Protein AF-0000000075267929 (afdb_homodimer)

Solvent-accessible surface area (backbone atoms only — not comparable to full-atom values): 33014 Å² total; per-residue (Å²): 94,90,48,91,83,70,55,75,35,58,79,58,26,41,69,36,67,46,74,67,38,65,28,47,51,34,47,41,51,36,30,47,37,35,52,26,33,60,59,55,70,88,48,39,36,40,57,33,88,81,37,94,67,42,43,58,63,82,61,57,68,78,37,37,68,46,33,24,66,56,86,49,72,67,61,33,70,59,38,74,62,46,75,72,78,66,49,40,57,56,92,72,66,71,89,41,54,40,77,36,34,45,35,41,38,54,70,37,86,76,64,68,66,45,47,58,27,33,37,39,39,28,32,74,36,64,20,27,65,45,65,16,22,36,43,28,35,36,38,37,36,20,34,69,82,63,80,47,64,33,32,41,34,39,38,32,31,35,30,60,49,57,16,65,76,82,51,53,64,63,77,82,78,87,81,44,77,77,70,99,60,81,58,76,46,74,43,76,47,71,39,40,67,46,33,29,62,48,32,28,74,48,22,56,48,50,55,52,36,68,32,64,75,54,14,48,76,74,75,30,96,45,33,34,34,52,66,64,37,57,50,38,31,48,56,51,43,48,27,49,72,72,41,81,56,36,62,76,19,57,36,35,40,34,33,29,58,65,43,89,44,48,48,49,43,34,35,39,37,39,30,33,78,43,88,43,94,55,84,64,34,41,23,30,35,33,38,28,26,32,62,89,76,69,38,61,28,33,36,59,14,40,32,34,28,42,73,58,70,65,78,73,80,126,95,87,50,90,83,71,53,75,36,56,78,58,25,41,68,37,66,47,75,67,39,64,27,48,50,34,47,42,51,37,31,47,38,35,52,28,34,58,60,56,72,86,48,37,38,40,58,32,89,81,36,92,68,42,41,56,64,80,60,57,68,77,37,37,67,45,32,24,67,56,88,51,75,66,62,33,69,59,38,74,61,46,76,71,78,67,49,41,54,57,93,72,64,72,88,40,54,39,77,34,34,43,35,41,38,54,69,38,85,76,62,68,66,45,47,57,28,32,37,39,37,30,31,71,36,64,21,28,66,46,63,17,22,37,43,28,36,35,36,38,34,20,35,71,82,63,80,48,62,34,33,41,32,37,40,32,31,36,29,60,48,56,16,65,75,81,52,54,64,63,78,82,79,87,80,43,76,77,69,99,59,81,59,76,43,74,44,76,48,72,40,40,66,47,33,29,63,47,33,29,75,47,23,54,49,48,56,53,37,67,32,65,76,55,13,48,76,75,76,30,95,44,32,33,33,52,66,66,38,55,49,37,30,48,55,50,43,49,26,50,72,73,41,82,55,35,61,76,19,57,35,34,39,35,33,30,55,67,43,86,44,48,48,49,44,35,34,39,36,39,30,33,78,41,89,43,94,53,84,63,36,41,23,31,36,34,40,29,27,33,62,90,75,70,39,63,29,33,35,59,14,40,30,34,28,40,72,57,68,64,76,73,80,125

Nearest PDB structures (foldseek):
  3kh8-assembly1_A  TM=9.300E-01  e=1.031E-36  Phytophthora capsici
  3kh8-assembly1_B  TM=9.309E-01  e=1.562E-34  Phytophthora capsici
  1s9c-assembly5_I  TM=9.253E-01  e=7.502E-32  Homo sapiens
  1s9c-assembly3_F  TM=9.146E-01  e=5.989E-31  Homo sapiens
  1s9c-assembly6_K  TM=9.238E-01  e=1.351E-29  Homo sapiens

InterPro domains:
  IPR002539 MaoC-like dehydratase domain [PF01575] (178-283)
  IPR029069 HotDog domain superfamily [SSF54637] (13-174)
  IPR029069 HotDog domain superfamily [SSF54637] (178-298)
  IPR054357 Peroxisomal multifunctional enzyme type 2-like, N-terminal domain [PF22622] (26-161)

pLDDT: mean 94.97, std 8.85, range [27.52, 98.94]

Sequence (628 aa):
MPVEGFKVDVEKAVGHVFESEKVVCNRRDFLLYALGVGVKEDELKYLYELDKDFAPLPTYPLVLLLKGDDYNVNLFKERAQGKGTLPGMPPYDPNKIVHGEQSLQVHKVFPIDGGVFSAKKTCTGIYDKGSGMVIETTVDLYDEHEKIHYCSMVSKSFVRGYGGWNGPKGPKGVSYPPPKRNPDAVEVFASTPSQALIYRLSGDYNPLHADTALAPTIGFPKPILHGLCTYGACGHSIIKALANNDPTRFKSIEGRFASPVFPGETIEIYMWKVDDKDPKVQGVIFVAKVKERDVVVVNNGYATLYKKAPESKLMPVEGFKVDVEKAVGHVFESEKVVCNRRDFLLYALGVGVKEDELKYLYELDKDFAPLPTYPLVLLLKGDDYNVNLFKERAQGKGTLPGMPPYDPNKIVHGEQSLQVHKVFPIDGGVFSAKKTCTGIYDKGSGMVIETTVDLYDEHEKIHYCSMVSKSFVRGYGGWNGPKGPKGVSYPPPKRNPDAVEVFASTPSQALIYRLSGDYNPLHADTALAPTIGFPKPILHGLCTYGACGHSIIKALANNDPTRFKSIEGRFASPVFPGETIEIYMWKVDDKDPKVQGVIFVAKVKERDVVVVNNGYATLYKKAPESKL

Radius of gyration: 27.01 Å; Cα contacts (8 Å, |Δi|>4): 1484; chains: 2; bounding box: 56×81×64 Å

Secondary structure (DSSP, 8-state):
--STT----HHHHTT-BPPPEEEEE-HHHHHHHHHHTT--TT-HHHH-TTSTT----TTTHHHHHHHTT-SS---HHHHHH-SS--TTPPP--GGGEEEEEEEEEESSPPPTT-EEEEEEEEEEEEEE-SSEEEEEEEEEEEETTS-SEEEEEEEEEEEET---S-----SPPP--PPPSS--SEEEEEE--TTHHHHHGGGS---GGGT-TTHHHHTT-SSPPPPHHHHHHHHHHHHHHHHSTT-GGGEEEEEEEE-S---TTPEEEEEEEEE--SSTTEEEEEEEEEETTTTEEEEEEEEEEEESS------/--STT----HHHHTT-BPPPEEEEE-HHHHHHHHHHTT--TT-HHHH-TTSTT----TTTHHHHHHHTT-SS---HHHHHH-SS--TTPPP--GGGEEEEEEEEEESSPPPTT-EEEEEEEEEEEEEE-SSEEEEEEEEEEEETTS-SEEEEEEEEEEEET---S-----SPPP--PPPSS--SEEEEEE--TTHHHHHGGGS---GGGT-TTHHHHTT-SSPPPPHHHHHHHHHHHHHHHHSTT-GGGEEEEEEEE-S---TTPEEEEEEEEE--SSTTEEEEEEEEEETTTTEEEEEEEEEEEESS------

Structure (mmCIF, N/CA/C/O backbone):
data_AF-0000000075267929-model_v1
#
loop_
_entity.id
_entity.type
_entity.pdbx_description
1 polymer 'Uncharacterized protein'
#
loop_
_atom_site.group_PDB
_atom_site.id
_atom_site.type_symbol
_atom_site.label_atom_id
_atom_site.label_alt_id
_atom_site.label_comp_id
_atom_site.label_asym_id
_atom_site.label_entity_id
_atom_site.label_seq_id
_atom_site.pdbx_PDB_ins_code
_atom_site.Cartn_x
_atom_site.Cartn_y
_atom_site.Cartn_z
_atom_site.occupancy
_atom_site.B_iso_or_equiv
_atom_site.auth_seq_id
_atom_site.auth_comp_id
_atom_site.auth_asym_id
_atom_site.auth_atom_id
_atom_site.pdbx_PDB_model_num
ATOM 1 N N . MET A 1 1 ? 22.234 34.781 10.703 1 58.69 1 MET A N 1
ATOM 2 C CA . MET A 1 1 ? 21.625 34.469 9.406 1 58.69 1 MET A CA 1
ATOM 3 C C . MET A 1 1 ? 22.656 33.938 8.43 1 58.69 1 MET A C 1
ATOM 5 O O . MET A 1 1 ? 23.75 34.5 8.312 1 58.69 1 MET A O 1
ATOM 9 N N . PRO A 1 2 ? 22.391 32.594 7.938 1 56.47 2 PRO A N 1
ATOM 10 C CA . PRO A 1 2 ? 23.516 31.906 7.316 1 56.47 2 PRO A CA 1
ATOM 11 C C . PRO A 1 2 ? 24.109 32.688 6.148 1 56.47 2 PRO A C 1
ATOM 13 O O . PRO A 1 2 ? 25.203 32.344 5.672 1 56.47 2 PRO A O 1
ATOM 16 N N . VAL A 1 3 ? 23.156 33.5 5.5 1 61.09 3 VAL A N 1
ATOM 17 C CA . VAL A 1 3 ? 23.703 34.062 4.266 1 61.09 3 VAL A CA 1
ATOM 18 C C . VAL A 1 3 ? 23.812 35.562 4.383 1 61.09 3 VAL A C 1
ATOM 20 O O . VAL A 1 3 ? 22.875 36.25 4.84 1 61.09 3 VAL A O 1
ATOM 23 N N . GLU A 1 4 ? 25 36.156 4.312 1 61.59 4 GLU A N 1
ATOM 24 C CA . GLU A 1 4 ? 25.203 37.562 4.074 1 61.59 4 GLU A CA 1
ATOM 25 C C . GLU A 1 4 ? 24.25 38.094 2.998 1 61.59 4 GLU A C 1
ATOM 27 O O . GLU A 1 4 ? 24.094 37.469 1.945 1 61.59 4 GLU A O 1
ATOM 32 N N . GLY A 1 5 ? 23.422 39.062 3.266 1 63.78 5 GLY A N 1
ATOM 33 C CA . GLY A 1 5 ? 22.484 39.625 2.309 1 63.78 5 GLY A CA 1
ATOM 34 C C . GLY A 1 5 ? 21.125 38.969 2.328 1 63.78 5 GLY A C 1
ATOM 35 O O . GLY A 1 5 ? 20.328 39.125 1.397 1 63.78 5 GLY A O 1
ATOM 36 N N . PHE A 1 6 ? 20.938 38.219 3.455 1 74.06 6 PHE A N 1
ATOM 37 C CA . PHE A 1 6 ? 19.641 37.594 3.6 1 74.06 6 PHE A CA 1
ATOM 38 C C . PHE A 1 6 ? 18.547 38.625 3.781 1 74.06 6 PHE A C 1
ATOM 40 O O . PHE A 1 6 ? 18.5 39.312 4.805 1 74.06 6 PHE A O 1
ATOM 47 N N . LYS A 1 7 ? 17.844 38.938 2.709 1 86.94 7 LYS A N 1
ATOM 48 C CA . LYS A 1 7 ? 16.766 39.938 2.781 1 86.94 7 LYS A CA 1
ATOM 49 C C . LYS A 1 7 ? 15.43 39.312 2.396 1 86.94 7 LYS A C 1
ATOM 51 O O . LYS A 1 7 ? 15.289 38.75 1.31 1 86.94 7 LYS A O 1
ATOM 56 N N . VAL A 1 8 ? 14.555 39.312 3.408 1 93.88 8 VAL A N 1
ATOM 57 C CA . VAL A 1 8 ? 13.203 38.812 3.164 1 93.88 8 VAL A CA 1
ATOM 58 C C . VAL A 1 8 ? 12.289 40 2.822 1 93.88 8 VAL A C 1
ATOM 60 O O . VAL A 1 8 ? 12.281 41 3.525 1 93.88 8 VAL A O 1
ATOM 63 N N . ASP A 1 9 ? 11.664 39.906 1.679 1 95.25 9 ASP A N 1
ATOM 64 C CA . ASP A 1 9 ? 10.641 40.875 1.303 1 95.25 9 ASP A CA 1
ATOM 65 C C . ASP A 1 9 ? 9.242 40.312 1.529 1 95.25 9 ASP A C 1
ATOM 67 O O . ASP A 1 9 ? 8.648 39.719 0.628 1 95.25 9 ASP A O 1
ATOM 71 N N . VAL A 1 10 ? 8.695 40.562 2.693 1 96.62 10 VAL A N 1
ATOM 72 C CA . VAL A 1 10 ? 7.426 40 3.141 1 96.62 10 VAL A CA 1
ATOM 73 C C . VAL A 1 10 ? 6.305 40.438 2.205 1 96.62 10 VAL A C 1
ATOM 75 O O . VAL A 1 10 ? 5.426 39.656 1.855 1 96.62 10 VAL A O 1
ATOM 78 N N . GLU A 1 11 ? 6.332 41.656 1.762 1 96.5 11 GLU A N 1
ATOM 79 C CA . GLU A 1 11 ? 5.281 42.219 0.915 1 96.5 11 GLU A CA 1
ATOM 80 C C . GLU A 1 11 ? 5.227 41.531 -0.435 1 96.5 11 GLU A C 1
ATOM 82 O O . GLU A 1 11 ? 4.152 41.375 -1.018 1 96.5 11 GLU A O 1
ATOM 87 N N . LYS A 1 12 ? 6.363 41.156 -0.857 1 96.19 12 LYS A N 1
ATOM 88 C CA . LYS A 1 12 ? 6.438 40.438 -2.137 1 96.19 12 LYS A CA 1
ATOM 89 C C . LYS A 1 12 ? 6.02 38.969 -1.987 1 96.19 12 LYS A C 1
ATOM 91 O O . LYS A 1 12 ? 5.473 38.375 -2.918 1 96.19 12 LYS A O 1
ATOM 96 N N . ALA A 1 13 ? 6.312 38.469 -0.871 1 96.88 13 ALA A N 1
ATOM 97 C CA . ALA A 1 13 ? 6.105 37.031 -0.654 1 96.88 13 ALA A CA 1
ATOM 98 C C . ALA A 1 13 ? 4.66 36.75 -0.268 1 96.88 13 ALA A C 1
ATOM 100 O O . ALA A 1 13 ? 4.016 35.875 -0.865 1 96.88 13 ALA A O 1
ATOM 101 N N . VAL A 1 14 ? 4.141 37.438 0.766 1 97.88 14 VAL A N 1
ATOM 102 C CA . VAL A 1 14 ? 2.82 37.156 1.316 1 97.88 14 VAL A CA 1
ATOM 103 C C . VAL A 1 14 ? 1.743 37.562 0.307 1 97.88 14 VAL A C 1
ATOM 105 O O . VAL A 1 14 ? 1.756 38.656 -0.223 1 97.88 14 VAL A O 1
ATOM 108 N N . GLY A 1 15 ? 0.868 36.656 0.037 1 97.62 15 GLY A N 1
ATOM 109 C CA . GLY A 1 15 ? -0.174 36.875 -0.952 1 97.62 15 GLY A CA 1
ATOM 110 C C . GLY A 1 15 ? 0.143 36.281 -2.303 1 97.62 15 GLY A C 1
ATOM 111 O O . GLY A 1 15 ? -0.739 36.125 -3.154 1 97.62 15 GLY A O 1
ATOM 112 N N . HIS A 1 16 ? 1.403 35.875 -2.451 1 96.94 16 HIS A N 1
ATOM 113 C CA . HIS A 1 16 ? 1.774 35.25 -3.713 1 96.94 16 HIS A CA 1
ATOM 114 C C . HIS A 1 16 ? 0.981 33.969 -3.939 1 96.94 16 HIS A C 1
ATOM 116 O O . HIS A 1 16 ? 0.932 33.094 -3.064 1 96.94 16 HIS A O 1
ATOM 122 N N . VAL A 1 17 ? 0.365 33.906 -5.09 1 96.12 17 VAL A N 1
ATOM 123 C CA . VAL A 1 17 ? -0.366 32.719 -5.512 1 96.12 17 VAL A CA 1
ATOM 124 C C . VAL A 1 17 ? 0.447 31.953 -6.559 1 96.12 17 VAL A C 1
ATOM 126 O O . VAL A 1 17 ? 0.723 32.469 -7.641 1 96.12 17 VAL A O 1
ATOM 129 N N . PHE A 1 18 ? 0.821 30.781 -6.195 1 94.56 18 PHE A N 1
ATOM 130 C CA . PHE A 1 18 ? 1.563 29.953 -7.129 1 94.56 18 PHE A CA 1
ATOM 131 C C . PHE A 1 18 ? 0.656 29.453 -8.25 1 94.56 18 PHE A C 1
ATOM 133 O O . PHE A 1 18 ? -0.569 29.531 -8.141 1 94.56 18 PHE A O 1
ATOM 140 N N . GLU A 1 19 ? 1.338 29.016 -9.297 1 92.56 19 GLU A N 1
ATOM 141 C CA . GLU A 1 19 ? 0.562 28.344 -10.336 1 92.56 19 GLU A CA 1
ATOM 142 C C . GLU A 1 19 ? -0.16 27.109 -9.781 1 92.56 19 GLU A C 1
ATOM 144 O O . GLU A 1 19 ? 0.426 26.328 -9.031 1 92.56 19 GLU A O 1
ATOM 149 N N . SER A 1 20 ? -1.447 27.016 -10.156 1 93.56 20 SER A N 1
ATOM 150 C CA . SER A 1 20 ? -2.221 25.859 -9.695 1 93.56 20 SER A CA 1
ATOM 151 C C . SER A 1 20 ? -1.619 24.547 -10.195 1 93.56 20 SER A C 1
ATOM 153 O O . SER A 1 20 ? -1.156 24.469 -11.336 1 93.56 20 SER A O 1
ATOM 155 N N . GLU A 1 21 ? -1.657 23.609 -9.32 1 95.06 21 GLU A N 1
ATOM 156 C CA . GLU A 1 21 ? -1.152 22.281 -9.68 1 95.06 21 GLU A CA 1
ATOM 157 C C . GLU A 1 21 ? -2.293 21.281 -9.844 1 95.06 21 GLU A C 1
ATOM 159 O O . GLU A 1 21 ? -3.219 21.25 -9.031 1 95.06 21 GLU A O 1
ATOM 164 N N . LYS A 1 22 ? -2.18 20.516 -10.938 1 97.06 22 LYS A N 1
ATOM 165 C CA . LYS A 1 22 ? -3.105 19.406 -11.117 1 97.06 22 LYS A CA 1
ATOM 166 C C . LYS A 1 22 ? -2.734 18.219 -10.219 1 97.06 22 LYS A C 1
ATOM 168 O O . LYS A 1 22 ? -1.579 17.797 -10.195 1 97.06 22 LYS A O 1
ATOM 173 N N . VAL A 1 23 ? -3.672 17.719 -9.438 1 97.75 23 VAL A N 1
ATOM 174 C CA . VAL A 1 23 ? -3.469 16.547 -8.609 1 97.75 23 VAL A CA 1
ATOM 175 C C . VAL A 1 23 ? -4.598 15.539 -8.859 1 97.75 23 VAL A C 1
ATOM 177 O O . VAL A 1 23 ? -5.723 15.93 -9.18 1 97.75 23 VAL A O 1
ATOM 180 N N . VAL A 1 24 ? -4.285 14.234 -8.766 1 98.56 24 VAL A N 1
ATOM 181 C CA . VAL A 1 24 ? -5.262 13.195 -9.086 1 98.56 24 VAL A CA 1
ATOM 182 C C . VAL A 1 24 ? -5.23 12.109 -8.016 1 98.56 24 VAL A C 1
ATOM 184 O O . VAL A 1 24 ? -4.199 11.891 -7.375 1 98.56 24 VAL A O 1
ATOM 187 N N . CYS A 1 25 ? -6.348 11.508 -7.77 1 98.44 25 CYS A N 1
ATOM 188 C CA . CYS A 1 25 ? -6.426 10.344 -6.895 1 98.44 25 CYS A CA 1
ATOM 189 C C . CYS A 1 25 ? -7.59 9.438 -7.281 1 98.44 25 CYS A C 1
ATOM 191 O O . CYS A 1 25 ? -8.438 9.828 -8.086 1 98.44 25 CYS A O 1
ATOM 193 N N . ASN A 1 26 ? -7.602 8.273 -6.824 1 98.62 26 ASN A N 1
ATOM 194 C CA . ASN A 1 26 ? -8.648 7.285 -7.039 1 98.62 26 ASN A CA 1
ATOM 195 C C . ASN A 1 26 ? -8.898 6.453 -5.781 1 98.62 26 ASN A C 1
ATOM 197 O O . ASN A 1 26 ? -8.367 6.766 -4.711 1 98.62 26 ASN A O 1
ATOM 201 N N . ARG A 1 27 ? -9.789 5.461 -5.836 1 98.75 27 ARG A N 1
ATOM 202 C CA . ARG A 1 27 ? -10.188 4.68 -4.672 1 98.75 27 ARG A CA 1
ATOM 203 C C . ARG A 1 27 ? -9.023 3.871 -4.125 1 98.75 27 ARG A C 1
ATOM 205 O O . ARG A 1 27 ? -8.906 3.676 -2.912 1 98.75 27 ARG A O 1
ATOM 212 N N . ARG A 1 28 ? -8.125 3.357 -4.992 1 98.88 28 ARG A N 1
ATOM 213 C CA . ARG A 1 28 ? -6.945 2.625 -4.539 1 98.88 28 ARG A CA 1
ATOM 214 C C . ARG A 1 28 ? -6.074 3.496 -3.639 1 98.88 28 ARG A C 1
ATOM 216 O O . ARG A 1 28 ? -5.531 3.018 -2.641 1 98.88 28 ARG A O 1
ATOM 223 N N . ASP A 1 29 ? -6 4.785 -4.004 1 98.88 29 ASP A N 1
ATOM 224 C CA . ASP A 1 29 ? -5.242 5.727 -3.189 1 98.88 29 ASP A CA 1
ATOM 225 C C . ASP A 1 29 ? -5.855 5.871 -1.799 1 98.88 29 ASP A C 1
ATOM 227 O O . ASP A 1 29 ? -5.137 5.938 -0.8 1 98.88 29 ASP A O 1
ATOM 231 N N . PHE A 1 30 ? -7.211 5.906 -1.752 1 98.88 30 PHE A N 1
ATOM 232 C CA . PHE A 1 30 ? -7.906 6.039 -0.476 1 98.88 30 PHE A CA 1
ATOM 233 C C . PHE A 1 30 ? -7.625 4.84 0.42 1 98.88 30 PHE A C 1
ATOM 235 O O . PHE A 1 30 ? -7.336 5 1.607 1 98.88 30 PHE A O 1
ATOM 242 N N . LEU A 1 31 ? -7.703 3.678 -0.177 1 98.94 31 LEU A N 1
ATOM 243 C CA . LEU A 1 31 ? -7.492 2.441 0.568 1 98.94 31 LEU A CA 1
ATOM 244 C C . LEU A 1 31 ? -6.07 2.369 1.111 1 98.94 31 LEU A C 1
ATOM 246 O O . LEU A 1 31 ? -5.863 2.021 2.275 1 98.94 31 LEU A O 1
ATOM 250 N N . LEU A 1 32 ? -5.113 2.699 0.299 1 98.88 32 LEU A N 1
ATOM 251 C CA . LEU A 1 32 ? -3.709 2.672 0.692 1 98.88 32 LEU A CA 1
ATOM 252 C C . LEU A 1 32 ? -3.436 3.682 1.803 1 98.88 32 LEU A C 1
ATOM 254 O O . LEU A 1 32 ? -2.717 3.377 2.758 1 98.88 32 LEU A O 1
ATOM 258 N N . TYR A 1 33 ? -4.008 4.867 1.697 1 98.94 33 TYR A N 1
ATOM 259 C CA . TYR A 1 33 ? -3.834 5.898 2.715 1 98.94 33 TYR A CA 1
ATOM 260 C C . TYR A 1 33 ? -4.383 5.434 4.059 1 98.94 33 TYR A C 1
ATOM 262 O O . TYR A 1 33 ? -3.732 5.598 5.094 1 98.94 33 TYR A O 1
ATOM 270 N N . ALA A 1 34 ? -5.574 4.879 4.016 1 98.94 34 ALA A N 1
ATOM 271 C CA . ALA A 1 34 ? -6.191 4.395 5.25 1 98.94 34 ALA A CA 1
ATOM 272 C C . ALA A 1 34 ? -5.32 3.336 5.918 1 98.94 34 ALA A C 1
ATOM 274 O O . ALA A 1 34 ? -5.121 3.365 7.137 1 98.94 34 ALA A O 1
ATOM 275 N N . LEU A 1 35 ? -4.754 2.447 5.105 1 98.81 35 LEU A N 1
ATOM 276 C CA . LEU A 1 35 ? -3.822 1.462 5.641 1 98.81 35 LEU A CA 1
ATOM 277 C C . LEU A 1 35 ? -2.582 2.141 6.211 1 98.81 35 LEU A C 1
ATOM 279 O O . LEU A 1 35 ? -2.098 1.763 7.281 1 98.81 35 LEU A O 1
ATOM 283 N N . GLY A 1 36 ? -2.139 3.133 5.559 1 98.62 36 GLY A N 1
ATOM 284 C CA . GLY A 1 36 ? -0.945 3.855 5.969 1 98.62 36 GLY A CA 1
ATOM 285 C C . GLY A 1 36 ? -1.108 4.574 7.293 1 98.62 36 GLY A C 1
ATOM 286 O O . GLY A 1 36 ? -0.153 4.695 8.062 1 98.62 36 GLY A O 1
ATOM 287 N N . VAL A 1 37 ? -2.305 5.051 7.562 1 98.38 37 VAL A N 1
ATOM 288 C CA . VAL A 1 37 ? -2.479 5.797 8.805 1 98.38 37 VAL A CA 1
ATOM 289 C C . VAL A 1 37 ? -2.975 4.863 9.906 1 98.38 37 VAL A C 1
ATOM 291 O O . VAL A 1 37 ? -3.393 5.316 10.969 1 98.38 37 VAL A O 1
ATOM 294 N N . GLY A 1 38 ? -3.035 3.562 9.625 1 97.31 38 GLY A N 1
ATOM 295 C CA . GLY A 1 38 ? -3.162 2.582 10.695 1 97.31 38 GLY A CA 1
ATOM 296 C C . GLY A 1 38 ? -4.594 2.133 10.922 1 97.31 38 GLY A C 1
ATOM 297 O O . GLY A 1 38 ? -4.918 1.603 11.984 1 97.31 38 GLY A O 1
ATOM 298 N N . VAL A 1 39 ? -5.496 2.4 9.977 1 98.69 39 VAL A N 1
ATOM 299 C CA . VAL A 1 39 ? -6.848 1.863 10.094 1 98.69 39 VAL A CA 1
ATOM 300 C C . VAL A 1 39 ? -6.793 0.341 10.195 1 98.69 39 VAL A C 1
ATOM 302 O O . VAL A 1 39 ? -6.051 -0.312 9.461 1 98.69 39 VAL A O 1
ATOM 305 N N . LYS A 1 40 ? -7.535 -0.188 11.094 1 97.75 40 LYS A N 1
ATOM 306 C CA . LYS A 1 40 ? -7.496 -1.623 11.367 1 97.75 40 LYS A CA 1
ATOM 307 C C . LYS A 1 40 ? -8.438 -2.383 10.438 1 97.75 40 LYS A C 1
ATOM 309 O O . LYS A 1 40 ? -9.367 -1.798 9.875 1 97.75 40 LYS A O 1
ATOM 314 N N . GLU A 1 41 ? -8.234 -3.656 10.383 1 97.5 41 GLU A N 1
ATOM 315 C CA . GLU A 1 41 ? -8.867 -4.512 9.383 1 97.5 41 GLU A CA 1
ATOM 316 C C . GLU A 1 41 ? -10.367 -4.625 9.617 1 97.5 41 GLU A C 1
ATOM 318 O O . GLU A 1 41 ? -11.109 -5.023 8.719 1 97.5 41 GLU A O 1
ATOM 323 N N . ASP A 1 42 ? -10.828 -4.266 10.758 1 96.75 42 ASP A N 1
ATOM 324 C CA . ASP A 1 42 ? -12.258 -4.398 11.055 1 96.75 42 ASP A CA 1
ATOM 325 C C . ASP A 1 42 ? -13.016 -3.135 10.648 1 96.75 42 ASP A C 1
ATOM 327 O O . ASP A 1 42 ? -14.242 -3.072 10.797 1 96.75 42 ASP A O 1
ATOM 331 N N . GLU A 1 43 ? -12.375 -2.133 10.141 1 98.25 43 GLU A N 1
ATOM 332 C CA . GLU A 1 43 ? -13.023 -0.918 9.656 1 98.25 43 GLU A CA 1
ATOM 333 C C . GLU A 1 43 ? -13.055 -0.877 8.133 1 98.25 43 GLU A C 1
ATOM 335 O O . GLU A 1 43 ? -12.539 0.064 7.523 1 98.25 43 GLU A O 1
ATOM 340 N N . LEU A 1 44 ? -13.82 -1.728 7.566 1 98.38 44 LEU A N 1
ATOM 341 C CA . LEU A 1 44 ? -13.828 -1.967 6.129 1 98.38 44 LEU A CA 1
ATOM 342 C C . LEU A 1 44 ? -14.391 -0.763 5.379 1 98.38 44 LEU A C 1
ATOM 344 O O . LEU A 1 44 ? -14.141 -0.598 4.184 1 98.38 44 LEU A O 1
ATOM 348 N N . LYS A 1 45 ? -15.164 0.136 6.012 1 98.31 45 LYS A N 1
ATOM 349 C CA . LYS A 1 45 ? -15.695 1.319 5.336 1 98.31 45 LYS A CA 1
ATOM 350 C C . LYS A 1 45 ? -14.57 2.191 4.797 1 98.31 45 LYS A C 1
ATOM 352 O O . LYS A 1 45 ? -14.781 3 3.889 1 98.31 45 LYS A O 1
ATOM 357 N N . TYR A 1 46 ? -13.352 1.981 5.387 1 98.88 46 TYR A N 1
ATOM 358 C CA . TYR A 1 46 ? -12.211 2.754 4.898 1 98.88 46 TYR A CA 1
ATOM 359 C C . TYR A 1 46 ? -11.273 1.88 4.074 1 98.88 46 TYR A C 1
ATOM 361 O O . TYR A 1 46 ? -10.352 2.385 3.434 1 98.88 46 TYR A O 1
ATOM 369 N N . LEU A 1 47 ? -11.438 0.502 4.09 1 98.88 47 LEU A N 1
ATOM 370 C CA . LEU A 1 47 ? -10.398 -0.394 3.594 1 98.88 47 LEU A CA 1
ATOM 371 C C . LEU A 1 47 ? -10.938 -1.291 2.484 1 98.88 47 LEU A C 1
ATOM 373 O O . LEU A 1 47 ? -10.203 -2.107 1.927 1 98.88 47 LEU A O 1
ATOM 377 N N . TYR A 1 48 ? -12.25 -1.126 2.135 1 98.69 48 TYR A N 1
ATOM 378 C CA . TYR A 1 48 ? -12.906 -1.978 1.15 1 98.69 48 TYR A CA 1
ATOM 379 C C . TYR A 1 48 ? -13.891 -1.175 0.302 1 98.69 48 TYR A C 1
ATOM 381 O O . TYR A 1 48 ? -14.961 -0.788 0.777 1 98.69 48 TYR A O 1
ATOM 389 N N . GLU A 1 49 ? -13.555 -0.952 -0.98 1 98.44 49 GLU A N 1
ATOM 390 C CA . GLU A 1 49 ? -14.25 -0.022 -1.86 1 98.44 49 GLU A CA 1
ATOM 391 C C . GLU A 1 49 ? -15.68 -0.492 -2.137 1 98.44 49 GLU A C 1
ATOM 393 O O . GLU A 1 49 ? -16.516 0.292 -2.578 1 98.44 49 GLU A O 1
ATOM 398 N N . LEU A 1 50 ? -15.945 -1.792 -1.872 1 97.56 50 LEU A N 1
ATOM 399 C CA . LEU A 1 50 ? -17.297 -2.291 -2.129 1 97.56 50 LEU A CA 1
ATOM 400 C C . LEU A 1 50 ? -18.125 -2.297 -0.851 1 97.56 50 LEU A C 1
ATOM 402 O O . LEU A 1 50 ? -19.281 -2.721 -0.86 1 97.56 50 LEU A O 1
ATOM 406 N N . ASP A 1 51 ? -17.578 -1.878 0.26 1 97.88 51 ASP A N 1
ATOM 407 C CA . ASP A 1 51 ? -18.359 -1.682 1.474 1 97.88 51 ASP A CA 1
ATOM 408 C C . ASP A 1 51 ? -19.469 -0.66 1.249 1 97.88 51 ASP A C 1
ATOM 410 O O . ASP A 1 51 ? -19.25 0.375 0.616 1 97.88 51 ASP A O 1
ATOM 414 N N . LYS A 1 52 ? -20.625 -0.904 1.769 1 96.31 52 LYS A N 1
ATOM 415 C CA . LYS A 1 52 ? -21.797 -0.061 1.532 1 96.31 52 LYS A CA 1
ATOM 416 C C . LYS A 1 52 ? -21.578 1.349 2.072 1 96.31 52 LYS A C 1
ATOM 418 O O . LYS A 1 52 ? -22.156 2.311 1.563 1 96.31 52 LYS A O 1
ATOM 423 N N . ASP A 1 53 ? -20.734 1.476 3.07 1 96.94 53 ASP A N 1
ATOM 424 C CA . ASP A 1 53 ? -20.469 2.77 3.693 1 96.94 53 ASP A CA 1
ATOM 425 C C . ASP A 1 53 ? -19.062 3.264 3.357 1 96.94 53 ASP A C 1
ATOM 427 O O . ASP A 1 53 ? -18.469 4.031 4.117 1 96.94 53 ASP A O 1
ATOM 431 N N . PHE A 1 54 ? -18.547 2.768 2.244 1 98.25 54 PHE A N 1
ATOM 432 C CA . PHE A 1 54 ? -17.188 3.133 1.874 1 98.25 54 PHE A CA 1
ATOM 433 C C . PHE A 1 54 ? -17.016 4.648 1.836 1 98.25 54 PHE A C 1
ATOM 435 O O . PHE A 1 54 ? -17.875 5.355 1.299 1 98.25 54 PHE A O 1
ATOM 442 N N . ALA A 1 55 ? -15.938 5.168 2.426 1 98.06 55 ALA A N 1
ATOM 443 C CA . ALA A 1 55 ? -15.594 6.59 2.42 1 98.06 55 ALA A CA 1
ATOM 444 C C . ALA A 1 55 ? -14.094 6.793 2.623 1 98.06 55 ALA A C 1
ATOM 446 O O . ALA A 1 55 ? -13.461 6.07 3.398 1 98.06 55 ALA A O 1
ATOM 447 N N . PRO A 1 56 ? -13.508 7.742 1.909 1 98.5 56 PRO A N 1
ATOM 448 C CA . PRO A 1 56 ? -12.133 8.102 2.26 1 98.5 56 PRO A CA 1
ATOM 449 C C . PRO A 1 56 ? -12.031 8.789 3.619 1 98.5 56 PRO A C 1
ATOM 451 O O . PRO A 1 56 ? -12.992 9.422 4.07 1 98.5 56 PRO A O 1
ATOM 454 N N . LEU A 1 57 ? -10.898 8.617 4.262 1 98.81 57 LEU A N 1
ATOM 455 C CA . LEU A 1 57 ? -10.641 9.453 5.43 1 98.81 57 LEU A CA 1
ATOM 456 C C . LEU A 1 57 ? -10.578 10.93 5.043 1 98.81 57 LEU A C 1
ATOM 458 O O . LEU A 1 57 ? -9.922 11.289 4.059 1 98.81 57 LEU A O 1
ATOM 462 N N . PRO A 1 58 ? -11.195 11.805 5.797 1 98.62 58 PRO A N 1
ATOM 463 C CA . PRO A 1 58 ? -11.219 13.219 5.441 1 98.62 58 PRO A CA 1
ATOM 464 C C . PRO A 1 58 ? -9.828 13.852 5.418 1 98.62 58 PRO A C 1
ATOM 466 O O . PRO A 1 58 ? -9.633 14.914 4.828 1 98.62 58 PRO A O 1
ATOM 469 N N . THR A 1 59 ? -8.828 13.227 6.047 1 98.88 59 THR A N 1
ATOM 470 C CA . THR A 1 59 ? -7.48 13.773 6.117 1 98.88 59 THR A CA 1
ATOM 471 C C . THR A 1 59 ? -6.668 13.375 4.891 1 98.88 59 THR A C 1
ATOM 473 O O . THR A 1 59 ? -5.535 13.836 4.715 1 98.88 59 THR A O 1
ATOM 476 N N . TYR A 1 60 ? -7.207 12.586 3.955 1 98.81 60 TYR A N 1
ATOM 477 C CA . TYR A 1 60 ? -6.484 12.094 2.787 1 98.81 60 TYR A CA 1
ATOM 478 C C . TYR A 1 60 ? -5.898 13.25 1.984 1 98.81 60 TYR A C 1
ATOM 480 O O . TYR A 1 60 ? -4.754 13.18 1.531 1 98.81 60 TYR A O 1
ATOM 488 N N . PRO A 1 61 ? -6.629 14.391 1.766 1 98.56 61 PRO A N 1
ATOM 489 C CA . PRO A 1 61 ? -6.125 15.445 0.884 1 98.56 61 PRO A CA 1
ATOM 490 C C . PRO A 1 61 ? -4.781 16 1.344 1 98.56 61 PRO A C 1
ATOM 492 O O . PRO A 1 61 ? -4.066 16.625 0.555 1 98.56 61 PRO A O 1
ATOM 495 N N . LEU A 1 62 ? -4.426 15.75 2.594 1 98.44 62 LEU A N 1
ATOM 496 C CA . LEU A 1 62 ? -3.209 16.328 3.158 1 98.44 62 LEU A CA 1
ATOM 497 C C . LEU A 1 62 ? -1.974 15.82 2.424 1 98.44 62 LEU A C 1
ATOM 499 O O . LEU A 1 62 ? -0.929 16.469 2.432 1 98.44 62 LEU A O 1
ATOM 503 N N . VAL A 1 63 ? -2.115 14.656 1.791 1 98.19 63 VAL A N 1
ATOM 504 C CA . VAL A 1 63 ? -0.932 14.07 1.166 1 98.19 63 VAL A CA 1
ATOM 505 C C . VAL A 1 63 ? -0.991 14.281 -0.346 1 98.19 63 VAL A C 1
ATOM 507 O O . VAL A 1 63 ? -0.02 14.008 -1.055 1 98.19 63 VAL A O 1
ATOM 510 N N . LEU A 1 64 ? -2.049 14.82 -0.851 1 97.38 64 LEU A N 1
ATOM 511 C CA . LEU A 1 64 ? -2.348 14.812 -2.279 1 97.38 64 LEU A CA 1
ATOM 512 C C . LEU A 1 64 ? -1.375 15.703 -3.043 1 97.38 64 LEU A C 1
ATOM 514 O O . LEU A 1 64 ? -0.993 15.391 -4.172 1 97.38 64 LEU A O 1
ATOM 518 N N . LEU A 1 65 ? -0.985 16.859 -2.484 1 96.06 65 LEU A N 1
ATOM 519 C CA . LEU A 1 65 ? -0.034 17.734 -3.164 1 96.06 65 LEU A CA 1
ATOM 520 C C . LEU A 1 65 ? 1.313 17.047 -3.336 1 96.06 65 LEU A C 1
ATOM 522 O O . LEU A 1 65 ? 2.004 17.25 -4.336 1 96.06 65 LEU A O 1
ATOM 526 N N . LEU A 1 66 ? 1.68 16.234 -2.35 1 97.06 66 LEU A N 1
ATOM 527 C CA . LEU A 1 66 ? 2.936 15.5 -2.436 1 97.06 66 LEU A CA 1
ATOM 528 C C . LEU A 1 66 ? 2.822 14.344 -3.428 1 97.06 66 LEU A C 1
ATOM 530 O O . LEU A 1 66 ? 3.818 13.945 -4.039 1 97.06 66 LEU A O 1
ATOM 534 N N . LYS A 1 67 ? 1.644 13.766 -3.586 1 97.94 67 LYS A N 1
ATOM 535 C CA . LYS A 1 67 ? 1.42 12.711 -4.574 1 97.94 67 LYS A CA 1
ATOM 536 C C . LYS A 1 67 ? 1.484 13.273 -5.992 1 97.94 67 LYS A C 1
ATOM 538 O O . LYS A 1 67 ? 2.1 12.664 -6.875 1 97.94 67 LYS A O 1
ATOM 543 N N . GLY A 1 68 ? 0.803 14.359 -6.223 1 97.12 68 GLY A N 1
ATOM 544 C CA . GLY A 1 68 ? 0.775 14.977 -7.535 1 97.12 68 GLY A CA 1
ATOM 545 C C . GLY A 1 68 ? -0.217 14.328 -8.484 1 97.12 68 GLY A C 1
ATOM 546 O O . GLY A 1 68 ? -1.312 13.945 -8.07 1 97.12 68 GLY A O 1
ATOM 547 N N . ASP A 1 69 ? 0.064 14.32 -9.789 1 97.19 69 ASP A N 1
ATOM 548 C CA . ASP A 1 69 ? -0.908 13.906 -10.789 1 97.19 69 ASP A CA 1
ATOM 549 C C . ASP A 1 69 ? -0.472 12.609 -11.477 1 97.19 69 ASP A C 1
ATOM 551 O O . ASP A 1 69 ? -0.863 12.336 -12.609 1 97.19 69 ASP A O 1
ATOM 555 N N . ASP A 1 70 ? 0.344 11.906 -10.766 1 95.88 70 ASP A N 1
ATOM 556 C CA . ASP A 1 70 ? 0.817 10.633 -11.297 1 95.88 70 ASP A CA 1
ATOM 557 C C . ASP A 1 70 ? 0.588 9.5 -10.297 1 95.88 70 ASP A C 1
ATOM 559 O O . ASP A 1 70 ? 0.21 9.75 -9.148 1 95.88 70 ASP A O 1
ATOM 563 N N . TYR A 1 71 ? 0.743 8.258 -10.766 1 97.5 71 TYR A N 1
ATOM 564 C CA . TYR A 1 71 ? 0.505 7.102 -9.914 1 97.5 71 TYR A CA 1
ATOM 565 C C . TYR A 1 71 ? 1.798 6.332 -9.664 1 97.5 71 TYR A C 1
ATOM 567 O O . TYR A 1 71 ? 1.766 5.172 -9.258 1 97.5 71 TYR A O 1
ATOM 575 N N . ASN A 1 72 ? 2.963 6.953 -9.984 1 98.31 72 ASN A N 1
ATOM 576 C CA . ASN A 1 72 ? 4.281 6.375 -9.742 1 98.31 72 ASN A CA 1
ATOM 577 C C . ASN A 1 72 ? 4.984 7.062 -8.578 1 98.31 72 ASN A C 1
ATOM 579 O O . ASN A 1 72 ? 4.43 7.977 -7.961 1 98.31 72 ASN A O 1
ATOM 583 N N . VAL A 1 73 ? 6.117 6.531 -8.156 1 98.38 73 VAL A N 1
ATOM 584 C CA . VAL A 1 73 ? 6.957 7.242 -7.203 1 98.38 73 VAL A CA 1
ATOM 585 C C . VAL A 1 73 ? 7.383 8.586 -7.789 1 98.38 73 VAL A C 1
ATOM 587 O O . VAL A 1 73 ? 7.297 8.797 -9 1 98.38 73 VAL A O 1
ATOM 590 N N . ASN A 1 74 ? 7.715 9.523 -6.938 1 97.06 74 ASN A N 1
ATOM 591 C CA . ASN A 1 74 ? 8.156 10.836 -7.398 1 97.06 74 ASN A CA 1
ATOM 592 C C . ASN A 1 74 ? 9.383 11.312 -6.629 1 97.06 74 ASN A C 1
ATOM 594 O O . ASN A 1 74 ? 9.859 10.633 -5.723 1 97.06 74 ASN A O 1
ATOM 598 N N . LEU A 1 75 ? 9.945 12.375 -7.133 1 94.19 75 LEU A N 1
ATOM 599 C CA . LEU A 1 75 ? 11.023 13.031 -6.406 1 94.19 75 LEU A CA 1
ATOM 600 C C . LEU A 1 75 ? 10.469 14.023 -5.383 1 94.19 75 LEU A C 1
ATOM 602 O O . LEU A 1 75 ? 9.891 15.039 -5.754 1 94.19 75 LEU A O 1
ATOM 606 N N . PHE A 1 76 ? 10.664 13.758 -4.109 1 94.5 76 PHE A N 1
ATOM 607 C CA . PHE A 1 76 ? 10.109 14.547 -3.018 1 94.5 76 PHE A CA 1
ATOM 608 C C . PHE A 1 76 ? 10.484 16.016 -3.16 1 94.5 76 PHE A C 1
ATOM 610 O O . PHE A 1 76 ? 9.641 16.891 -2.988 1 94.5 76 PHE A O 1
ATOM 617 N N . LYS A 1 77 ? 11.711 16.25 -3.473 1 89.25 77 LYS A N 1
ATOM 618 C CA . LYS A 1 77 ? 12.219 17.609 -3.574 1 89.25 77 LYS A CA 1
ATOM 619 C C . LYS A 1 77 ? 11.398 18.422 -4.578 1 89.25 77 LYS A C 1
ATOM 621 O O . LYS A 1 77 ? 11.086 19.594 -4.328 1 89.25 77 LYS A O 1
ATOM 626 N N . GLU A 1 78 ? 11.031 17.781 -5.645 1 88.19 78 GLU A N 1
ATOM 627 C CA . GLU A 1 78 ? 10.266 18.469 -6.684 1 88.19 78 GLU A CA 1
ATOM 628 C C . GLU A 1 78 ? 8.836 18.734 -6.234 1 88.19 78 GLU A C 1
ATOM 630 O O . GLU A 1 78 ? 8.258 19.766 -6.555 1 88.19 78 GLU A O 1
ATOM 635 N N . ARG A 1 79 ? 8.312 17.812 -5.473 1 89.75 79 ARG A N 1
ATOM 636 C CA . ARG A 1 79 ? 6.93 17.938 -5.016 1 89.75 79 ARG A CA 1
ATOM 637 C C . ARG A 1 79 ? 6.828 18.906 -3.846 1 89.75 79 ARG A C 1
ATOM 639 O O . ARG A 1 79 ? 5.891 19.703 -3.768 1 89.75 79 ARG A O 1
ATOM 646 N N . ALA A 1 80 ? 7.789 18.875 -2.957 1 85 80 ALA A N 1
ATOM 647 C CA . ALA A 1 80 ? 7.789 19.719 -1.767 1 85 80 ALA A CA 1
ATOM 648 C C . ALA A 1 80 ? 8.016 21.188 -2.135 1 85 80 ALA A C 1
ATOM 650 O O . ALA A 1 80 ? 7.438 22.078 -1.517 1 85 80 ALA A O 1
ATOM 651 N N . GLN A 1 81 ? 8.844 21.484 -3.057 1 79.75 81 GLN A N 1
ATOM 652 C CA . GLN A 1 81 ? 9.156 22.844 -3.473 1 79.75 81 GLN A CA 1
ATOM 653 C C . GLN A 1 81 ? 8.055 23.406 -4.367 1 79.75 81 GLN A C 1
ATOM 655 O O . GLN A 1 81 ? 7.75 24.594 -4.305 1 79.75 81 GLN A O 1
ATOM 660 N N . GLY A 1 82 ? 7.336 22.5 -5.016 1 77.06 82 GLY A N 1
ATOM 661 C CA . GLY A 1 82 ? 6.332 22.953 -5.973 1 77.06 82 GLY A CA 1
ATOM 662 C C . GLY A 1 82 ? 6.93 23.625 -7.191 1 77.06 82 GLY A C 1
ATOM 663 O O . GLY A 1 82 ? 8.141 23.562 -7.418 1 77.06 82 GLY A O 1
ATOM 664 N N . LYS A 1 83 ? 5.996 24.109 -7.961 1 78.31 83 LYS A N 1
ATOM 665 C CA . LYS A 1 83 ? 6.418 24.812 -9.164 1 78.31 83 LYS A CA 1
ATOM 666 C C . LYS A 1 83 ? 6.605 26.297 -8.883 1 78.31 83 LYS A C 1
ATOM 668 O O . LYS A 1 83 ? 5.773 26.922 -8.219 1 78.31 83 LYS A O 1
ATOM 673 N N . GLY A 1 84 ? 7.738 26.766 -9.18 1 79 84 GLY A N 1
ATOM 674 C CA . GLY A 1 84 ? 7.969 28.203 -9.062 1 79 84 GLY A CA 1
ATOM 675 C C . GLY A 1 84 ? 8.719 28.578 -7.801 1 79 84 GLY A C 1
ATOM 676 O O . GLY A 1 84 ? 8.938 27.75 -6.926 1 79 84 GLY A O 1
ATOM 677 N N . THR A 1 85 ? 9.109 29.812 -7.73 1 86.69 85 THR A N 1
ATOM 678 C CA . THR A 1 85 ? 9.812 30.359 -6.578 1 86.69 85 THR A CA 1
ATOM 679 C C . THR A 1 85 ? 8.93 31.359 -5.828 1 86.69 85 THR A C 1
ATOM 681 O O . THR A 1 85 ? 8.016 31.953 -6.414 1 86.69 85 THR A O 1
ATOM 684 N N . LEU A 1 86 ? 9.086 31.359 -4.535 1 92.81 86 LEU A N 1
ATOM 685 C CA . LEU A 1 86 ? 8.406 32.375 -3.729 1 92.81 86 LEU A CA 1
ATOM 686 C C . LEU A 1 86 ? 9.117 33.719 -3.834 1 92.81 86 LEU A C 1
ATOM 688 O O . LEU A 1 86 ? 10.25 33.875 -3.367 1 92.81 86 LEU A O 1
ATOM 692 N N . PRO A 1 87 ? 8.492 34.656 -4.492 1 94.5 87 PRO A N 1
ATOM 693 C CA . PRO A 1 87 ? 9.148 35.969 -4.602 1 94.5 87 PRO A CA 1
ATOM 694 C C . PRO A 1 87 ? 9.469 36.594 -3.24 1 94.5 87 PRO A C 1
ATOM 696 O O . PRO A 1 87 ? 8.711 36.406 -2.283 1 94.5 87 PRO A O 1
ATOM 699 N N . GLY A 1 88 ? 10.594 37.25 -3.17 1 94.38 88 GLY A N 1
ATOM 700 C CA . GLY A 1 88 ? 10.953 37.938 -1.944 1 94.38 88 GLY A CA 1
ATOM 701 C C . GLY A 1 88 ? 11.68 37.062 -0.948 1 94.38 88 GLY A C 1
ATOM 702 O O . GLY A 1 88 ? 12.102 37.531 0.109 1 94.38 88 GLY A O 1
ATOM 703 N N . MET A 1 89 ? 11.75 35.844 -1.269 1 92.5 89 MET A N 1
ATOM 704 C CA . MET A 1 89 ? 12.422 34.906 -0.367 1 92.5 89 MET A CA 1
ATOM 705 C C . MET A 1 89 ? 13.844 34.625 -0.85 1 92.5 89 MET A C 1
ATOM 707 O O . MET A 1 89 ? 14.047 34.281 -2.018 1 92.5 89 MET A O 1
ATOM 711 N N . PRO A 1 90 ? 14.727 34.812 -0.029 1 87.69 90 PRO A N 1
ATOM 712 C CA . PRO A 1 90 ? 16.094 34.406 -0.386 1 87.69 90 PRO A CA 1
ATOM 713 C C . PRO A 1 90 ? 16.266 32.906 -0.404 1 87.69 90 PRO A C 1
ATOM 715 O O . PRO A 1 90 ? 15.43 32.156 0.126 1 87.69 90 PRO A O 1
ATOM 718 N N . PRO A 1 91 ? 17.375 32.531 -1.055 1 86 91 PRO A N 1
ATOM 719 C CA . PRO A 1 91 ? 17.672 31.094 -0.968 1 86 91 PRO A CA 1
ATOM 720 C C . PRO A 1 91 ? 17.922 30.641 0.465 1 86 91 PRO A C 1
ATOM 722 O O . PRO A 1 91 ? 18.516 31.359 1.26 1 86 91 PRO A O 1
ATOM 725 N N . TYR A 1 92 ? 17.375 29.594 0.844 1 87.25 92 TYR A N 1
ATOM 726 C CA . TYR A 1 92 ? 17.656 28.953 2.121 1 87.25 92 TYR A CA 1
ATOM 727 C C . TYR A 1 92 ? 17.766 27.438 1.956 1 87.25 92 TYR A C 1
ATOM 729 O O . TYR A 1 92 ? 17.375 26.891 0.926 1 87.25 92 TYR A O 1
ATOM 737 N N . ASP A 1 93 ? 18.406 26.797 2.852 1 86.19 93 ASP A N 1
ATOM 738 C CA . ASP A 1 93 ? 18.688 25.359 2.834 1 86.19 93 ASP A CA 1
ATOM 739 C C . ASP A 1 93 ? 17.422 24.547 3.129 1 86.19 93 ASP A C 1
ATOM 741 O O . ASP A 1 93 ? 16.906 24.594 4.246 1 86.19 93 ASP A O 1
ATOM 745 N N . PRO A 1 94 ? 17 23.828 2.188 1 84.94 94 PRO A N 1
ATOM 746 C CA . PRO A 1 94 ? 15.797 23.031 2.412 1 84.94 94 PRO A CA 1
ATOM 747 C C . PRO A 1 94 ? 15.953 22.016 3.543 1 84.94 94 PRO A C 1
ATOM 749 O O . PRO A 1 94 ? 14.961 21.609 4.148 1 84.94 94 PRO A O 1
ATOM 752 N N . ASN A 1 95 ? 17.156 21.625 3.873 1 84.25 95 ASN A N 1
ATOM 753 C CA . ASN A 1 95 ? 17.406 20.641 4.93 1 84.25 95 ASN A CA 1
ATOM 754 C C . ASN A 1 95 ? 17.141 21.234 6.312 1 84.25 95 ASN A C 1
ATOM 756 O O . ASN A 1 95 ? 17.094 20.516 7.305 1 84.25 95 ASN A O 1
ATOM 760 N N . LYS A 1 96 ? 16.906 22.547 6.363 1 89.94 96 LYS A N 1
ATOM 761 C CA . LYS A 1 96 ? 16.672 23.219 7.629 1 89.94 96 LYS A CA 1
ATOM 762 C C . LYS A 1 96 ? 15.172 23.438 7.875 1 89.94 96 LYS A C 1
ATOM 764 O O . LYS A 1 96 ? 14.781 24.016 8.891 1 89.94 96 LYS A O 1
ATOM 769 N N . ILE A 1 97 ? 14.43 22.969 6.941 1 91.69 97 ILE A N 1
ATOM 770 C CA . ILE A 1 97 ? 12.992 23.172 7.031 1 91.69 97 ILE A CA 1
ATOM 771 C C . ILE A 1 97 ? 12.375 22.078 7.902 1 91.69 97 ILE A C 1
ATOM 773 O O . ILE A 1 97 ? 12.664 20.906 7.723 1 91.69 97 ILE A O 1
ATOM 777 N N . VAL A 1 98 ? 11.539 22.469 8.82 1 93.06 98 VAL A N 1
ATOM 778 C CA . VAL A 1 98 ? 10.773 21.562 9.672 1 93.06 98 VAL A CA 1
ATOM 779 C C . VAL A 1 98 ? 9.281 21.859 9.523 1 93.06 98 VAL A C 1
ATOM 781 O O . VAL A 1 98 ? 8.859 23.016 9.578 1 93.06 98 VAL A O 1
ATOM 784 N N . HIS A 1 99 ? 8.508 20.828 9.25 1 96.06 99 HIS A N 1
ATOM 785 C CA . HIS A 1 99 ? 7.055 20.953 9.258 1 96.06 99 HIS A CA 1
ATOM 786 C C . HIS A 1 99 ? 6.52 21.125 10.672 1 96.06 99 HIS A C 1
ATOM 788 O O . HIS A 1 99 ? 6.492 20.188 11.453 1 96.06 99 HIS A O 1
ATOM 794 N N . GLY A 1 100 ? 6.039 22.312 10.984 1 97.12 100 GLY A N 1
ATOM 795 C CA . GLY A 1 100 ? 5.734 22.625 12.367 1 97.12 100 GLY A CA 1
ATOM 796 C C . GLY A 1 100 ? 4.266 22.469 12.711 1 97.12 100 GLY A C 1
ATOM 797 O O . GLY A 1 100 ? 3.928 21.922 13.766 1 97.12 100 GLY A O 1
ATOM 798 N N . GLU A 1 101 ? 3.445 22.984 11.883 1 98 101 GLU A N 1
ATOM 799 C CA . GLU A 1 101 ? 2.012 22.969 12.148 1 98 101 GLU A CA 1
ATOM 800 C C . GLU A 1 101 ? 1.222 22.641 10.883 1 98 101 GLU A C 1
ATOM 802 O O . GLU A 1 101 ? 1.695 22.875 9.766 1 98 101 GLU A O 1
ATOM 807 N N . GLN A 1 102 ? 0.059 22.078 11.078 1 98.62 102 GLN A N 1
ATOM 808 C CA . GLN A 1 102 ? -0.833 21.703 9.984 1 98.62 102 GLN A CA 1
ATOM 809 C C . GLN A 1 102 ? -2.295 21.891 10.383 1 98.62 102 GLN A C 1
ATOM 811 O O . GLN A 1 102 ? -2.691 21.547 11.492 1 98.62 102 GLN A O 1
ATOM 816 N N . SER A 1 103 ? -3.053 22.453 9.5 1 98.56 103 SER A N 1
ATOM 817 C CA . SER A 1 103 ? -4.5 22.484 9.672 1 98.56 103 SER A CA 1
ATOM 818 C C . SER A 1 103 ? -5.219 22.016 8.414 1 98.56 103 SER A C 1
ATOM 820 O O . SER A 1 103 ? -4.645 22.047 7.324 1 98.56 103 SER A O 1
ATOM 822 N N . LEU A 1 104 ? -6.359 21.5 8.555 1 98.88 104 LEU A N 1
ATOM 823 C CA . LEU A 1 104 ? -7.27 21.078 7.492 1 98.88 104 LEU A CA 1
ATOM 824 C C . LEU A 1 104 ? -8.703 21.5 7.812 1 98.88 104 LEU A C 1
ATOM 826 O O . LEU A 1 104 ? -9.188 21.25 8.922 1 98.88 104 LEU A O 1
ATOM 830 N N . GLN A 1 105 ? -9.289 22.188 6.949 1 98.81 105 GLN A N 1
ATOM 831 C CA . GLN A 1 105 ? -10.711 22.5 6.988 1 98.81 105 GLN A CA 1
ATOM 832 C C . GLN A 1 105 ? -11.445 21.859 5.82 1 98.81 105 GLN A C 1
ATOM 834 O O . GLN A 1 105 ? -11.117 22.094 4.66 1 98.81 105 GLN A O 1
ATOM 839 N N . VAL A 1 106 ? -12.414 21.062 6.137 1 98.56 106 VAL A N 1
ATOM 840 C CA . VAL A 1 106 ? -13.227 20.406 5.113 1 98.56 106 VAL A CA 1
ATOM 841 C C . VAL A 1 106 ? -14.43 21.281 4.773 1 98.56 106 VAL A C 1
ATOM 843 O O . VAL A 1 106 ? -15.211 21.641 5.66 1 98.56 106 VAL A O 1
ATOM 846 N N . HIS A 1 107 ? -14.555 21.656 3.541 1 98.31 107 HIS A N 1
ATOM 847 C CA . HIS A 1 107 ? -15.695 22.453 3.092 1 98.31 107 HIS A CA 1
ATOM 848 C C . HIS A 1 107 ? -16.766 21.578 2.457 1 98.31 107 HIS A C 1
ATOM 850 O O . HIS A 1 107 ? -17.953 21.875 2.545 1 98.31 107 HIS A O 1
ATOM 856 N N . LYS A 1 108 ? -16.375 20.562 1.765 1 97.25 108 LYS A N 1
ATOM 857 C CA . LYS A 1 108 ? -17.219 19.578 1.12 1 97.25 108 LYS A CA 1
ATOM 858 C C . LYS A 1 108 ? -16.625 18.172 1.248 1 97.25 108 LYS A C 1
ATOM 860 O O . LYS A 1 108 ? -15.414 18 1.149 1 97.25 108 LYS A O 1
ATOM 865 N N . VAL A 1 109 ? -17.531 17.234 1.532 1 95.69 109 VAL A N 1
ATOM 866 C CA . VAL A 1 109 ? -17.078 15.852 1.633 1 95.69 109 VAL A CA 1
ATOM 867 C C . VAL A 1 109 ? -16.344 15.453 0.362 1 95.69 109 VAL A C 1
ATOM 869 O O . VAL A 1 109 ? -16.781 15.758 -0.748 1 95.69 109 VAL A O 1
ATOM 872 N N . PHE A 1 110 ? -15.164 14.891 0.582 1 96.56 110 PHE A N 1
ATOM 873 C CA . PHE A 1 110 ? -14.312 14.492 -0.535 1 96.56 110 PHE A CA 1
ATOM 874 C C . PHE A 1 110 ? -14.992 13.422 -1.379 1 96.56 110 PHE A C 1
ATOM 876 O O . PHE A 1 110 ? -15.625 12.508 -0.843 1 96.56 110 PHE A O 1
ATOM 883 N N . PRO A 1 111 ? -14.906 13.453 -2.705 1 96.75 111 PRO A N 1
ATOM 884 C CA . PRO A 1 111 ? -15.633 12.5 -3.549 1 96.75 111 PRO A CA 1
ATOM 885 C C . PRO A 1 111 ? -15.133 11.07 -3.391 1 96.75 111 PRO A C 1
ATOM 887 O O . PRO A 1 111 ? -13.922 10.828 -3.418 1 96.75 111 PRO A O 1
ATOM 890 N N . ILE A 1 112 ? -16.016 10.094 -3.371 1 97.06 112 ILE A N 1
ATOM 891 C CA . ILE A 1 112 ? -15.727 8.711 -3.021 1 97.06 112 ILE A CA 1
ATOM 892 C C . ILE A 1 112 ? -14.93 8.047 -4.148 1 97.06 112 ILE A C 1
ATOM 894 O O . ILE A 1 112 ? -14.188 7.09 -3.914 1 97.06 112 ILE A O 1
ATOM 898 N N . ASP A 1 113 ? -15.008 8.555 -5.375 1 97.44 113 ASP A N 1
ATOM 899 C CA . ASP A 1 113 ? -14.344 7.926 -6.516 1 97.44 11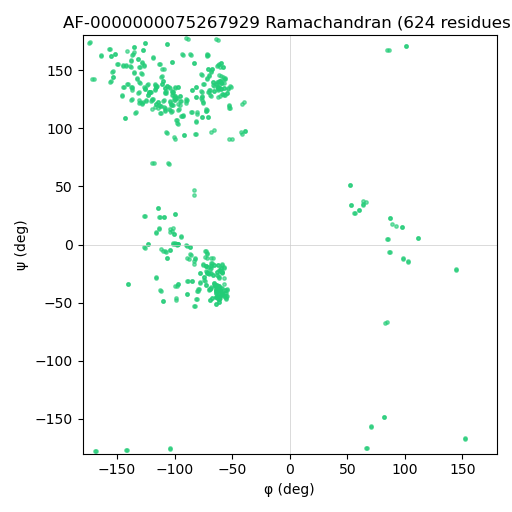3 ASP A CA 1
ATOM 900 C C . ASP A 1 113 ? -13.008 8.602 -6.812 1 97.44 113 ASP A C 1
ATOM 902 O O . ASP A 1 113 ? -12.289 8.203 -7.73 1 97.44 113 ASP A O 1
ATOM 906 N N . GLY A 1 114 ? -12.625 9.617 -6.055 1 97.81 114 GLY A N 1
ATOM 907 C CA . GLY A 1 114 ? -11.477 10.43 -6.418 1 97.81 114 GLY A CA 1
ATOM 908 C C . GLY A 1 114 ? -11.727 11.312 -7.621 1 97.81 114 GLY A C 1
ATOM 909 O O . GLY A 1 114 ? -12.844 11.797 -7.82 1 97.81 114 GLY A O 1
ATOM 910 N N . GLY A 1 115 ? -10.68 11.688 -8.281 1 97.56 115 GLY A N 1
ATOM 911 C CA . GLY A 1 115 ? -10.828 12.531 -9.445 1 97.56 115 GLY A CA 1
ATOM 912 C C . GLY A 1 115 ? -9.625 13.414 -9.703 1 97.56 115 GLY A C 1
ATOM 913 O O . GLY A 1 115 ? -8.516 13.094 -9.273 1 97.56 115 GLY A O 1
ATOM 914 N N . VAL A 1 116 ? -9.867 14.352 -10.57 1 98.25 116 VAL A N 1
ATOM 915 C CA . VAL A 1 116 ? -8.875 15.359 -10.914 1 98.25 116 VAL A CA 1
ATOM 916 C C . VAL A 1 116 ? -9.195 16.672 -10.188 1 98.25 116 VAL A C 1
ATOM 918 O O . VAL A 1 116 ? -10.344 17.109 -10.188 1 98.25 116 VAL A O 1
ATOM 921 N N . PHE A 1 117 ? -8.203 17.25 -9.547 1 98.56 117 PHE A N 1
ATOM 922 C CA . PHE A 1 117 ? -8.398 18.453 -8.742 1 98.56 117 PHE A CA 1
ATOM 923 C C . PHE A 1 117 ? -7.344 19.5 -9.07 1 98.56 117 PHE A C 1
ATOM 925 O O . PHE A 1 117 ? -6.309 19.188 -9.664 1 98.56 117 PHE A O 1
ATOM 932 N N . SER A 1 118 ? -7.68 20.703 -8.734 1 98.12 118 SER A N 1
ATOM 933 C CA . SER A 1 118 ? -6.766 21.828 -8.805 1 98.12 118 SER A CA 1
ATOM 934 C C . SER A 1 118 ? -6.34 22.297 -7.418 1 98.12 118 SER A C 1
ATOM 936 O O . SER A 1 118 ? -7.18 22.656 -6.594 1 98.12 118 SER A O 1
ATOM 938 N N . ALA A 1 119 ? -5.07 22.219 -7.109 1 97.06 119 ALA A N 1
ATOM 939 C CA . ALA A 1 119 ? -4.523 22.719 -5.848 1 97.06 119 ALA A CA 1
ATOM 940 C C . ALA A 1 119 ? -3.951 24.125 -6.008 1 97.06 119 ALA A C 1
ATOM 942 O O . ALA A 1 119 ? -3.01 24.328 -6.777 1 97.06 119 ALA A O 1
ATOM 943 N N . LYS A 1 120 ? -4.523 25.047 -5.328 1 96.88 120 LYS A N 1
ATOM 944 C CA . LYS A 1 120 ? -4.07 26.438 -5.348 1 96.88 120 LYS A CA 1
ATOM 945 C C . LYS A 1 120 ? -3.285 26.781 -4.082 1 96.88 120 LYS A C 1
ATOM 947 O O . LYS A 1 120 ? -3.848 26.797 -2.986 1 96.88 120 LYS A O 1
ATOM 952 N N . LYS A 1 121 ? -2.057 27.047 -4.262 1 96.38 121 LYS A N 1
ATOM 953 C CA . LYS A 1 121 ? -1.152 27.328 -3.15 1 96.38 121 LYS A CA 1
ATOM 954 C C . LYS A 1 121 ? -0.891 28.828 -3.021 1 96.38 121 LYS A C 1
ATOM 956 O O . LYS A 1 121 ? -0.633 29.516 -4.016 1 96.38 121 LYS A O 1
ATOM 961 N N . THR A 1 122 ? -1.001 29.375 -1.832 1 97.31 122 THR A N 1
ATOM 962 C CA . THR A 1 122 ? -0.76 30.781 -1.526 1 97.31 122 THR A CA 1
ATOM 963 C C . THR A 1 122 ? 0.15 30.922 -0.309 1 97.31 122 THR A C 1
ATOM 965 O O . THR A 1 122 ? -0.042 30.234 0.699 1 97.31 122 THR A O 1
ATOM 968 N N . CYS A 1 123 ? 1.165 31.719 -0.419 1 97.56 123 CYS A N 1
ATOM 969 C CA . CYS A 1 123 ? 1.901 32.094 0.778 1 97.56 123 CYS A CA 1
ATOM 970 C C . CYS A 1 123 ? 1.088 33.062 1.631 1 97.56 123 CYS A C 1
ATOM 972 O O . CYS A 1 123 ? 0.832 34.188 1.22 1 97.56 123 CYS A O 1
ATOM 974 N N . THR A 1 124 ? 0.75 32.656 2.807 1 98.12 124 THR A N 1
ATOM 975 C CA . THR A 1 124 ? -0.19 33.469 3.578 1 98.12 124 THR A CA 1
ATOM 976 C C . THR A 1 124 ? 0.506 34.094 4.77 1 98.12 124 THR A C 1
ATOM 978 O O . THR A 1 124 ? -0.097 34.906 5.488 1 98.12 124 THR A O 1
ATOM 981 N N . GLY A 1 125 ? 1.792 33.75 4.969 1 97.56 125 GLY A N 1
ATOM 982 C CA . GLY A 1 125 ? 2.506 34.406 6.059 1 97.56 125 GLY A CA 1
ATOM 983 C C . GLY A 1 125 ? 3.994 34.094 6.055 1 97.56 125 GLY A C 1
ATOM 984 O O . GLY A 1 125 ? 4.41 33 5.711 1 97.56 125 GLY A O 1
ATOM 985 N N . ILE A 1 126 ? 4.77 35.062 6.391 1 97.62 126 ILE A N 1
ATOM 986 C CA . ILE A 1 126 ? 6.191 34.938 6.695 1 97.62 126 ILE A CA 1
ATOM 987 C C . ILE A 1 126 ? 6.492 35.656 8.016 1 97.62 126 ILE A C 1
ATOM 989 O O . ILE A 1 126 ? 6.227 36.844 8.172 1 97.62 126 ILE A O 1
ATOM 993 N N . TYR A 1 127 ? 7.059 34.906 8.922 1 97.44 127 TYR A N 1
ATOM 994 C CA . TYR A 1 127 ? 7.242 35.469 10.258 1 97.44 127 TYR A CA 1
ATOM 995 C C . TYR A 1 127 ? 8.672 35.25 10.75 1 97.44 127 TYR A C 1
ATOM 997 O O . TYR A 1 127 ? 9.258 34.188 10.523 1 97.44 127 TYR A O 1
ATOM 1005 N N . ASP A 1 128 ? 9.172 36.219 11.359 1 95.75 128 ASP A N 1
ATOM 1006 C CA . ASP A 1 128 ? 10.492 36.188 11.984 1 95.75 128 ASP A CA 1
ATOM 1007 C C . ASP A 1 128 ? 10.391 35.781 13.453 1 95.75 128 ASP A C 1
ATOM 1009 O O . ASP A 1 128 ? 10 36.594 14.297 1 95.75 128 ASP A O 1
ATOM 1013 N N . LYS A 1 129 ? 10.875 34.594 13.773 1 94.69 129 LYS A N 1
ATOM 1014 C CA . LYS A 1 129 ? 10.773 34.094 15.141 1 94.69 129 LYS A CA 1
ATOM 1015 C C . LYS A 1 129 ? 12.109 34.188 15.867 1 94.69 129 LYS A C 1
ATOM 1017 O O . LYS A 1 129 ? 12.297 33.594 16.922 1 94.69 129 LYS A O 1
ATOM 1022 N N . GLY A 1 130 ? 13.023 34.875 15.273 1 93.81 130 GLY A N 1
ATOM 1023 C CA . GLY A 1 130 ? 14.336 35.062 15.867 1 93.81 130 GLY A CA 1
ATOM 1024 C C . GLY A 1 130 ? 15.273 33.906 15.57 1 93.81 130 GLY A C 1
ATOM 1025 O O . GLY A 1 130 ? 16.172 34.031 14.727 1 93.81 130 GLY A O 1
ATOM 1026 N N . SER A 1 131 ? 14.938 32.781 16.125 1 93.81 131 SER A N 1
ATOM 1027 C CA . SER A 1 131 ? 15.766 31.594 15.93 1 93.81 131 SER A CA 1
ATOM 1028 C C . SER A 1 131 ? 15.578 31 14.539 1 93.81 131 SER A C 1
ATOM 1030 O O . SER A 1 131 ? 16.422 30.25 14.055 1 93.81 131 SER A O 1
ATOM 1032 N N . GLY A 1 132 ? 14.469 31.422 13.93 1 95 132 GLY A N 1
ATOM 1033 C CA . GLY A 1 132 ? 14.125 30.953 12.594 1 95 132 GLY A CA 1
ATOM 1034 C C . GLY A 1 132 ? 13 31.734 11.961 1 95 132 GLY A C 1
ATOM 1035 O O . GLY A 1 132 ? 12.578 32.781 12.477 1 95 132 GLY A O 1
ATOM 1036 N N . MET A 1 133 ? 12.656 31.297 10.797 1 95.88 133 MET A N 1
ATOM 1037 C CA . MET A 1 133 ? 11.586 31.906 10.008 1 95.88 133 MET A CA 1
ATOM 1038 C C . MET A 1 133 ? 10.438 30.922 9.805 1 95.88 133 MET A C 1
ATOM 1040 O O . MET A 1 133 ? 10.672 29.734 9.586 1 95.88 133 MET A O 1
ATOM 1044 N N . VAL A 1 134 ? 9.242 31.391 9.984 1 97.12 134 VAL A N 1
ATOM 1045 C CA . VAL A 1 134 ? 8.07 30.578 9.688 1 97.12 134 VAL A CA 1
ATOM 1046 C C . VAL A 1 134 ? 7.508 30.969 8.32 1 97.12 134 VAL A C 1
ATOM 1048 O O . VAL A 1 134 ? 7.324 32.156 8.031 1 97.12 134 VAL A O 1
ATOM 1051 N N . ILE A 1 135 ? 7.328 30.031 7.512 1 96.56 135 ILE A N 1
ATOM 1052 C CA . ILE A 1 135 ? 6.625 30.203 6.246 1 96.56 135 ILE A CA 1
ATOM 1053 C C . ILE A 1 135 ? 5.258 29.531 6.32 1 96.56 135 ILE A C 1
ATOM 1055 O O . ILE A 1 135 ? 5.168 28.312 6.531 1 96.56 135 ILE A O 1
ATOM 1059 N N . GLU A 1 136 ? 4.223 30.328 6.234 1 97.75 136 GLU A N 1
ATOM 1060 C CA . GLU A 1 136 ? 2.848 29.828 6.242 1 97.75 136 GLU A CA 1
ATOM 1061 C C . GLU A 1 136 ? 2.287 29.734 4.828 1 97.75 136 GLU A C 1
ATOM 1063 O O . GLU A 1 136 ? 2.344 30.688 4.062 1 97.75 136 GLU A O 1
ATOM 1068 N N . THR A 1 137 ? 1.803 28.578 4.465 1 97.06 137 THR A N 1
ATOM 1069 C CA . THR A 1 137 ? 1.239 28.312 3.145 1 97.06 137 THR A CA 1
ATOM 1070 C C . THR A 1 137 ? -0.173 27.75 3.26 1 97.06 137 THR A C 1
ATOM 1072 O O . THR A 1 137 ? -0.43 26.875 4.09 1 97.06 137 THR A O 1
ATOM 1075 N N . THR A 1 138 ? -1.066 28.297 2.449 1 98.25 138 THR A N 1
ATOM 1076 C CA . THR A 1 138 ? -2.42 27.781 2.33 1 98.25 138 THR A CA 1
ATOM 1077 C C . THR A 1 138 ? -2.613 27.078 0.982 1 98.25 138 THR A C 1
ATOM 1079 O O . THR A 1 138 ? -2.24 27.625 -0.059 1 98.25 138 THR A O 1
ATOM 1082 N N . VAL A 1 139 ? -3.121 25.922 1.028 1 97.88 139 VAL A N 1
ATOM 1083 C CA . VAL A 1 139 ? -3.504 25.203 -0.186 1 97.88 139 VAL A CA 1
ATOM 1084 C C . VAL A 1 139 ? -5.016 24.984 -0.203 1 97.88 139 VAL A C 1
ATOM 1086 O O . VAL A 1 139 ? -5.578 24.391 0.72 1 97.88 139 VAL A O 1
ATOM 1089 N N . ASP A 1 140 ? -5.645 25.5 -1.223 1 98.62 140 ASP A N 1
ATOM 1090 C CA . ASP A 1 140 ? -7.059 25.25 -1.475 1 98.62 140 ASP A CA 1
ATOM 1091 C C . ASP A 1 140 ? -7.242 24.219 -2.582 1 98.62 140 ASP A C 1
ATOM 1093 O O . ASP A 1 140 ? -6.633 24.328 -3.648 1 98.62 140 ASP A O 1
ATOM 1097 N N . LEU A 1 141 ? -8.023 23.25 -2.279 1 98.62 141 LEU A N 1
ATOM 1098 C CA . LEU A 1 141 ? -8.281 22.188 -3.254 1 98.62 141 LEU A CA 1
ATOM 1099 C C . LEU A 1 141 ? -9.656 22.359 -3.883 1 98.62 141 LEU A C 1
ATOM 1101 O O . LEU A 1 141 ? -10.672 22.375 -3.176 1 98.62 141 LEU A O 1
ATOM 1105 N N . TYR A 1 142 ? -9.68 22.453 -5.211 1 98.44 142 TYR A N 1
ATOM 1106 C CA . TYR A 1 142 ? -10.906 22.594 -5.988 1 98.44 142 TYR A CA 1
ATOM 1107 C C . TYR A 1 142 ? -11.086 21.422 -6.941 1 98.44 142 TYR A C 1
ATOM 1109 O O . TYR A 1 142 ? -10.141 20.672 -7.195 1 98.44 142 TYR A O 1
ATOM 1117 N N . ASP A 1 143 ? -12.336 21.234 -7.395 1 97.25 143 ASP A N 1
ATOM 1118 C CA . ASP A 1 143 ? -12.508 20.312 -8.508 1 97.25 143 ASP A CA 1
ATOM 1119 C C . ASP A 1 143 ? -11.781 20.797 -9.75 1 97.25 143 ASP A C 1
ATOM 1121 O O . ASP A 1 143 ? -11.242 21.922 -9.766 1 97.25 143 ASP A O 1
ATOM 1125 N N . GLU A 1 144 ? -11.781 20.047 -10.789 1 94.12 144 GLU A N 1
ATOM 1126 C CA . GLU A 1 144 ? -10.969 20.297 -11.977 1 94.12 144 GLU A CA 1
ATOM 1127 C C . GLU A 1 144 ? -11.344 21.641 -12.617 1 94.12 144 GLU A C 1
ATOM 1129 O O . GLU A 1 144 ? -10.492 22.312 -13.195 1 94.12 144 GLU A O 1
ATOM 1134 N N . HIS A 1 145 ? -12.539 22.062 -12.469 1 94.56 145 HIS A N 1
ATOM 1135 C CA . HIS A 1 145 ? -13.023 23.297 -13.086 1 94.56 145 HIS A CA 1
ATOM 1136 C C . HIS A 1 145 ? -13.07 24.438 -12.078 1 94.56 145 HIS A C 1
ATOM 1138 O O . HIS A 1 145 ? -13.57 25.516 -12.391 1 94.56 145 HIS A O 1
ATOM 1144 N N . GLU A 1 146 ? -12.656 24.141 -10.828 1 94.56 146 GLU A N 1
ATOM 1145 C CA . GLU A 1 146 ? -12.523 25.109 -9.742 1 94.56 146 GLU A CA 1
ATOM 1146 C C . GLU A 1 146 ? -13.875 25.703 -9.367 1 94.56 146 GLU A C 1
ATOM 1148 O O . GLU A 1 146 ? -13.969 26.891 -9.055 1 94.56 146 GLU A O 1
ATOM 1153 N N . LYS A 1 147 ? -14.945 24.938 -9.43 1 96.5 147 LYS A N 1
ATOM 1154 C CA . LYS A 1 147 ? -16.297 25.344 -9.055 1 96.5 147 LYS A CA 1
ATOM 1155 C C . LYS A 1 147 ? -16.625 24.891 -7.637 1 96.5 147 LYS A C 1
ATOM 1157 O O . LYS A 1 147 ? -17.406 25.531 -6.938 1 96.5 147 LYS A O 1
ATOM 1162 N N . ILE A 1 148 ? -16.094 23.766 -7.293 1 98 148 ILE A N 1
ATOM 1163 C CA . ILE A 1 148 ? -16.344 23.219 -5.969 1 98 148 ILE A CA 1
ATOM 1164 C C . ILE A 1 148 ? -15.07 23.281 -5.133 1 98 148 ILE A C 1
ATOM 1166 O O . ILE A 1 148 ? -14.016 22.797 -5.551 1 98 148 ILE A O 1
ATOM 1170 N N . HIS A 1 149 ? -15.156 23.938 -3.98 1 98.69 149 HIS A N 1
ATOM 1171 C CA . HIS A 1 149 ? -14.07 24.031 -3.014 1 98.69 149 HIS A CA 1
ATOM 1172 C C . HIS A 1 149 ? -14.164 22.938 -1.967 1 98.69 149 HIS A C 1
ATOM 1174 O O . HIS A 1 149 ? -15.047 22.953 -1.112 1 98.69 149 HIS A O 1
ATOM 1180 N N . TYR A 1 150 ? -13.227 21.984 -1.974 1 98.56 150 TYR A N 1
ATOM 1181 C CA . TYR A 1 150 ? -13.352 20.797 -1.143 1 98.56 150 TYR A CA 1
ATOM 1182 C C . TYR A 1 150 ? -12.727 21.016 0.229 1 98.56 150 TYR A C 1
ATOM 1184 O O . TYR A 1 150 ? -13.289 20.609 1.249 1 98.56 150 TYR A O 1
ATOM 1192 N N . CYS A 1 151 ? -11.586 21.641 0.26 1 98.69 151 CYS A N 1
ATOM 1193 C CA . CYS A 1 151 ? -10.93 21.812 1.55 1 98.69 151 CYS A CA 1
ATOM 1194 C C . CYS A 1 151 ? -9.844 22.891 1.464 1 98.69 151 CYS A C 1
ATOM 1196 O O . CYS A 1 151 ? -9.469 23.312 0.369 1 98.69 151 CYS A O 1
ATOM 1198 N N . SER A 1 152 ? -9.438 23.391 2.592 1 98.81 152 SER A N 1
ATOM 1199 C CA . SER A 1 152 ? -8.297 24.281 2.805 1 98.81 152 SER A CA 1
ATOM 1200 C C . SER A 1 152 ? -7.301 23.672 3.789 1 98.81 152 SER A C 1
ATOM 1202 O O . SER A 1 152 ? -7.688 23.188 4.855 1 98.81 152 SER A O 1
ATOM 1204 N N . MET A 1 153 ? -6.07 23.688 3.408 1 98.75 153 MET A N 1
ATOM 1205 C CA . MET A 1 153 ? -4.988 23.172 4.246 1 98.75 153 MET A CA 1
ATOM 1206 C C . MET A 1 153 ? -3.943 24.25 4.5 1 98.75 153 MET A C 1
ATOM 1208 O O . MET A 1 153 ? -3.504 24.938 3.566 1 98.75 153 MET A O 1
ATOM 1212 N N . VAL A 1 154 ? -3.555 24.453 5.707 1 98.44 154 VAL A N 1
ATOM 1213 C CA . VAL A 1 154 ? -2.533 25.438 6.055 1 98.44 154 VAL A CA 1
ATOM 1214 C C . VAL A 1 154 ? -1.349 24.734 6.715 1 98.44 154 VAL A C 1
ATOM 1216 O O . VAL A 1 154 ? -1.524 23.969 7.652 1 98.44 154 VAL A O 1
ATOM 1219 N N . SER A 1 155 ? -0.241 24.938 6.203 1 98 155 SER A N 1
ATOM 1220 C CA . SER A 1 155 ? 0.995 24.422 6.773 1 98 155 SER A CA 1
ATOM 1221 C C . SER A 1 155 ? 1.931 25.547 7.203 1 98 155 SER A C 1
ATOM 1223 O O . SER A 1 155 ? 2.041 26.562 6.516 1 98 155 SER A O 1
ATOM 1225 N N . LYS A 1 156 ? 2.525 25.406 8.32 1 97.5 156 LYS A N 1
ATOM 1226 C CA . LYS A 1 156 ? 3.604 26.281 8.773 1 97.5 156 LYS A CA 1
ATOM 1227 C C . LYS A 1 156 ? 4.934 25.531 8.828 1 97.5 156 LYS A C 1
ATOM 1229 O O . LYS A 1 156 ? 5.059 24.531 9.539 1 97.5 156 LYS A O 1
ATOM 1234 N N . SER A 1 157 ? 5.812 25.984 8.102 1 96.62 157 SER A N 1
ATOM 1235 C CA . SER A 1 157 ? 7.168 25.438 8.094 1 96.62 157 SER A CA 1
ATOM 1236 C C . SER A 1 157 ? 8.133 26.375 8.828 1 96.62 157 SER A C 1
ATOM 1238 O O . SER A 1 157 ? 8.062 27.594 8.664 1 96.62 157 SER A O 1
ATOM 1240 N N . PHE A 1 158 ? 8.914 25.812 9.609 1 95.75 158 PHE A N 1
ATOM 1241 C CA . PHE A 1 158 ? 9.945 26.547 10.32 1 95.75 158 PHE A CA 1
ATOM 1242 C C . PHE A 1 158 ? 11.312 26.344 9.672 1 95.75 158 PHE A C 1
ATOM 1244 O O . PHE A 1 158 ? 11.758 25.203 9.523 1 95.75 158 PHE A O 1
ATOM 1251 N N . VAL A 1 159 ? 11.906 27.359 9.242 1 95.06 159 VAL A N 1
ATOM 1252 C CA . VAL A 1 159 ? 13.25 27.312 8.672 1 95.06 159 VAL A CA 1
ATOM 1253 C C . VAL A 1 159 ? 14.273 27.703 9.742 1 95.06 159 VAL A C 1
ATOM 1255 O O . VAL A 1 159 ? 14.516 28.891 9.977 1 95.06 159 VAL A O 1
ATOM 1258 N N . ARG A 1 160 ? 14.961 26.766 10.273 1 92.94 160 ARG A N 1
ATOM 1259 C CA . ARG A 1 160 ? 15.875 26.953 11.391 1 92.94 160 ARG A CA 1
ATOM 1260 C C . ARG A 1 160 ? 17.062 27.828 10.992 1 92.94 160 ARG A C 1
ATOM 1262 O O . ARG A 1 160 ? 17.641 27.641 9.93 1 92.94 160 ARG A O 1
ATOM 1269 N N . GLY A 1 161 ? 17.312 28.719 11.758 1 93.12 161 GLY A N 1
ATOM 1270 C CA . GLY A 1 161 ? 18.516 29.516 11.586 1 93.12 161 GLY A CA 1
ATOM 1271 C C . GLY A 1 161 ? 18.328 30.672 10.617 1 93.12 161 GLY A C 1
ATOM 1272 O O . GLY A 1 161 ? 19.266 31.406 10.32 1 93.12 161 GLY A O 1
ATOM 1273 N N . TYR A 1 162 ? 17.141 30.844 10.164 1 93.69 162 TYR A N 1
ATOM 1274 C CA . TYR A 1 162 ? 16.906 31.859 9.148 1 93.69 162 TYR A CA 1
ATOM 1275 C C . TYR A 1 162 ? 16.016 32.969 9.695 1 93.69 162 TYR A C 1
ATOM 1277 O O . TYR A 1 162 ? 15.234 33.562 8.945 1 93.69 162 TYR A O 1
ATOM 1285 N N . GLY A 1 163 ? 16.141 33.219 10.977 1 93.25 163 GLY A N 1
ATOM 1286 C CA . GLY A 1 163 ? 15.445 34.344 11.625 1 93.25 163 GLY A CA 1
ATOM 1287 C C . GLY A 1 163 ? 16.344 35.531 11.922 1 93.25 163 GLY A C 1
ATOM 1288 O O . GLY A 1 163 ? 17.469 35.594 11.422 1 93.25 163 GLY A O 1
ATOM 1289 N N . GLY A 1 164 ? 15.75 36.5 12.602 1 91.44 164 GLY A N 1
ATOM 1290 C CA . GLY A 1 164 ? 16.547 37.625 13.078 1 91.44 164 GLY A CA 1
ATOM 1291 C C . GLY A 1 164 ? 16.688 38.75 12.047 1 91.44 164 GLY A C 1
ATOM 1292 O O . GLY A 1 164 ? 17.672 39.469 12.047 1 91.44 164 GLY A O 1
ATOM 1293 N N . TRP A 1 165 ? 15.805 38.812 11.141 1 91.88 165 TRP A N 1
ATOM 1294 C CA . TRP A 1 165 ? 15.906 39.812 10.102 1 91.88 165 TRP A CA 1
ATOM 1295 C C . TRP A 1 165 ? 14.953 40.969 10.383 1 91.88 165 TRP A C 1
ATOM 1297 O O . TRP A 1 165 ? 14.633 41.75 9.477 1 91.88 165 TRP A O 1
ATOM 1307 N N . ASN A 1 166 ? 14.398 41 11.609 1 92.19 166 ASN A N 1
ATOM 1308 C CA . ASN A 1 166 ? 13.539 42.094 12.102 1 92.19 166 ASN A CA 1
ATOM 1309 C C . ASN A 1 166 ? 12.227 42.156 11.328 1 92.19 166 ASN A C 1
ATOM 1311 O O . ASN A 1 166 ? 11.742 43.219 11 1 92.19 166 ASN A O 1
ATOM 1315 N N . GLY A 1 167 ? 11.703 41.031 10.977 1 93.62 167 GLY A N 1
ATOM 1316 C CA . GLY A 1 167 ? 10.406 40.906 10.336 1 93.62 167 GLY A CA 1
ATOM 1317 C C . GLY A 1 167 ? 9.266 40.75 11.328 1 93.62 167 GLY A C 1
ATOM 1318 O O . GLY A 1 167 ? 9.484 40.812 12.539 1 93.62 167 GLY A O 1
ATOM 1319 N N . PRO A 1 168 ? 8.039 40.688 10.773 1 96.06 168 PRO A N 1
ATOM 1320 C CA . PRO A 1 168 ? 6.887 40.5 11.656 1 96.06 168 PRO A CA 1
ATOM 1321 C C . PRO A 1 168 ? 6.957 39.188 12.43 1 96.06 168 PRO A C 1
ATOM 1323 O O . PRO A 1 168 ? 7.398 38.156 11.883 1 96.06 168 PRO A O 1
ATOM 1326 N N . LYS A 1 169 ? 6.492 39.156 13.594 1 95.31 169 LYS A N 1
ATOM 1327 C CA . LYS A 1 169 ? 6.52 38 14.445 1 95.31 169 LYS A CA 1
ATOM 1328 C C . LYS A 1 169 ? 5.344 37.062 14.141 1 95.31 169 LYS A C 1
ATOM 1330 O O . LYS A 1 169 ? 5.383 35.875 14.461 1 95.31 169 LYS A O 1
ATOM 1335 N N . GLY A 1 170 ? 4.332 37.562 13.453 1 93.75 170 GLY A N 1
ATOM 1336 C CA . GLY A 1 170 ? 3.131 36.781 13.195 1 93.75 170 GLY A CA 1
ATOM 1337 C C . GLY A 1 170 ? 2.109 36.875 14.312 1 93.75 170 GLY A C 1
ATOM 1338 O O . GLY A 1 170 ? 2.377 37.469 15.352 1 93.75 170 GLY A O 1
ATOM 1339 N N . PRO A 1 171 ? 0.928 36.438 14.07 1 91.25 171 PRO A N 1
ATOM 1340 C CA . PRO A 1 171 ? -0.117 36.438 15.094 1 91.25 171 PRO A CA 1
ATOM 1341 C C . PRO A 1 171 ? 0.233 35.594 16.312 1 91.25 171 PRO A C 1
ATOM 1343 O O . PRO A 1 171 ? 1.043 34.656 16.203 1 91.25 171 PRO A O 1
ATOM 1346 N N . LYS A 1 172 ? -0.334 36 17.375 1 89.5 172 LYS A N 1
ATOM 1347 C CA . LYS A 1 172 ? -0.165 35.156 18.578 1 89.5 172 LYS A CA 1
ATOM 1348 C C . LYS A 1 172 ? -0.763 33.781 18.359 1 89.5 172 LYS A C 1
ATOM 1350 O O . LYS A 1 172 ? -1.843 33.656 17.781 1 89.5 172 LYS A O 1
ATOM 1355 N N . GLY A 1 173 ? -0.075 32.812 18.703 1 86.81 173 GLY A N 1
ATOM 1356 C CA . GLY A 1 173 ? -0.553 31.438 18.578 1 86.81 173 GLY A CA 1
ATOM 1357 C C . GLY A 1 173 ? -1.732 31.125 19.469 1 86.81 173 GLY A C 1
ATOM 1358 O O . GLY A 1 173 ? -1.817 31.641 20.594 1 86.81 173 GLY A O 1
ATOM 1359 N N . VAL A 1 174 ? -2.703 30.453 18.938 1 90.56 174 VAL A N 1
ATOM 1360 C CA . VAL A 1 174 ? -3.803 29.953 19.75 1 90.56 174 VAL A CA 1
ATOM 1361 C C . VAL A 1 174 ? -3.348 28.703 20.531 1 90.56 174 VAL A C 1
ATOM 1363 O O . VAL A 1 174 ? -2.654 27.844 19.984 1 90.56 174 VAL A O 1
ATOM 1366 N N . SER A 1 175 ? -3.615 28.641 21.812 1 95.69 175 SER A N 1
ATOM 1367 C CA . SER A 1 175 ? -3.23 27.516 22.672 1 95.69 175 SER A CA 1
ATOM 1368 C C . SER A 1 175 ? -4.445 26.688 23.062 1 95.69 175 SER A C 1
ATOM 1370 O O . SER A 1 175 ? -5.484 27.234 23.438 1 95.69 175 SER A O 1
ATOM 1372 N N . TYR A 1 176 ? -4.336 25.391 22.906 1 97.5 176 TYR A N 1
ATOM 1373 C CA . TYR A 1 176 ? -5.348 24.422 23.312 1 97.5 176 TYR A CA 1
ATOM 1374 C C . TYR A 1 176 ? -4.793 23.469 24.375 1 97.5 176 TYR A C 1
ATOM 1376 O O . TYR A 1 176 ? -4.613 22.281 24.109 1 97.5 176 TYR A O 1
ATOM 1384 N N . PRO A 1 177 ? -4.555 23.969 25.578 1 97.06 177 PRO A N 1
ATOM 1385 C CA . PRO A 1 177 ? -4.043 23.062 26.625 1 97.06 177 PRO A CA 1
ATOM 1386 C C . PRO A 1 177 ? -5.035 21.953 26.984 1 97.06 177 PRO A C 1
ATOM 1388 O O . PRO A 1 177 ? -6.242 22.219 27.062 1 97.06 177 PRO A O 1
ATOM 1391 N N . PRO A 1 178 ? -4.578 20.797 27.156 1 97.62 178 PRO A N 1
ATOM 1392 C CA . PRO A 1 178 ? -5.477 19.734 27.609 1 97.62 178 PRO A CA 1
ATOM 1393 C C . PRO A 1 178 ? -6.16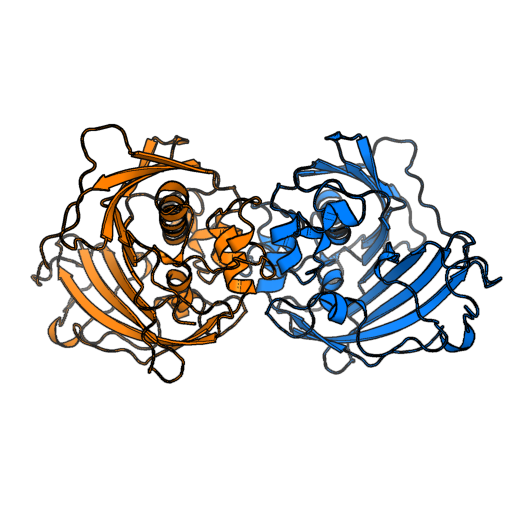4 20.062 28.922 1 97.62 178 PRO A C 1
ATOM 1395 O O . PRO A 1 178 ? -5.539 20.625 29.828 1 97.62 178 PRO A O 1
ATOM 1398 N N . PRO A 1 179 ? -7.418 19.75 29.031 1 97.75 179 PRO A N 1
ATOM 1399 C CA . PRO A 1 179 ? -8.109 19.938 30.312 1 97.75 179 PRO A CA 1
ATOM 1400 C C . PRO A 1 179 ? -7.508 19.094 31.438 1 97.75 179 PRO A C 1
ATOM 1402 O O . PRO A 1 179 ? -6.914 18.047 31.188 1 97.75 179 PRO A O 1
ATOM 1405 N N . LYS A 1 180 ? -7.758 19.625 32.656 1 96.81 180 LYS A N 1
ATOM 1406 C CA . LYS A 1 180 ? -7.281 18.922 33.844 1 96.81 180 LYS A CA 1
ATOM 1407 C C . LYS A 1 180 ? -8.258 17.812 34.25 1 96.81 180 LYS A C 1
ATOM 1409 O O . LYS A 1 180 ? -8.844 17.875 35.344 1 96.81 180 LYS A O 1
ATOM 1414 N N . ARG A 1 181 ? -8.711 17.031 33.469 1 98 181 ARG A N 1
ATOM 1415 C CA . ARG A 1 181 ? -9.562 15.867 33.688 1 98 181 ARG A CA 1
ATOM 1416 C C . ARG A 1 181 ? -9.18 14.711 32.781 1 98 181 ARG A C 1
ATOM 1418 O O . ARG A 1 181 ? -8.383 14.891 31.859 1 98 181 ARG A O 1
ATOM 1425 N N . ASN A 1 182 ? -9.734 13.57 33.156 1 98.44 182 ASN A N 1
ATOM 1426 C CA . ASN A 1 182 ? -9.484 12.414 32.312 1 98.44 182 ASN A CA 1
ATOM 1427 C C . ASN A 1 182 ? -10 12.641 30.891 1 98.44 182 ASN A C 1
ATOM 1429 O O . ASN A 1 182 ? -11.023 13.289 30.688 1 98.44 182 ASN A O 1
ATOM 1433 N N . PRO A 1 183 ? -9.297 12.211 29.938 1 98.88 183 PRO A N 1
ATOM 1434 C CA . PRO A 1 183 ? -9.812 12.32 28.562 1 98.88 183 PRO A CA 1
ATOM 1435 C C . PRO A 1 183 ? -11.156 11.617 28.391 1 98.88 183 PRO A C 1
ATOM 1437 O O . PRO A 1 183 ? -11.477 10.688 29.125 1 98.88 183 PRO A O 1
ATOM 1440 N N . ASP A 1 184 ? -11.875 12.141 27.438 1 98.88 184 ASP A N 1
ATOM 1441 C CA . ASP A 1 184 ? -13.148 11.508 27.094 1 98.88 184 ASP A CA 1
ATOM 1442 C C . ASP A 1 184 ? -12.914 10.219 26.312 1 98.88 184 ASP A C 1
ATOM 1444 O O . ASP A 1 184 ? -13.75 9.305 26.344 1 98.88 184 ASP A O 1
ATOM 1448 N N . ALA A 1 185 ? -11.82 10.109 25.578 1 98.88 185 ALA A N 1
ATOM 1449 C CA . ALA A 1 185 ? -11.453 8.914 24.828 1 98.88 185 ALA A CA 1
ATOM 1450 C C . ALA A 1 185 ? -9.945 8.828 24.641 1 98.88 185 ALA A C 1
ATOM 1452 O O . ALA A 1 185 ? -9.258 9.852 24.625 1 98.88 185 ALA A O 1
ATOM 1453 N N . VAL A 1 186 ? -9.422 7.652 24.578 1 98.88 186 VAL A N 1
ATOM 1454 C CA . VAL A 1 186 ? -8.039 7.359 24.219 1 98.88 186 VAL A CA 1
ATOM 1455 C C . VAL A 1 186 ? -8 6.273 23.156 1 98.88 186 VAL A C 1
ATOM 1457 O O . VAL A 1 186 ? -8.625 5.223 23.297 1 98.88 186 VAL A O 1
ATOM 1460 N N . GLU A 1 187 ? -7.434 6.551 22.062 1 98.69 187 GLU A N 1
ATOM 1461 C CA . GLU A 1 187 ? -7.188 5.57 21 1 98.69 187 GLU A CA 1
ATOM 1462 C C . GLU A 1 187 ? -5.695 5.273 20.859 1 98.69 187 GLU A C 1
ATOM 1464 O O . GLU A 1 187 ? -4.855 6.09 21.25 1 98.69 187 GLU A O 1
ATOM 1469 N N . VAL A 1 188 ? -5.418 4.07 20.422 1 98.5 188 VAL A N 1
ATOM 1470 C CA . VAL A 1 188 ? -4.035 3.623 20.297 1 98.5 188 VAL A CA 1
ATOM 1471 C C . VAL A 1 188 ? -3.73 3.266 18.844 1 98.5 188 VAL A C 1
ATOM 1473 O O . VAL A 1 188 ? -4.48 2.52 18.219 1 98.5 188 VAL A O 1
ATOM 1476 N N . PHE A 1 189 ? -2.752 3.844 18.266 1 97.88 189 PHE A N 1
ATOM 1477 C CA . PHE A 1 189 ? -2.162 3.49 16.984 1 97.88 189 PHE A CA 1
ATOM 1478 C C . PHE A 1 189 ? -0.795 2.846 17.172 1 97.88 189 PHE A C 1
ATOM 1480 O O . PHE A 1 189 ? 0.21 3.543 17.312 1 97.88 189 PHE A O 1
ATOM 1487 N N . ALA A 1 190 ? -0.747 1.539 17.172 1 98.06 190 ALA A N 1
ATOM 1488 C CA . ALA A 1 190 ? 0.516 0.804 17.219 1 98.06 190 ALA A CA 1
ATOM 1489 C C . ALA A 1 190 ? 1.134 0.699 15.82 1 98.06 190 ALA A C 1
ATOM 1491 O O . ALA A 1 190 ? 0.802 -0.209 15.055 1 98.06 190 ALA A O 1
ATOM 1492 N N . SER A 1 191 ? 2.045 1.64 15.523 1 98.25 191 SER A N 1
ATOM 1493 C CA . SER A 1 191 ? 2.662 1.611 14.203 1 98.25 191 SER A CA 1
ATOM 1494 C C . SER A 1 191 ? 3.564 0.393 14.039 1 98.25 191 SER A C 1
ATOM 1496 O O . SER A 1 191 ? 4.113 -0.114 15.016 1 98.25 191 SER A O 1
ATOM 1498 N N . THR A 1 192 ? 3.648 -0.09 12.836 1 97.69 192 THR A N 1
ATOM 1499 C CA . THR A 1 192 ? 4.512 -1.23 12.547 1 97.69 192 THR A CA 1
ATOM 1500 C C . THR A 1 192 ? 5.887 -0.765 12.086 1 97.69 192 THR A C 1
ATOM 1502 O O . THR A 1 192 ? 6.062 0.395 11.703 1 97.69 192 THR A O 1
ATOM 1505 N N . PRO A 1 193 ? 6.855 -1.652 12.117 1 97.31 193 PRO A N 1
ATOM 1506 C CA . PRO A 1 193 ? 8.18 -1.288 11.609 1 97.31 193 PRO A CA 1
ATOM 1507 C C . PRO A 1 193 ? 8.148 -0.863 10.141 1 97.31 193 PRO A C 1
ATOM 1509 O O . PRO A 1 193 ? 9.008 -0.089 9.703 1 97.31 193 PRO A O 1
ATOM 1512 N N . SER A 1 194 ? 7.152 -1.31 9.383 1 97.94 194 SER A N 1
ATOM 1513 C CA . SER A 1 194 ? 7.055 -0.985 7.961 1 97.94 194 SER A CA 1
ATOM 1514 C C . SER A 1 194 ? 6.055 0.143 7.723 1 97.94 194 SER A C 1
ATOM 1516 O O . SER A 1 194 ? 5.684 0.415 6.578 1 97.94 194 SER A O 1
ATOM 1518 N N . GLN A 1 195 ? 5.586 0.764 8.781 1 98.69 195 GLN A N 1
ATOM 1519 C CA . GLN A 1 195 ? 4.488 1.715 8.664 1 98.69 195 GLN A CA 1
ATOM 1520 C C . GLN A 1 195 ? 4.855 2.865 7.727 1 98.69 195 GLN A C 1
ATOM 1522 O O . GLN A 1 195 ? 4.055 3.264 6.883 1 98.69 195 GLN A O 1
ATOM 1527 N N . ALA A 1 196 ? 6.09 3.381 7.867 1 98.81 196 ALA A N 1
ATOM 1528 C CA . ALA A 1 196 ? 6.539 4.488 7.027 1 98.81 196 ALA A CA 1
ATOM 1529 C C . ALA A 1 196 ? 6.621 4.062 5.562 1 98.81 196 ALA A C 1
ATOM 1531 O O . ALA A 1 196 ? 6.328 4.855 4.664 1 98.81 196 ALA A O 1
ATOM 1532 N N . LEU A 1 197 ? 7.008 2.789 5.32 1 98.88 197 LEU A N 1
ATOM 1533 C CA . LEU A 1 197 ? 7.16 2.264 3.969 1 98.88 197 LEU A CA 1
ATOM 1534 C C . LEU A 1 197 ? 5.801 2.061 3.309 1 98.88 197 LEU A C 1
ATOM 1536 O O . LEU A 1 197 ? 5.684 2.131 2.084 1 98.88 197 LEU A O 1
ATOM 1540 N N . ILE A 1 198 ? 4.742 1.874 4.078 1 98.88 198 ILE A N 1
ATOM 1541 C CA . ILE A 1 198 ? 3.387 1.788 3.547 1 98.88 198 ILE A CA 1
ATOM 1542 C C . ILE A 1 198 ? 2.844 3.191 3.287 1 98.88 198 ILE A C 1
ATOM 1544 O O . ILE A 1 198 ? 2.385 3.49 2.182 1 98.88 198 ILE A O 1
ATOM 1548 N N . TYR A 1 199 ? 2.984 4.113 4.234 1 98.88 199 TYR A N 1
ATOM 1549 C CA . TYR A 1 199 ? 2.395 5.441 4.137 1 98.88 199 TYR A CA 1
ATOM 1550 C C . TYR A 1 199 ? 3 6.223 2.977 1 98.88 199 TYR A C 1
ATOM 1552 O O . TYR A 1 199 ? 2.305 6.988 2.307 1 98.88 199 TYR A O 1
ATOM 1560 N N . ARG A 1 200 ? 4.312 6.051 2.787 1 98.88 200 ARG A N 1
ATOM 1561 C CA . ARG A 1 200 ? 4.977 6.867 1.775 1 98.88 200 ARG A CA 1
ATOM 1562 C C . ARG A 1 200 ? 4.375 6.625 0.395 1 98.88 200 ARG A C 1
ATOM 1564 O O . ARG A 1 200 ? 4.367 7.523 -0.451 1 98.88 200 ARG A O 1
ATOM 1571 N N . LEU A 1 201 ? 3.73 5.461 0.246 1 98.88 201 LEU A N 1
ATOM 1572 C CA . LEU A 1 201 ? 3.148 5.125 -1.049 1 98.88 201 LEU A CA 1
ATOM 1573 C C . LEU A 1 201 ? 1.889 5.945 -1.307 1 98.88 201 LEU A C 1
ATOM 1575 O O . LEU A 1 201 ? 1.342 5.918 -2.412 1 98.88 201 LEU A O 1
ATOM 1579 N N . SER A 1 202 ? 1.454 6.727 -0.329 1 98.75 202 SER A N 1
ATOM 1580 C CA . SER A 1 202 ? 0.338 7.648 -0.524 1 98.75 202 SER A CA 1
ATOM 1581 C C . SER A 1 202 ? 0.801 8.945 -1.178 1 98.75 202 SER A C 1
ATOM 1583 O O . SER A 1 202 ? -0.021 9.766 -1.593 1 98.75 202 SER A O 1
ATOM 1585 N N . GLY A 1 203 ? 2.162 9.18 -1.25 1 98.31 203 GLY A N 1
ATOM 1586 C CA . GLY A 1 203 ? 2.582 10.352 -2.008 1 98.31 203 GLY A CA 1
ATOM 1587 C C . GLY A 1 203 ? 3.801 11.039 -1.421 1 98.31 203 GLY A C 1
ATOM 1588 O O . GLY A 1 203 ? 4.508 11.766 -2.121 1 98.31 203 GLY A O 1
ATOM 1589 N N . ASP A 1 204 ? 4.09 10.852 -0.143 1 98.06 204 ASP A N 1
ATOM 1590 C CA . ASP A 1 204 ? 5.227 11.492 0.512 1 98.06 204 ASP A CA 1
ATOM 1591 C C . ASP A 1 204 ? 6.473 10.609 0.443 1 98.06 204 ASP A C 1
ATOM 1593 O O . ASP A 1 204 ? 6.727 9.812 1.35 1 98.06 204 ASP A O 1
ATOM 1597 N N . TYR A 1 205 ? 7.266 10.883 -0.597 1 98.38 205 TYR A N 1
ATOM 1598 C CA . TYR A 1 205 ? 8.414 10.031 -0.871 1 98.38 205 TYR A CA 1
ATOM 1599 C C . TYR A 1 205 ? 9.695 10.648 -0.337 1 98.38 205 TYR A C 1
ATOM 1601 O O . TYR A 1 205 ? 10.781 10.43 -0.889 1 98.38 205 TYR A O 1
ATOM 1609 N N . ASN A 1 206 ? 9.609 11.516 0.716 1 97.06 206 ASN A N 1
ATOM 1610 C CA . ASN A 1 206 ? 10.789 12.031 1.402 1 97.06 206 ASN A CA 1
ATOM 1611 C C . ASN A 1 206 ? 11.719 10.906 1.852 1 97.06 206 ASN A C 1
ATOM 1613 O O . ASN A 1 206 ? 11.32 10.055 2.648 1 97.06 206 ASN A O 1
ATOM 1617 N N . PRO A 1 207 ? 12.977 10.898 1.363 1 97 207 PRO A N 1
ATOM 1618 C CA . PRO A 1 207 ? 13.906 9.828 1.712 1 97 207 PRO A CA 1
ATOM 1619 C C . PRO A 1 207 ? 14.117 9.688 3.219 1 97 207 PRO A C 1
ATOM 1621 O O . PRO A 1 207 ? 14.484 8.617 3.699 1 97 207 PRO A O 1
ATOM 1624 N N . LEU A 1 208 ? 13.812 10.703 3.957 1 96.19 208 LEU A N 1
ATOM 1625 C CA . LEU A 1 208 ? 13.969 10.703 5.406 1 96.19 208 LEU A CA 1
ATOM 1626 C C . LEU A 1 208 ? 13.156 9.578 6.043 1 96.19 208 LEU A C 1
ATOM 1628 O O . LEU A 1 208 ? 13.461 9.141 7.152 1 96.19 208 LEU A O 1
ATOM 1632 N N . HIS A 1 209 ? 12.141 9.109 5.395 1 98.12 209 HIS A N 1
ATOM 1633 C CA . HIS A 1 209 ? 11.203 8.141 5.965 1 98.12 209 HIS A CA 1
ATOM 1634 C C . HIS A 1 209 ? 11.555 6.723 5.531 1 98.12 209 HIS A C 1
ATOM 1636 O O . HIS A 1 209 ? 10.875 5.77 5.922 1 98.12 209 HIS A O 1
ATOM 1642 N N . ALA A 1 210 ? 12.609 6.508 4.746 1 98.31 210 ALA A N 1
ATOM 1643 C CA . ALA A 1 210 ? 12.938 5.168 4.273 1 98.31 210 ALA A CA 1
ATOM 1644 C C . ALA A 1 210 ? 14.445 4.938 4.285 1 98.31 210 ALA A C 1
ATOM 1646 O O . ALA A 1 210 ? 14.914 3.826 4.551 1 98.31 210 ALA A O 1
ATOM 1647 N N . ASP A 1 211 ? 15.25 5.953 4.023 1 97.56 211 ASP A N 1
ATOM 1648 C CA . ASP A 1 211 ? 16.672 5.844 3.758 1 97.56 211 ASP A CA 1
ATOM 1649 C C . ASP A 1 211 ? 17.469 5.742 5.059 1 97.56 211 ASP A C 1
ATOM 1651 O O . ASP A 1 211 ? 17.688 6.75 5.738 1 97.56 211 ASP A O 1
ATOM 1655 N N . THR A 1 212 ? 17.953 4.566 5.336 1 97.19 212 THR A N 1
ATOM 1656 C CA . THR A 1 212 ? 18.641 4.305 6.598 1 97.19 212 THR A CA 1
ATOM 1657 C C . THR A 1 212 ? 20.031 4.957 6.609 1 97.19 212 THR A C 1
ATOM 1659 O O . THR A 1 212 ? 20.609 5.164 7.672 1 97.19 212 THR A O 1
ATOM 1662 N N . ALA A 1 213 ? 20.531 5.285 5.453 1 95.81 213 ALA A N 1
ATOM 1663 C CA . ALA A 1 213 ? 21.828 5.965 5.367 1 95.81 213 ALA A CA 1
ATOM 1664 C C . ALA A 1 213 ? 21.672 7.473 5.539 1 95.81 213 ALA A C 1
ATOM 1666 O O . ALA A 1 213 ? 22.531 8.133 6.113 1 95.81 213 ALA A O 1
ATOM 1667 N N . LEU A 1 214 ? 20.562 8.008 5.121 1 94.62 214 LEU A N 1
ATOM 1668 C CA . LEU A 1 214 ? 20.328 9.445 5.133 1 94.62 214 LEU A CA 1
ATOM 1669 C C . LEU A 1 214 ? 19.922 9.914 6.527 1 94.62 214 LEU A C 1
ATOM 1671 O O . LEU A 1 214 ? 20.375 10.977 6.98 1 94.62 214 LEU A O 1
ATOM 1675 N N . ALA A 1 215 ? 19.109 9.156 7.227 1 93.5 215 ALA A N 1
ATOM 1676 C CA . ALA A 1 215 ? 18.484 9.586 8.477 1 93.5 215 ALA A CA 1
ATOM 1677 C C . ALA A 1 215 ? 19.531 10.008 9.492 1 93.5 215 ALA A C 1
ATOM 1679 O O . ALA A 1 215 ? 19.469 11.102 10.055 1 93.5 215 ALA A O 1
ATOM 1680 N N . PRO A 1 216 ? 20.609 9.242 9.664 1 92.94 216 PRO A N 1
ATOM 1681 C CA . PRO A 1 216 ? 21.625 9.648 10.641 1 92.94 216 PRO A CA 1
ATOM 1682 C C . PRO A 1 216 ? 22.359 10.922 10.234 1 92.94 216 PRO A C 1
ATOM 1684 O O . PRO A 1 216 ? 22.828 11.664 11.102 1 92.94 216 PRO A O 1
ATOM 1687 N N . THR A 1 217 ? 22.438 11.211 8.984 1 91.38 217 THR A N 1
ATOM 1688 C CA . THR A 1 217 ? 23.156 12.383 8.508 1 91.38 217 THR A CA 1
ATOM 1689 C C . THR A 1 217 ? 22.406 13.664 8.859 1 91.38 217 THR A C 1
ATOM 1691 O O . THR A 1 217 ? 22.984 14.742 8.914 1 91.38 217 THR A O 1
ATOM 1694 N N . ILE A 1 218 ? 21.188 13.508 9.125 1 87.5 218 ILE A N 1
ATOM 1695 C CA . ILE A 1 218 ? 20.438 14.719 9.406 1 87.5 218 ILE A CA 1
ATOM 1696 C C . ILE A 1 218 ? 19.938 14.695 10.859 1 87.5 218 ILE A C 1
ATOM 1698 O O . ILE A 1 218 ? 18.984 15.383 11.203 1 87.5 218 ILE A O 1
ATOM 1702 N N . GLY A 1 219 ? 20.438 13.711 11.688 1 90 219 GLY A N 1
ATOM 1703 C CA . GLY A 1 219 ? 20.266 13.844 13.125 1 90 219 GLY A CA 1
ATOM 1704 C C . GLY A 1 219 ? 19.312 12.82 13.719 1 90 219 GLY A C 1
ATOM 1705 O O . GLY A 1 219 ? 18.969 12.906 14.898 1 90 219 GLY A O 1
ATOM 1706 N N . PHE A 1 220 ? 18.844 11.891 12.93 1 93.81 220 PHE A N 1
ATOM 1707 C CA . PHE A 1 220 ? 17.984 10.836 13.453 1 93.81 220 PHE A CA 1
ATOM 1708 C C . PHE A 1 220 ? 18.703 9.5 13.461 1 93.81 220 PHE A C 1
ATOM 1710 O O . PHE A 1 220 ? 19.438 9.18 12.523 1 93.81 220 PHE A O 1
ATOM 1717 N N . PRO A 1 221 ? 18.516 8.727 14.445 1 95.88 221 PRO A N 1
ATOM 1718 C CA . PRO A 1 221 ? 19.219 7.445 14.492 1 95.88 221 PRO A CA 1
ATOM 1719 C C . PRO A 1 221 ? 18.719 6.465 13.43 1 95.88 221 PRO A C 1
ATOM 1721 O O . PRO A 1 221 ? 19.438 5.52 13.078 1 95.88 221 PRO A O 1
ATOM 1724 N N . LYS A 1 222 ? 17.547 6.605 12.969 1 97.19 222 LYS A N 1
ATOM 1725 C CA . LYS A 1 222 ? 16.891 5.824 11.922 1 97.19 222 LYS A CA 1
ATOM 1726 C C . LYS A 1 222 ? 15.766 6.621 11.273 1 97.19 222 LYS A C 1
ATOM 1728 O O . LYS A 1 222 ? 15.398 7.695 11.75 1 97.19 222 LYS A O 1
ATOM 1733 N N . PRO A 1 223 ? 15.242 6.125 10.156 1 97.94 223 PRO A N 1
ATOM 1734 C CA . PRO A 1 223 ? 14.133 6.828 9.508 1 97.94 223 PRO A CA 1
ATOM 1735 C C . PRO A 1 223 ? 12.938 7.035 10.438 1 97.94 223 PRO A C 1
ATOM 1737 O O . PRO A 1 223 ? 12.633 6.164 11.258 1 97.94 223 PRO A O 1
ATOM 1740 N N . ILE A 1 224 ? 12.305 8.156 10.312 1 98.31 224 ILE A N 1
ATOM 1741 C CA . ILE A 1 224 ? 11.188 8.5 11.18 1 98.31 224 ILE A CA 1
ATOM 1742 C C . ILE A 1 224 ? 9.875 8.289 10.438 1 98.31 224 ILE A C 1
ATOM 1744 O O . ILE A 1 224 ? 9.859 8.18 9.211 1 98.31 224 ILE A O 1
ATOM 1748 N N . LEU A 1 225 ? 8.797 8.102 11.156 1 98.69 225 LEU A N 1
ATOM 1749 C CA . LEU A 1 225 ? 7.453 8.062 10.602 1 98.69 225 LEU A CA 1
ATOM 1750 C C . LEU A 1 225 ? 7.02 9.453 10.125 1 98.69 225 LEU A C 1
ATOM 1752 O O . LEU A 1 225 ? 7.379 10.461 10.742 1 98.69 225 LEU A O 1
ATOM 1756 N N . HIS A 1 226 ? 6.289 9.531 9.102 1 98.62 226 HIS A N 1
ATOM 1757 C CA . HIS A 1 226 ? 5.75 10.805 8.625 1 98.62 226 HIS A CA 1
ATOM 1758 C C . HIS A 1 226 ? 4.902 11.477 9.703 1 98.62 226 HIS A C 1
ATOM 1760 O O . HIS A 1 226 ? 3.996 10.852 10.258 1 98.62 226 HIS A O 1
ATOM 1766 N N . GLY A 1 227 ? 5.191 12.75 9.961 1 98.56 227 GLY A N 1
ATOM 1767 C CA . GLY A 1 227 ? 4.301 13.492 10.836 1 98.56 227 GLY A CA 1
ATOM 1768 C C . GLY A 1 227 ? 2.854 13.461 10.375 1 98.56 227 GLY A C 1
ATOM 1769 O O . GLY A 1 227 ? 1.941 13.32 11.195 1 98.56 227 GLY A O 1
ATOM 1770 N N . LEU A 1 228 ? 2.66 13.539 9.078 1 98.69 228 LEU A N 1
ATOM 1771 C CA . LEU A 1 228 ? 1.317 13.539 8.508 1 98.69 228 LEU A CA 1
ATOM 1772 C C . LEU A 1 228 ? 0.663 12.172 8.656 1 98.69 228 LEU A C 1
ATOM 1774 O O . LEU A 1 228 ? -0.565 12.062 8.641 1 98.69 228 LEU A O 1
ATOM 1778 N N . CYS A 1 229 ? 1.446 11.117 8.75 1 98.81 229 CYS A N 1
ATOM 1779 C CA . CYS A 1 229 ? 0.884 9.812 9.094 1 98.81 229 CYS A CA 1
ATOM 1780 C C . CYS A 1 229 ? 0.29 9.828 10.492 1 98.81 229 CYS A C 1
ATOM 1782 O O . CYS A 1 229 ? -0.879 9.484 10.68 1 98.81 229 CYS A O 1
ATOM 1784 N N . THR A 1 230 ? 1.082 10.289 11.461 1 98.88 230 THR A N 1
ATOM 1785 C CA . THR A 1 230 ? 0.617 10.422 12.836 1 98.88 230 THR A CA 1
ATOM 1786 C C . THR A 1 230 ? -0.594 11.352 12.914 1 98.88 230 THR A C 1
ATOM 1788 O O . THR A 1 230 ? -1.569 11.047 13.602 1 98.88 230 THR A O 1
ATOM 1791 N N . TYR A 1 231 ? -0.473 12.43 12.156 1 98.88 231 TYR A N 1
ATOM 1792 C CA . TYR A 1 231 ? -1.547 13.422 12.109 1 98.88 231 TYR A CA 1
ATOM 1793 C C . TYR A 1 231 ? -2.83 12.805 11.57 1 98.88 231 TYR A C 1
ATOM 1795 O O . TYR A 1 231 ? -3.91 13.016 12.125 1 98.88 231 TYR A O 1
ATOM 1803 N N . GLY A 1 232 ? -2.721 12.031 10.5 1 98.88 232 GLY A N 1
ATOM 1804 C CA . GLY A 1 232 ? -3.857 11.297 9.961 1 98.88 232 GLY A CA 1
ATOM 1805 C C . GLY A 1 232 ? -4.445 10.305 10.945 1 98.88 232 GLY A C 1
ATOM 1806 O O . GLY A 1 232 ? -5.664 10.156 11.039 1 98.88 232 GLY A O 1
ATOM 1807 N N . ALA A 1 233 ? -3.609 9.625 11.703 1 98.88 233 ALA A N 1
ATOM 1808 C CA . ALA A 1 233 ? -4.066 8.703 12.742 1 98.88 233 ALA A CA 1
ATOM 1809 C C . ALA A 1 233 ? -4.879 9.438 13.805 1 98.88 233 ALA A C 1
ATOM 1811 O O . ALA A 1 233 ? -5.863 8.906 14.32 1 98.88 233 ALA A O 1
ATOM 1812 N N . CYS A 1 234 ? -4.438 10.648 14.141 1 98.94 234 CYS A N 1
ATOM 1813 C CA . CYS A 1 234 ? -5.203 11.461 15.078 1 98.94 234 CYS A CA 1
ATOM 1814 C C . CYS A 1 234 ? -6.59 11.766 14.531 1 98.94 234 CYS A C 1
ATOM 1816 O O . CYS A 1 234 ? -7.59 11.586 15.227 1 98.94 234 CYS A O 1
ATOM 1818 N N . GLY A 1 235 ? -6.633 12.242 13.258 1 98.94 235 GLY A N 1
ATOM 1819 C CA . GLY A 1 235 ? -7.922 12.508 12.641 1 98.94 235 GLY A CA 1
ATOM 1820 C C . GLY A 1 235 ? -8.844 11.297 12.641 1 98.94 235 GLY A C 1
ATOM 1821 O O . GLY A 1 235 ? -10.008 11.398 13.023 1 98.94 235 GLY A O 1
ATOM 1822 N N . HIS A 1 236 ? -8.32 10.172 12.273 1 98.88 236 HIS A N 1
ATOM 1823 C CA . HIS A 1 236 ? -9.086 8.93 12.258 1 98.88 236 HIS A CA 1
ATOM 1824 C C . HIS A 1 236 ? -9.586 8.578 13.656 1 98.88 236 HIS A C 1
ATOM 1826 O O . HIS A 1 236 ? -10.75 8.203 13.828 1 98.88 236 HIS A O 1
ATOM 1832 N N . SER A 1 237 ? -8.695 8.672 14.648 1 98.88 237 SER A N 1
ATOM 1833 C CA . SER A 1 237 ? -9.031 8.32 16.031 1 98.88 237 SER A CA 1
ATOM 1834 C C . SER A 1 237 ? -10.172 9.195 16.562 1 98.88 237 SER A C 1
ATOM 1836 O O . SER A 1 237 ? -11.07 8.695 17.234 1 98.88 237 SER A O 1
ATOM 1838 N N . ILE A 1 238 ? -10.133 10.461 16.234 1 98.94 238 ILE A N 1
ATOM 1839 C CA . ILE A 1 238 ? -11.164 11.398 16.672 1 98.94 238 ILE A CA 1
ATOM 1840 C C . ILE A 1 238 ? -12.508 11.008 16.062 1 98.94 238 ILE A C 1
ATOM 1842 O O . ILE A 1 238 ? -13.516 10.945 16.766 1 98.94 238 ILE A O 1
ATOM 1846 N N . ILE A 1 239 ? -12.547 10.695 14.805 1 98.75 239 ILE A N 1
ATOM 1847 C CA . ILE A 1 239 ? -13.766 10.281 14.125 1 98.75 239 ILE A CA 1
ATOM 1848 C C . ILE A 1 239 ? -14.289 8.992 14.758 1 98.75 239 ILE A C 1
ATOM 1850 O O . ILE A 1 239 ? -15.477 8.891 15.078 1 98.75 239 ILE A O 1
ATOM 1854 N N . LYS A 1 240 ? -13.352 8.055 14.953 1 98.69 240 LYS A N 1
ATOM 1855 C CA . LYS A 1 240 ? -13.703 6.738 15.469 1 98.69 240 LYS A CA 1
ATOM 1856 C C . LYS A 1 240 ? -14.305 6.836 16.875 1 98.69 240 LYS A C 1
ATOM 1858 O O . LYS A 1 240 ? -15.367 6.266 17.141 1 98.69 240 LYS A O 1
ATOM 1863 N N . ALA A 1 241 ? -13.727 7.617 17.688 1 98.69 241 ALA A N 1
ATOM 1864 C CA . ALA A 1 241 ? -14.07 7.621 19.109 1 98.69 241 ALA A CA 1
ATOM 1865 C C . ALA A 1 241 ? -15.211 8.586 19.391 1 98.69 241 ALA A C 1
ATOM 1867 O O . ALA A 1 241 ? -16.016 8.359 20.297 1 98.69 241 ALA A O 1
ATOM 1868 N N . LEU A 1 242 ? -15.281 9.695 18.578 1 98.62 242 LEU A N 1
ATOM 1869 C CA . LEU A 1 242 ? -16.125 10.773 19.062 1 98.62 242 LEU A CA 1
ATOM 1870 C C . LEU A 1 242 ? -17.156 11.18 18.016 1 98.62 242 LEU A C 1
ATOM 1872 O O . LEU A 1 242 ? -17.984 12.055 18.25 1 98.62 242 LEU A O 1
ATOM 1876 N N . ALA A 1 243 ? -17.141 10.594 16.891 1 98 243 ALA A N 1
ATOM 1877 C CA . ALA A 1 243 ? -18.109 10.914 15.844 1 98 243 ALA A CA 1
ATOM 1878 C C . ALA A 1 243 ? -18.828 9.664 15.352 1 98 243 ALA A C 1
ATOM 1880 O O . ALA A 1 243 ? -19.219 9.578 14.188 1 98 243 ALA A O 1
ATOM 1881 N N . ASN A 1 244 ? -18.906 8.617 16.203 1 96.5 244 ASN A N 1
ATOM 1882 C CA . ASN A 1 244 ? -19.547 7.352 15.852 1 96.5 244 ASN A CA 1
ATOM 1883 C C . ASN A 1 244 ? -18.938 6.746 14.594 1 96.5 244 ASN A C 1
ATOM 1885 O O . ASN A 1 244 ? -19.641 6.156 13.773 1 96.5 244 ASN A O 1
ATOM 1889 N N . ASN A 1 245 ? -17.672 7.078 14.375 1 97.62 245 ASN A N 1
ATOM 1890 C CA . ASN A 1 245 ? -16.906 6.613 13.227 1 97.62 245 ASN A CA 1
ATOM 1891 C C . ASN A 1 245 ? -17.547 7.047 11.914 1 97.62 245 ASN A C 1
ATOM 1893 O O . ASN A 1 245 ? -17.484 6.32 10.922 1 97.62 245 ASN A O 1
ATOM 1897 N N . ASP A 1 246 ? -18.234 8.172 11.883 1 97 246 ASP A N 1
ATOM 1898 C CA . ASP A 1 246 ? -18.828 8.812 10.703 1 97 246 ASP A CA 1
ATOM 1899 C C . ASP A 1 246 ? -17.922 9.93 10.188 1 97 246 ASP A C 1
ATOM 1901 O O . ASP A 1 246 ? -17.906 11.031 10.75 1 97 246 ASP A O 1
ATOM 1905 N N . PRO A 1 247 ? -17.281 9.664 9.078 1 97.44 247 PRO A N 1
ATOM 1906 C CA . PRO A 1 247 ? -16.312 10.656 8.594 1 97.44 247 PRO A CA 1
ATOM 1907 C C . PRO A 1 247 ? -16.984 11.945 8.117 1 97.44 247 PRO A C 1
ATOM 1909 O O . PRO A 1 247 ? -16.328 12.984 8 1 97.44 247 PRO A O 1
ATOM 1912 N N . THR A 1 248 ? -18.266 11.953 7.848 1 96.31 248 THR A N 1
ATOM 1913 C CA . THR A 1 248 ? -18.953 13.141 7.355 1 96.31 248 THR A CA 1
ATOM 1914 C C . THR A 1 248 ? -19.125 14.172 8.469 1 96.31 248 THR A C 1
ATOM 1916 O O . THR A 1 248 ? -19.438 15.328 8.203 1 96.31 248 THR A O 1
ATOM 1919 N N . ARG A 1 249 ? -18.859 13.805 9.688 1 97.75 249 ARG A N 1
ATOM 1920 C CA . ARG A 1 249 ? -18.984 14.719 10.82 1 97.75 249 ARG A CA 1
ATOM 1921 C C . ARG A 1 249 ? -17.688 15.484 11.055 1 97.75 249 ARG A C 1
ATOM 1923 O O . ARG A 1 249 ? -17.672 16.453 11.82 1 97.75 249 ARG A O 1
ATOM 1930 N N . PHE A 1 250 ? -16.672 15.086 10.438 1 98.5 250 PHE A N 1
ATOM 1931 C CA . PHE A 1 250 ? -15.359 15.703 10.594 1 98.5 250 PHE A CA 1
ATOM 1932 C C . PHE A 1 250 ? -15.297 17.031 9.852 1 98.5 250 PHE A C 1
ATOM 1934 O O . PHE A 1 250 ? -15.469 17.078 8.633 1 98.5 250 PHE A O 1
ATOM 1941 N N . LYS A 1 251 ? -15.016 18.125 10.516 1 98.44 251 LYS A N 1
ATOM 1942 C CA . LYS A 1 251 ? -15.031 19.453 9.891 1 98.44 251 LYS A CA 1
ATOM 1943 C C . LYS A 1 251 ? -13.617 20.016 9.773 1 98.44 251 LYS A C 1
ATOM 1945 O O . LYS A 1 251 ? -13.258 20.578 8.734 1 98.44 251 LYS A O 1
ATOM 1950 N N . SER A 1 252 ? -12.875 19.953 10.883 1 98.81 252 SER A N 1
ATOM 1951 C CA . SER A 1 252 ? -11.555 20.562 10.836 1 98.81 252 SER A CA 1
ATOM 1952 C C . SER A 1 252 ? -10.617 19.922 11.859 1 98.81 252 SER A C 1
ATOM 1954 O O . SER A 1 252 ? -11.07 19.266 12.789 1 98.81 252 SER A O 1
ATOM 1956 N N . ILE A 1 253 ? -9.344 20.141 11.648 1 98.94 253 ILE A N 1
ATOM 1957 C CA . ILE A 1 253 ? -8.312 19.703 12.586 1 98.94 253 ILE A CA 1
ATOM 1958 C C . ILE A 1 253 ? -7.082 20.609 12.453 1 98.94 253 ILE A C 1
ATOM 1960 O O . ILE A 1 253 ? -6.746 21.047 11.352 1 98.94 253 ILE A O 1
ATOM 1964 N N . GLU A 1 254 ? -6.414 20.891 13.516 1 98.75 254 GLU A N 1
ATOM 1965 C CA . GLU A 1 254 ? -5.117 21.562 13.547 1 98.75 254 GLU A CA 1
ATOM 1966 C C . GLU A 1 254 ? -4.238 21.031 14.664 1 98.75 254 GLU A C 1
ATOM 1968 O O . GLU A 1 254 ? -4.738 20.438 15.625 1 98.75 254 GLU A O 1
ATOM 1973 N N . GLY A 1 255 ? -3.025 21.125 14.523 1 98.38 255 GLY A N 1
ATOM 1974 C CA . GLY A 1 255 ? -2.07 20.672 15.523 1 98.38 255 GLY A CA 1
ATOM 1975 C C . GLY A 1 255 ? -0.636 21.031 15.188 1 98.38 255 GLY A C 1
ATOM 1976 O O . GLY A 1 255 ? -0.365 21.578 14.117 1 98.38 255 GLY A O 1
ATOM 1977 N N . ARG A 1 256 ? 0.22 20.734 16.156 1 98.19 256 ARG A N 1
ATOM 1978 C CA . ARG A 1 256 ? 1.648 21.016 16.031 1 98.19 256 ARG A CA 1
ATOM 1979 C C . ARG A 1 256 ? 2.467 19.734 16.172 1 98.19 256 ARG A C 1
ATOM 1981 O O . ARG A 1 256 ? 2.188 18.906 17.031 1 98.19 256 ARG A O 1
ATOM 1988 N N . PHE A 1 257 ? 3.369 19.578 15.219 1 98.38 257 PHE A N 1
ATOM 1989 C CA . PHE A 1 257 ? 4.309 18.469 15.336 1 98.38 257 PHE A CA 1
ATOM 1990 C C . PHE A 1 257 ? 5.391 18.781 16.359 1 98.38 257 PHE A C 1
ATOM 1992 O O . PHE A 1 257 ? 6.105 19.781 16.234 1 98.38 257 PHE A O 1
ATOM 1999 N N . ALA A 1 258 ? 5.543 17.906 17.344 1 98 258 ALA A N 1
ATOM 2000 C CA . ALA A 1 258 ? 6.383 18.25 18.484 1 98 258 ALA A CA 1
ATOM 2001 C C . ALA A 1 258 ? 7.648 17.406 18.516 1 98 258 ALA A C 1
ATOM 2003 O O . ALA A 1 258 ? 8.711 17.875 18.922 1 98 258 ALA A O 1
ATOM 2004 N N . SER A 1 259 ? 7.562 16.125 18.203 1 98 259 SER A N 1
ATOM 2005 C CA . SER A 1 259 ? 8.688 15.195 18.219 1 98 259 SER A CA 1
ATOM 2006 C C . SER A 1 259 ? 8.508 14.094 17.172 1 98 259 SER A C 1
ATOM 2008 O O . SER A 1 259 ? 7.387 13.82 16.75 1 98 259 SER A O 1
ATOM 2010 N N . PRO A 1 260 ? 9.602 13.555 16.766 1 97.75 260 PRO A N 1
ATOM 2011 C CA . PRO A 1 260 ? 9.492 12.484 15.781 1 97.75 260 PRO A CA 1
ATOM 2012 C C . PRO A 1 260 ? 8.914 11.195 16.359 1 97.75 260 PRO A C 1
ATOM 2014 O O . PRO A 1 260 ? 8.992 10.969 17.578 1 97.75 260 PRO A O 1
ATOM 2017 N N . VAL A 1 261 ? 8.258 10.438 15.547 1 98.75 261 VAL A N 1
ATOM 2018 C CA . VAL A 1 261 ? 7.852 9.062 15.828 1 98.75 261 VAL A CA 1
ATOM 2019 C C . VAL A 1 261 ? 8.719 8.094 15.023 1 98.75 261 VAL A C 1
ATOM 2021 O O . VAL A 1 261 ? 9.031 8.352 13.859 1 98.75 261 VAL A O 1
ATOM 2024 N N . PHE A 1 262 ? 9.156 7.066 15.625 1 98.62 262 PHE A N 1
ATOM 2025 C CA . PHE A 1 262 ? 9.875 6.016 14.906 1 98.62 262 PHE A CA 1
ATOM 2026 C C . PHE A 1 262 ? 8.945 4.848 14.594 1 98.62 262 PHE A C 1
ATOM 2028 O O . PHE A 1 262 ? 8.188 4.406 15.453 1 98.62 262 PHE A O 1
ATOM 2035 N N . PRO A 1 263 ? 9.039 4.355 13.32 1 98.44 263 PRO A N 1
ATOM 2036 C CA . PRO A 1 263 ? 8.195 3.199 13 1 98.44 263 PRO A CA 1
ATOM 2037 C C . PRO A 1 263 ? 8.359 2.061 14.008 1 98.44 263 PRO A C 1
ATOM 2039 O O . PRO A 1 263 ? 9.477 1.717 14.383 1 98.44 263 PRO A O 1
ATOM 2042 N N . GLY A 1 264 ? 7.246 1.479 14.414 1 98.19 264 GLY A N 1
ATOM 2043 C CA . GLY A 1 264 ? 7.254 0.442 15.438 1 98.19 264 GLY A CA 1
ATOM 2044 C C . GLY A 1 264 ? 6.816 0.941 16.797 1 98.19 264 GLY A C 1
ATOM 2045 O O . GLY A 1 264 ? 6.473 0.145 17.672 1 98.19 264 GLY A O 1
ATOM 2046 N N . GLU A 1 265 ? 6.781 2.246 16.953 1 98.75 265 GLU A N 1
ATOM 2047 C CA . GLU A 1 265 ? 6.344 2.824 18.219 1 98.75 265 GLU A CA 1
ATOM 2048 C C . GLU A 1 265 ? 4.824 2.906 18.297 1 98.75 265 GLU A C 1
ATOM 2050 O O . GLU A 1 265 ? 4.145 2.9 17.266 1 98.75 265 GLU A O 1
ATOM 2055 N N . THR A 1 266 ? 4.328 2.93 19.5 1 98.81 266 THR A N 1
ATOM 2056 C CA . THR A 1 266 ? 2.898 2.994 19.781 1 98.81 266 THR A CA 1
ATOM 2057 C C . THR A 1 266 ? 2.482 4.418 20.141 1 98.81 266 THR A C 1
ATOM 2059 O O . THR A 1 266 ? 3.035 5.023 21.062 1 98.81 266 THR A O 1
ATOM 2062 N N . ILE A 1 267 ? 1.516 4.949 19.406 1 98.88 267 ILE A N 1
ATOM 2063 C CA . ILE A 1 267 ? 1.028 6.305 19.641 1 98.88 267 ILE A CA 1
ATOM 2064 C C . ILE A 1 267 ? -0.304 6.258 20.375 1 98.88 267 ILE A C 1
ATOM 2066 O O . ILE A 1 267 ? -1.261 5.633 19.922 1 98.88 267 ILE A O 1
ATOM 2070 N N . GLU A 1 268 ? -0.354 6.852 21.516 1 98.94 268 GLU A N 1
ATOM 2071 C CA . GLU A 1 268 ? -1.597 7.07 22.25 1 98.94 268 GLU A CA 1
ATOM 2072 C C . GLU A 1 268 ? -2.17 8.453 21.969 1 98.94 268 GLU A C 1
ATOM 2074 O O . GLU A 1 268 ? -1.461 9.461 22.078 1 98.94 268 GLU A O 1
ATOM 2079 N N . ILE A 1 269 ? -3.412 8.508 21.594 1 98.94 269 ILE A N 1
ATOM 2080 C CA . ILE A 1 269 ? -4.082 9.758 21.25 1 98.94 269 ILE A CA 1
ATOM 2081 C C . ILE A 1 269 ? -5.156 10.07 22.281 1 98.94 269 ILE A C 1
ATOM 2083 O O . ILE A 1 269 ? -6.156 9.359 22.391 1 98.94 269 ILE A O 1
ATOM 2087 N N . TYR A 1 270 ? -4.934 11.094 23 1 98.94 270 TYR A N 1
ATOM 2088 C CA . TYR A 1 270 ? -5.828 11.539 24.062 1 98.94 270 TYR A CA 1
ATOM 2089 C C . TYR A 1 270 ? -6.758 12.641 23.562 1 98.94 270 TYR A C 1
ATOM 2091 O O . TYR A 1 270 ? -6.32 13.57 22.875 1 98.94 270 TYR A O 1
ATOM 2099 N N . MET A 1 271 ? -8.07 12.523 23.922 1 98.94 271 MET A N 1
ATOM 2100 C CA . MET A 1 271 ? -9.047 13.438 23.328 1 98.94 271 MET A CA 1
ATOM 2101 C C . MET A 1 271 ? -10.023 13.938 24.406 1 98.94 271 MET A C 1
ATOM 2103 O O . MET A 1 271 ? -10.523 13.156 25.203 1 98.94 271 MET A O 1
ATOM 2107 N N . TRP A 1 272 ? -10.273 15.234 24.406 1 98.94 272 TRP A N 1
ATOM 2108 C CA . TRP A 1 272 ? -11.219 15.875 25.328 1 98.94 272 TRP A CA 1
ATOM 2109 C C . TRP A 1 272 ? -12.258 16.672 24.547 1 98.94 272 TRP A C 1
ATOM 2111 O O . TRP A 1 272 ? -11.914 17.578 23.781 1 98.94 272 TRP A O 1
ATOM 2121 N N . LYS A 1 273 ? -13.523 16.391 24.75 1 98.69 273 LYS A N 1
ATOM 2122 C CA . LYS A 1 273 ? -14.586 17.234 24.203 1 98.69 273 LYS A CA 1
ATOM 2123 C C . LYS A 1 273 ? -14.641 18.578 24.922 1 98.69 273 LYS A C 1
ATOM 2125 O O . LYS A 1 273 ? -14.547 18.641 26.156 1 98.69 273 LYS A O 1
ATOM 2130 N N . VAL A 1 274 ? -14.727 19.625 24.172 1 98.44 274 VAL A N 1
ATOM 2131 C CA . VAL A 1 274 ? -14.859 20.969 24.719 1 98.44 274 VAL A CA 1
ATOM 2132 C C . VAL A 1 274 ? -15.906 21.75 23.953 1 98.44 274 VAL A C 1
ATOM 2134 O O . VAL A 1 274 ? -16.281 21.375 22.844 1 98.44 274 VAL A O 1
ATOM 2137 N N . ASP A 1 275 ? -16.359 22.844 24.547 1 96.44 275 ASP A N 1
ATOM 2138 C CA . ASP A 1 275 ? -17.266 23.734 23.828 1 96.44 275 ASP A CA 1
ATOM 2139 C C . ASP A 1 275 ? -16.531 24.5 22.734 1 96.44 275 ASP A C 1
ATOM 2141 O O . ASP A 1 275 ? -15.344 24.797 22.875 1 9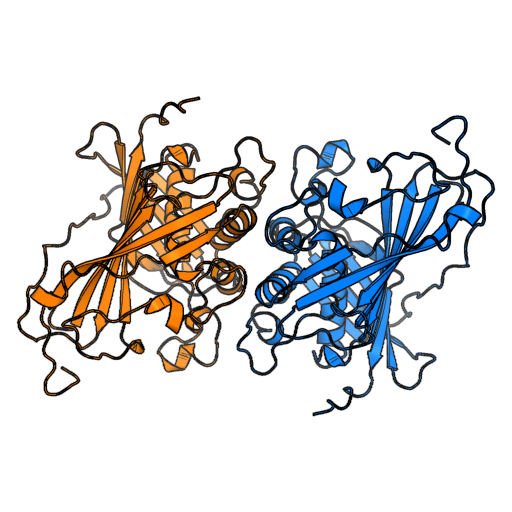6.44 275 ASP A O 1
ATOM 2145 N N . ASP A 1 276 ? -17.219 24.672 21.656 1 96.19 276 ASP A N 1
ATOM 2146 C CA . ASP A 1 276 ? -16.734 25.516 20.578 1 96.19 276 ASP A CA 1
ATOM 2147 C C . ASP A 1 276 ? -17.594 26.781 20.422 1 96.19 276 ASP A C 1
ATOM 2149 O O . ASP A 1 276 ? -18.75 26.797 20.859 1 96.19 276 ASP A O 1
ATOM 2153 N N . LYS A 1 277 ? -16.969 27.828 19.844 1 95.38 277 LYS A N 1
ATOM 2154 C CA . LYS A 1 277 ? -17.719 29.062 19.594 1 95.38 277 LYS A CA 1
ATOM 2155 C C . LYS A 1 277 ? -18.875 28.812 18.641 1 95.38 277 LYS A C 1
ATOM 2157 O O . LYS A 1 277 ? -19.906 29.484 18.719 1 95.38 277 LYS A O 1
ATOM 2162 N N . ASP A 1 278 ? -18.688 27.953 17.703 1 95.94 278 ASP A N 1
ATOM 2163 C CA . ASP A 1 278 ? -19.75 27.531 16.781 1 95.94 278 ASP A CA 1
ATOM 2164 C C . ASP A 1 278 ? -20.656 26.484 17.422 1 95.94 278 ASP A C 1
ATOM 2166 O O . ASP A 1 278 ? -20.234 25.359 17.672 1 95.94 278 ASP A O 1
ATOM 2170 N N . PRO A 1 279 ? -21.891 26.812 17.688 1 94.69 279 PRO A N 1
ATOM 2171 C CA . PRO A 1 279 ? -22.781 25.891 18.375 1 94.69 279 PRO A CA 1
ATOM 2172 C C . PRO A 1 279 ? -23.109 24.641 17.547 1 94.69 279 PRO A C 1
ATOM 2174 O O . PRO A 1 279 ? -23.656 23.672 18.078 1 94.69 279 PRO A O 1
ATOM 2177 N N . LYS A 1 280 ? -22.797 24.641 16.344 1 95.81 280 LYS A N 1
ATOM 2178 C CA . LYS A 1 280 ? -23.125 23.531 15.461 1 95.81 280 LYS A CA 1
ATOM 2179 C C . LYS A 1 280 ? -22.062 22.438 15.531 1 95.81 280 LYS A C 1
ATOM 2181 O O . LYS A 1 280 ? -22.266 21.328 15.023 1 95.81 280 LYS A O 1
ATOM 2186 N N . VAL A 1 281 ? -20.953 22.734 16.203 1 97.5 281 VAL A N 1
ATOM 2187 C CA . VAL A 1 281 ? -19.875 21.75 16.203 1 97.5 281 VAL A CA 1
ATOM 2188 C C . VAL A 1 281 ? -19.469 21.438 17.641 1 97.5 281 VAL A C 1
ATOM 2190 O O . VAL A 1 281 ? -19.797 22.188 18.562 1 97.5 281 VAL A O 1
ATOM 2193 N N . GLN A 1 282 ? -18.922 20.234 17.781 1 98.12 282 GLN A N 1
ATOM 2194 C CA . GLN A 1 282 ? -18.234 19.797 19 1 98.12 282 GLN A CA 1
ATOM 2195 C C . GLN A 1 282 ? -16.719 19.984 18.859 1 98.12 282 GLN A C 1
ATOM 2197 O O . GLN A 1 282 ? -16.109 19.438 17.938 1 98.12 282 GLN A O 1
ATOM 2202 N N . GLY A 1 283 ? -16.141 20.797 19.781 1 98.69 283 GLY A N 1
ATOM 2203 C CA . GLY A 1 283 ? -14.695 20.906 19.812 1 98.69 283 GLY A CA 1
ATOM 2204 C C . GLY A 1 283 ? -14.031 19.703 20.469 1 98.69 283 GLY A C 1
ATOM 2205 O O . GLY A 1 283 ? -14.602 19.094 21.375 1 98.69 283 GLY A O 1
ATOM 2206 N N . VAL A 1 284 ? -12.859 19.375 19.984 1 98.94 284 VAL A N 1
ATOM 2207 C CA . VAL A 1 284 ? -12.047 18.297 20.562 1 98.94 284 VAL A CA 1
ATOM 2208 C C . VAL A 1 284 ? -10.602 18.766 20.703 1 98.94 284 VAL A C 1
ATOM 2210 O O . VAL A 1 284 ? -9.922 19.016 19.703 1 98.94 284 VAL A O 1
ATOM 2213 N N . ILE A 1 285 ? -10.125 18.906 21.922 1 98.94 285 ILE A N 1
ATOM 2214 C CA . ILE A 1 285 ? -8.695 19.047 22.172 1 98.94 285 ILE A CA 1
ATOM 2215 C C . ILE A 1 285 ? -8.023 17.688 22.172 1 98.94 285 ILE A C 1
ATOM 2217 O O . ILE A 1 285 ? -8.562 16.719 22.719 1 98.94 285 ILE A O 1
ATOM 2221 N N . PHE A 1 286 ? -6.848 17.562 21.5 1 98.94 286 PHE A N 1
ATOM 2222 C CA . PHE A 1 286 ? -6.199 16.25 21.516 1 98.94 286 PHE A CA 1
ATOM 2223 C C . PHE A 1 286 ? -4.688 16.406 21.609 1 98.94 286 PHE A C 1
ATOM 2225 O O . PHE A 1 286 ? -4.137 17.453 21.266 1 98.94 286 PHE A O 1
ATOM 2232 N N . VAL A 1 287 ? -4.07 15.414 22.141 1 98.94 287 VAL A N 1
ATOM 2233 C CA . VAL A 1 287 ? -2.623 15.25 22.25 1 98.94 287 VAL A CA 1
ATOM 2234 C C . VAL A 1 287 ? -2.236 13.812 21.906 1 98.94 287 VAL A C 1
ATOM 2236 O O . VAL A 1 287 ? -2.926 12.867 22.281 1 98.94 287 VAL A O 1
ATOM 2239 N N . ALA A 1 288 ? -1.199 13.664 21.125 1 98.94 288 ALA A N 1
ATOM 2240 C CA . ALA A 1 288 ? -0.666 12.336 20.828 1 98.94 288 ALA A CA 1
ATOM 2241 C C . ALA A 1 288 ? 0.703 12.141 21.484 1 98.94 288 ALA A C 1
ATOM 2243 O O . ALA A 1 288 ? 1.544 13.047 21.453 1 98.94 288 ALA A O 1
ATOM 2244 N N . LYS A 1 289 ? 0.905 10.984 22.031 1 98.88 289 LYS A N 1
ATOM 2245 C CA . LYS A 1 289 ? 2.154 10.633 22.703 1 98.88 289 LYS A CA 1
ATOM 2246 C C . LYS A 1 289 ? 2.65 9.258 22.25 1 98.88 289 LYS A C 1
ATOM 2248 O O . LYS A 1 289 ? 1.852 8.359 22.016 1 98.88 289 LYS A O 1
ATOM 2253 N N . VAL A 1 290 ? 3.941 9.18 22.141 1 98.88 290 VAL A N 1
ATOM 2254 C CA . VAL A 1 290 ? 4.539 7.855 21.984 1 98.88 290 VAL A CA 1
ATOM 2255 C C . VAL A 1 290 ? 4.664 7.18 23.359 1 98.88 290 VAL A C 1
ATOM 2257 O O . VAL A 1 290 ? 5.25 7.742 24.281 1 98.88 290 VAL A O 1
ATOM 2260 N N . LYS A 1 291 ? 4.145 6.027 23.438 1 98.69 291 LYS A N 1
ATOM 2261 C CA . LYS A 1 291 ? 4.07 5.297 24.703 1 98.69 291 LYS A CA 1
ATOM 2262 C C . LYS A 1 291 ? 5.457 4.891 25.188 1 98.69 291 LYS A C 1
ATOM 2264 O O . LYS A 1 291 ? 5.797 5.086 26.359 1 98.69 291 LYS A O 1
ATOM 2269 N N . GLU A 1 292 ? 6.301 4.344 24.297 1 98.5 292 GLU A N 1
ATOM 2270 C CA . GLU A 1 292 ? 7.578 3.736 24.656 1 98.5 292 GLU A CA 1
ATOM 2271 C C . GLU A 1 292 ? 8.531 4.766 25.25 1 98.5 292 GLU A C 1
ATOM 2273 O O . GLU A 1 292 ? 9.32 4.441 26.141 1 98.5 292 GLU A O 1
ATOM 2278 N N . ARG A 1 293 ? 8.461 6.066 24.719 1 98.19 293 ARG A N 1
ATOM 2279 C CA . ARG A 1 293 ? 9.375 7.102 25.188 1 98.19 293 ARG A CA 1
ATOM 2280 C C . ARG A 1 293 ? 8.656 8.125 26.062 1 98.19 293 ARG A C 1
ATOM 2282 O O . ARG A 1 293 ? 9.289 9.016 26.641 1 98.19 293 ARG A O 1
ATOM 2289 N N . ASP A 1 294 ? 7.328 7.996 26.156 1 98.19 294 ASP A N 1
ATOM 2290 C CA . ASP A 1 294 ? 6.508 8.953 26.891 1 98.19 294 ASP A CA 1
ATOM 2291 C C . ASP A 1 294 ? 6.785 10.383 26.438 1 98.19 294 ASP A C 1
ATOM 2293 O O . ASP A 1 294 ? 7.074 11.258 27.25 1 98.19 294 ASP A O 1
ATOM 2297 N N . VAL A 1 295 ? 6.727 10.555 25.125 1 98.62 295 VAL A N 1
ATOM 2298 C CA . VAL A 1 295 ? 6.996 11.859 24.547 1 98.62 295 VAL A CA 1
ATOM 2299 C C . VAL A 1 295 ? 5.797 12.312 23.719 1 98.62 295 VAL A C 1
ATOM 2301 O O . VAL A 1 295 ? 5.176 11.5 23.016 1 98.62 295 VAL A O 1
ATOM 2304 N N . VAL A 1 296 ? 5.449 13.633 23.859 1 98.81 296 VAL A N 1
ATOM 2305 C CA . VAL A 1 296 ? 4.406 14.227 23.031 1 98.81 296 VAL A CA 1
ATOM 2306 C C . VAL A 1 296 ? 4.902 14.367 21.594 1 98.81 296 VAL A C 1
ATOM 2308 O O . VAL A 1 296 ? 6 14.883 21.359 1 98.81 296 VAL A O 1
ATOM 2311 N N . VAL A 1 297 ? 4.09 13.914 20.641 1 98.88 297 VAL A N 1
ATOM 2312 C CA . VAL A 1 297 ? 4.531 13.969 19.25 1 98.88 297 VAL A CA 1
ATOM 2313 C C . VAL A 1 297 ? 3.617 14.898 18.469 1 98.88 297 VAL A C 1
ATOM 2315 O O . VAL A 1 297 ? 4.027 15.469 17.453 1 98.88 297 VAL A O 1
ATOM 2318 N N . VAL A 1 298 ? 2.344 15.055 18.844 1 98.88 298 VAL A N 1
ATOM 2319 C CA . VAL A 1 298 ? 1.428 16.078 18.344 1 98.88 298 VAL A CA 1
ATOM 2320 C C . VAL A 1 298 ? 0.808 16.828 19.531 1 98.88 298 VAL A C 1
ATOM 2322 O O . VAL A 1 298 ? 0.223 16.203 20.422 1 98.88 298 VAL A O 1
ATOM 2325 N N . ASN A 1 299 ? 0.987 18.109 19.562 1 98.38 299 ASN A N 1
ATOM 2326 C CA . ASN A 1 299 ? 0.427 18.906 20.641 1 98.38 299 ASN A CA 1
ATOM 2327 C C . ASN A 1 299 ? -0.426 20.047 20.109 1 98.38 299 ASN A C 1
ATOM 2329 O O . ASN A 1 299 ? -0.625 20.172 18.906 1 98.38 299 ASN A O 1
ATOM 2333 N N . ASN A 1 300 ? -1.061 20.719 21.031 1 98.69 300 ASN A N 1
ATOM 2334 C CA . ASN A 1 300 ? -1.928 21.844 20.734 1 98.69 300 ASN A CA 1
ATOM 2335 C C . ASN A 1 300 ? -2.982 21.484 19.688 1 98.69 300 ASN A C 1
ATOM 2337 O O . ASN A 1 300 ? -3.312 22.281 18.812 1 98.69 300 ASN A O 1
ATOM 2341 N N . GLY A 1 301 ? -3.406 20.219 19.75 1 98.88 301 GLY A N 1
ATOM 2342 C CA . GLY A 1 301 ? -4.383 19.719 18.797 1 98.88 301 GLY A CA 1
ATOM 2343 C C . GLY A 1 301 ? -5.793 20.219 19.062 1 98.88 301 GLY A C 1
ATOM 2344 O O . GLY A 1 301 ? -6.211 20.297 20.234 1 98.88 301 GLY A O 1
ATOM 2345 N N . TYR A 1 302 ? -6.492 20.578 18.031 1 98.88 302 TYR A N 1
ATOM 2346 C CA . TYR A 1 302 ? -7.898 20.953 18.109 1 98.88 302 TYR A CA 1
ATOM 2347 C C . TYR A 1 302 ? -8.648 20.516 16.859 1 98.88 302 TYR A C 1
ATOM 2349 O O . TYR A 1 302 ? -8.188 20.734 15.742 1 98.88 302 TYR A O 1
ATOM 2357 N N . ALA A 1 303 ? -9.727 19.844 17.031 1 98.94 303 ALA A N 1
ATOM 2358 C CA . ALA A 1 303 ? -10.594 19.406 15.93 1 98.94 303 ALA A CA 1
ATOM 2359 C C . ALA A 1 303 ? -12.039 19.812 16.188 1 98.94 303 ALA A C 1
ATOM 2361 O O . ALA A 1 303 ? -12.422 20.109 17.328 1 98.94 303 ALA A O 1
ATOM 2362 N N . THR A 1 304 ? -12.781 19.906 15.125 1 98.81 304 THR A N 1
ATOM 2363 C CA . THR A 1 304 ? -14.211 20.156 15.258 1 98.81 304 THR A CA 1
ATOM 2364 C C . THR A 1 304 ? -15.016 19.109 14.492 1 98.81 304 THR A C 1
ATOM 2366 O O . THR A 1 304 ? -14.641 18.719 13.391 1 98.81 304 THR A O 1
ATOM 2369 N N . LEU A 1 305 ? -16.031 18.625 15.117 1 98.62 305 LEU A N 1
ATOM 2370 C CA . LEU A 1 305 ? -16.969 17.656 14.57 1 98.62 305 LEU A CA 1
ATOM 2371 C C . LEU A 1 305 ? -18.375 18.25 14.492 1 98.62 305 LEU A C 1
ATOM 2373 O O . LEU A 1 305 ? -18.844 18.875 15.445 1 98.62 305 LEU A O 1
ATOM 2377 N N . TYR A 1 306 ? -19.016 18.062 13.398 1 98 306 TYR A N 1
ATOM 2378 C CA . TYR A 1 306 ? -20.422 18.438 13.352 1 98 306 TYR A CA 1
ATOM 2379 C C . TYR A 1 306 ? -21.234 17.625 14.359 1 98 306 TYR A C 1
ATOM 2381 O O . TYR A 1 306 ? -21.062 16.406 14.469 1 98 306 TYR A O 1
ATOM 2389 N N . LYS A 1 307 ? -22.109 18.25 15.125 1 95.12 307 LYS A N 1
ATOM 2390 C CA . LYS A 1 307 ? -22.953 17.562 16.094 1 95.12 307 LYS A CA 1
ATOM 2391 C C . LYS A 1 307 ? -23.984 16.672 15.391 1 95.12 307 LYS A C 1
ATOM 2393 O O . LYS A 1 307 ? -24.281 15.578 15.867 1 95.12 307 LYS A O 1
ATOM 2398 N N . LYS A 1 308 ? -24.484 17.125 14.281 1 85.88 308 LYS A N 1
ATOM 2399 C CA . LYS A 1 308 ? -25.375 16.328 13.438 1 85.88 308 LYS A CA 1
ATOM 2400 C C . LYS A 1 308 ? -24.75 16.047 12.078 1 85.88 308 LYS A C 1
ATOM 2402 O O . LYS A 1 308 ? -24.016 16.891 11.547 1 85.88 308 LYS A O 1
ATOM 2407 N N . ALA A 1 309 ? -24.938 14.711 11.672 1 74.12 309 ALA A N 1
ATOM 2408 C CA . ALA A 1 309 ? -24.422 14.43 10.336 1 74.12 309 ALA A CA 1
ATOM 2409 C C . ALA A 1 309 ? -25.047 15.359 9.297 1 74.12 309 ALA A C 1
ATOM 2411 O O . ALA A 1 309 ? -26.234 15.664 9.375 1 74.12 309 ALA A O 1
ATOM 2412 N N . PRO A 1 310 ? -24.125 15.992 8.508 1 63.97 310 PRO A N 1
ATOM 2413 C CA . PRO A 1 310 ? -24.734 16.859 7.492 1 63.97 310 PRO A CA 1
ATOM 2414 C C . PRO A 1 310 ? -25.797 16.156 6.66 1 63.97 310 PRO A C 1
ATOM 2416 O O . PRO A 1 310 ? -25.719 14.938 6.457 1 63.97 310 PRO A O 1
ATOM 2419 N N . GLU A 1 311 ? -27.016 16.578 6.695 1 56.31 311 GLU A N 1
ATOM 2420 C CA . GLU A 1 311 ? -28.078 16.031 5.863 1 56.31 311 GLU A CA 1
ATOM 2421 C C . GLU A 1 311 ? -27.578 15.711 4.461 1 56.31 311 GLU A C 1
ATOM 2423 O O . GLU A 1 311 ? -26.891 16.516 3.836 1 56.31 311 GLU A O 1
ATOM 2428 N N . SER A 1 312 ? -27.25 14.516 4.23 1 44.53 312 SER A N 1
ATOM 2429 C CA . SER A 1 312 ? -26.891 14.102 2.877 1 44.53 312 SER A CA 1
ATOM 2430 C C . SER A 1 312 ? -27.828 14.711 1.843 1 44.53 312 SER A C 1
ATOM 2432 O O . SER A 1 312 ? -29.031 14.734 2.033 1 44.53 312 SER A O 1
ATOM 2434 N N . LYS A 1 313 ? -27.625 15.828 1.111 1 37.19 313 LYS A N 1
ATOM 2435 C CA . LYS A 1 313 ? -28.453 16.078 -0.075 1 37.19 313 LYS A CA 1
ATOM 2436 C C . LYS A 1 313 ? -28.422 14.867 -1.015 1 37.19 313 LYS A C 1
ATOM 2438 O O . LYS A 1 313 ? -27.359 14.469 -1.494 1 37.19 313 LYS A O 1
ATOM 2443 N N . LEU A 1 314 ? -29.391 13.859 -0.864 1 28 314 LEU A N 1
ATOM 2444 C CA . LEU A 1 314 ? -29.719 13.211 -2.127 1 28 314 LEU A CA 1
ATOM 2445 C C . LEU A 1 314 ? -29.797 14.234 -3.258 1 28 314 LEU A C 1
ATOM 2447 O O . LEU A 1 314 ? -30.359 15.328 -3.078 1 28 314 LEU A O 1
ATOM 2451 N N . MET B 1 1 ? -22.469 -34.125 -13.305 1 57.66 1 MET B N 1
ATOM 2452 C CA . MET B 1 1 ? -22.219 -32.938 -14.125 1 57.66 1 MET B CA 1
ATOM 2453 C C . MET B 1 1 ? -23.422 -31.984 -14.078 1 57.66 1 MET B C 1
ATOM 2455 O O . MET B 1 1 ? -24.562 -32.406 -14.234 1 57.66 1 MET B O 1
ATOM 2459 N N . PRO B 1 2 ? -23.125 -30.656 -13.539 1 57.16 2 PRO B N 1
ATOM 2460 C CA . PRO B 1 2 ? -24.297 -29.891 -13.102 1 57.16 2 PRO B CA 1
ATOM 2461 C C . PRO B 1 2 ? -25.312 -29.703 -14.211 1 57.16 2 PRO B C 1
ATOM 2463 O O . PRO B 1 2 ? -26.453 -29.312 -13.938 1 57.16 2 PRO B O 1
ATOM 2466 N N . VAL B 1 3 ? -24.688 -29.562 -15.508 1 60.19 3 VAL B N 1
ATOM 2467 C CA . VAL B 1 3 ? -25.688 -29.109 -16.484 1 60.19 3 VAL B CA 1
ATOM 2468 C C . VAL B 1 3 ? -25.922 -30.203 -17.516 1 60.19 3 VAL B C 1
ATOM 2470 O O . VAL B 1 3 ? -24.984 -30.844 -17.984 1 60.19 3 VAL B O 1
ATOM 2473 N N . GLU B 1 4 ? -27.156 -30.703 -17.641 1 60.38 4 GLU B N 1
ATOM 2474 C CA . GLU B 1 4 ? -27.578 -31.469 -18.812 1 60.38 4 GLU B CA 1
ATOM 2475 C C . GLU B 1 4 ? -27.016 -30.875 -20.094 1 60.38 4 GLU B C 1
ATOM 2477 O O . GLU B 1 4 ? -27.109 -29.656 -20.312 1 60.38 4 GLU B O 1
ATOM 2482 N N . GLY B 1 5 ? -26.266 -31.609 -20.922 1 62.78 5 GLY B N 1
ATOM 2483 C CA . GLY B 1 5 ? -25.703 -31.141 -22.172 1 62.78 5 GLY B CA 1
ATOM 2484 C C . GLY B 1 5 ? -24.328 -30.516 -22 1 62.78 5 GLY B C 1
ATOM 2485 O O . GLY B 1 5 ? -23.844 -29.828 -22.906 1 62.78 5 GLY B O 1
ATOM 2486 N N . PHE B 1 6 ? -23.75 -30.859 -20.812 1 71.81 6 PHE B N 1
ATOM 2487 C CA . PHE B 1 6 ? -22.406 -30.359 -20.594 1 71.81 6 PHE B CA 1
ATOM 2488 C C . PHE B 1 6 ? -21.406 -31.031 -21.531 1 71.81 6 PHE B C 1
ATOM 2490 O O . PHE B 1 6 ? -21.156 -32.25 -21.406 1 71.81 6 PHE B O 1
ATOM 2497 N N . LYS B 1 7 ? -21.094 -30.375 -22.625 1 86.5 7 LYS B N 1
ATOM 2498 C CA . LYS B 1 7 ? -20.141 -30.938 -23.578 1 86.5 7 LYS B CA 1
ATOM 2499 C C . LYS B 1 7 ? -18.906 -30.047 -23.703 1 86.5 7 LYS B C 1
ATOM 2501 O O . LYS B 1 7 ? -19.016 -28.859 -23.969 1 86.5 7 LYS B O 1
ATOM 2506 N N . VAL B 1 8 ? -17.797 -30.688 -23.328 1 93.81 8 VAL B N 1
ATOM 2507 C CA . VAL B 1 8 ? -16.516 -30 -23.484 1 93.81 8 VAL B CA 1
ATOM 2508 C C . VAL B 1 8 ? -15.875 -30.406 -24.812 1 93.81 8 VAL B C 1
ATOM 2510 O O . VAL B 1 8 ? -15.789 -31.594 -25.125 1 93.81 8 VAL B O 1
ATOM 2513 N N . ASP B 1 9 ? -15.594 -29.422 -25.625 1 95.19 9 ASP B N 1
ATOM 2514 C CA . ASP B 1 9 ? -14.844 -29.656 -26.844 1 95.19 9 ASP B CA 1
ATOM 2515 C C . ASP B 1 9 ? -13.375 -29.281 -26.672 1 95.19 9 ASP B C 1
ATOM 2517 O O . ASP B 1 9 ? -12.984 -28.141 -26.922 1 95.19 9 ASP B O 1
ATOM 2521 N N . VAL B 1 10 ? -12.578 -30.219 -26.266 1 96.56 10 VAL B N 1
ATOM 2522 C CA . VAL B 1 10 ? -11.18 -30.016 -25.906 1 96.56 10 VAL B CA 1
ATOM 2523 C C . VAL B 1 10 ? -10.414 -29.484 -27.109 1 96.56 10 VAL B C 1
ATOM 2525 O O . VAL B 1 10 ? -9.578 -28.594 -26.969 1 96.56 10 VAL B O 1
ATOM 2528 N N . GLU B 1 11 ? -10.695 -29.969 -28.297 1 96.44 11 GLU B N 1
ATOM 2529 C CA . GLU B 1 11 ? -9.992 -29.578 -29.516 1 96.44 11 GLU B CA 1
ATOM 2530 C C . GLU B 1 11 ? -10.219 -28.109 -29.828 1 96.44 11 GLU B C 1
ATOM 2532 O O . GLU B 1 11 ? -9.32 -27.438 -30.359 1 96.44 11 GLU B O 1
ATOM 2537 N N . LYS B 1 12 ? -11.375 -27.688 -29.516 1 96.12 12 LYS B N 1
ATOM 2538 C CA . LYS B 1 12 ? -11.711 -26.281 -29.766 1 96.12 12 LYS B CA 1
ATOM 2539 C C . LYS B 1 12 ? -11.094 -25.375 -28.703 1 96.12 12 LYS B C 1
ATOM 2541 O O . LYS B 1 12 ? -10.75 -24.234 -28.984 1 96.12 12 LYS B O 1
ATOM 2546 N N . ALA B 1 13 ? -11.016 -25.891 -27.547 1 96.81 13 ALA B N 1
ATOM 2547 C CA . ALA B 1 13 ? -10.578 -25.094 -26.422 1 96.81 13 ALA B CA 1
ATOM 2548 C C . ALA B 1 13 ? -9.062 -25 -26.359 1 96.81 13 ALA B C 1
ATOM 2550 O O . ALA B 1 13 ? -8.5 -23.906 -26.25 1 96.81 13 ALA B O 1
ATOM 2551 N N . VAL B 1 14 ? -8.375 -26.172 -26.375 1 97.88 14 VAL B N 1
ATOM 2552 C CA . VAL B 1 14 ? -6.93 -26.234 -26.188 1 97.88 14 VAL B CA 1
ATOM 2553 C C . VAL B 1 14 ? -6.223 -25.609 -27.391 1 97.88 14 VAL B C 1
ATOM 2555 O O . VAL B 1 14 ? -6.52 -25.953 -28.531 1 97.88 14 VAL B O 1
ATOM 2558 N N . GLY B 1 15 ? -5.344 -24.703 -27.125 1 97.62 15 GLY B N 1
ATOM 2559 C CA . GLY B 1 15 ? -4.645 -23.984 -28.172 1 97.62 15 GLY B CA 1
ATOM 2560 C C . GLY B 1 15 ? -5.238 -22.625 -28.469 1 97.62 15 GLY B C 1
ATOM 2561 O O . GLY B 1 15 ? -4.613 -21.797 -29.141 1 97.62 15 GLY B O 1
ATOM 2562 N N . HIS B 1 16 ? -6.438 -22.406 -27.938 1 97 16 HIS B N 1
ATOM 2563 C CA . HIS B 1 16 ? -7.059 -21.109 -28.141 1 97 16 HIS B CA 1
ATOM 2564 C C . HIS B 1 16 ? -6.207 -20 -27.547 1 97 16 HIS B C 1
ATOM 2566 O O . HIS B 1 16 ? -5.816 -20.062 -26.375 1 97 16 HIS B O 1
ATOM 2572 N N . VAL B 1 17 ? -5.922 -19.016 -28.344 1 96.25 17 VAL B N 1
ATOM 2573 C CA . VAL B 1 17 ? -5.195 -17.828 -27.922 1 96.25 17 VAL B CA 1
ATOM 2574 C C . VAL B 1 17 ? -6.164 -16.656 -27.781 1 96.25 17 VAL B C 1
ATOM 2576 O O . VAL B 1 17 ? -6.785 -16.234 -28.766 1 96.25 17 VAL B O 1
ATOM 2579 N N . PHE B 1 18 ? -6.277 -16.188 -26.609 1 94.62 18 PHE B N 1
ATOM 2580 C CA . PHE B 1 18 ? -7.137 -15.039 -26.359 1 94.62 18 PHE B CA 1
ATOM 2581 C C . PHE B 1 18 ? -6.516 -13.773 -26.922 1 94.62 18 PHE B C 1
ATOM 2583 O O . PHE B 1 18 ? -5.324 -13.75 -27.234 1 94.62 18 PHE B O 1
ATOM 2590 N N . GLU B 1 19 ? -7.402 -12.781 -27.047 1 92.69 19 GLU B N 1
ATOM 2591 C CA . GLU B 1 19 ? -6.859 -11.469 -27.391 1 92.69 19 GLU B CA 1
ATOM 2592 C C . GLU B 1 19 ? -5.871 -10.992 -26.344 1 92.69 19 GLU B C 1
ATOM 2594 O O . GLU B 1 19 ? -6.129 -11.109 -25.141 1 92.69 19 GLU B O 1
ATOM 2599 N N . SER B 1 20 ? -4.719 -10.484 -26.828 1 93.62 20 SER B N 1
ATOM 2600 C CA . SER B 1 20 ? -3.715 -9.977 -25.906 1 93.62 20 SER B CA 1
ATOM 2601 C C . SER B 1 20 ? -4.262 -8.812 -25.078 1 93.62 20 SER B C 1
ATOM 2603 O O . SER B 1 20 ? -5 -7.973 -25.594 1 93.62 20 SER B O 1
ATOM 2605 N N . GLU B 1 21 ? -3.875 -8.828 -23.859 1 95.12 21 GLU B N 1
ATOM 2606 C CA . GLU B 1 21 ? -4.293 -7.754 -22.953 1 95.12 21 GLU B CA 1
ATOM 2607 C C . GLU B 1 21 ? -3.129 -6.832 -22.625 1 95.12 21 GLU B C 1
ATOM 2609 O O . GLU B 1 21 ? -2.02 -7.297 -22.344 1 95.12 21 GLU B O 1
ATOM 2614 N N . LYS B 1 22 ? -3.436 -5.535 -22.703 1 97.06 22 LYS B N 1
ATOM 2615 C CA . LYS B 1 22 ? -2.463 -4.547 -22.234 1 97.06 22 LYS B CA 1
ATOM 2616 C C . LYS B 1 22 ? -2.428 -4.484 -20.719 1 97.06 22 LYS B C 1
ATOM 2618 O O . LYS B 1 22 ? -3.471 -4.359 -20.062 1 97.06 22 LYS B O 1
ATOM 2623 N N . VAL B 1 23 ? -1.258 -4.602 -20.125 1 97.75 23 VAL B N 1
ATOM 2624 C CA . VAL B 1 23 ? -1.079 -4.457 -18.688 1 97.75 23 VAL B CA 1
ATOM 2625 C C . VAL B 1 23 ? 0.057 -3.477 -18.391 1 97.75 23 VAL B C 1
ATOM 2627 O O . VAL B 1 23 ? 0.989 -3.35 -19.203 1 97.75 23 VAL B O 1
ATOM 2630 N N . VAL B 1 24 ? -0.052 -2.73 -17.281 1 98.56 24 VAL B N 1
ATOM 2631 C CA . VAL B 1 24 ? 0.923 -1.69 -16.969 1 98.56 24 VAL B CA 1
ATOM 2632 C C . VAL B 1 24 ? 1.318 -1.769 -15.5 1 98.56 24 VAL B C 1
ATOM 2634 O O . VAL B 1 24 ? 0.531 -2.215 -14.664 1 98.56 24 VAL B O 1
ATOM 2637 N N . CYS B 1 25 ? 2.531 -1.422 -15.203 1 98.44 25 CYS B N 1
ATOM 2638 C CA . CYS B 1 25 ? 2.984 -1.292 -13.82 1 98.44 25 CYS B CA 1
ATOM 2639 C C . CYS B 1 25 ? 4.105 -0.267 -13.711 1 98.44 25 CYS B C 1
ATOM 2641 O O . CYS B 1 25 ? 4.648 0.179 -14.727 1 98.44 25 CYS B O 1
ATOM 2643 N N . ASN B 1 26 ? 4.383 0.177 -12.57 1 98.62 26 ASN B N 1
ATOM 2644 C CA . ASN B 1 26 ? 5.453 1.116 -12.25 1 98.62 26 ASN B CA 1
ATOM 2645 C C . ASN B 1 26 ? 6.133 0.763 -10.93 1 98.62 26 ASN B C 1
ATOM 2647 O O . ASN B 1 26 ? 5.883 -0.302 -10.359 1 98.62 26 ASN B O 1
ATOM 2651 N N . ARG B 1 27 ? 7.09 1.573 -10.469 1 98.75 27 ARG B N 1
ATOM 2652 C CA . ARG B 1 27 ? 7.887 1.271 -9.281 1 98.75 27 ARG B CA 1
ATOM 2653 C C . ARG B 1 27 ? 7.023 1.253 -8.031 1 98.75 27 ARG B C 1
ATOM 2655 O O . ARG B 1 27 ? 7.27 0.469 -7.109 1 98.75 27 ARG B O 1
ATOM 2662 N N . ARG B 1 28 ? 5.996 2.121 -7.941 1 98.88 28 ARG B N 1
ATOM 2663 C CA . ARG B 1 28 ? 5.09 2.119 -6.797 1 98.88 28 ARG B CA 1
ATOM 2664 C C . ARG B 1 28 ? 4.391 0.771 -6.656 1 98.88 28 ARG B C 1
ATOM 2666 O O . ARG B 1 28 ? 4.203 0.276 -5.543 1 98.88 28 ARG B O 1
ATOM 2673 N N . ASP B 1 29 ? 4.059 0.188 -7.812 1 98.88 29 ASP B N 1
ATOM 2674 C CA . ASP B 1 29 ? 3.436 -1.132 -7.809 1 98.88 29 ASP B CA 1
ATOM 2675 C C . ASP B 1 29 ? 4.379 -2.184 -7.234 1 98.88 29 ASP B C 1
ATOM 2677 O O . ASP B 1 29 ? 3.953 -3.061 -6.477 1 98.88 29 ASP B O 1
ATOM 2681 N N . PHE B 1 30 ? 5.684 -2.078 -7.598 1 98.88 30 PHE B N 1
ATOM 2682 C CA . PHE B 1 30 ? 6.676 -3.027 -7.102 1 98.88 30 PHE B CA 1
ATOM 2683 C C . PHE B 1 30 ? 6.801 -2.939 -5.586 1 98.88 30 PHE B C 1
ATOM 2685 O O . PHE B 1 30 ? 6.824 -3.961 -4.898 1 98.88 30 PHE B O 1
ATOM 2692 N N . LEU B 1 31 ? 6.855 -1.723 -5.109 1 98.94 31 LEU B N 1
ATOM 2693 C CA . LEU B 1 31 ? 7.012 -1.489 -3.68 1 98.94 31 LEU B CA 1
ATOM 2694 C C . LEU B 1 31 ? 5.809 -2.021 -2.908 1 98.94 31 LEU B C 1
ATOM 2696 O O . LEU B 1 31 ? 5.969 -2.684 -1.88 1 98.94 31 LEU B O 1
ATOM 2700 N N . LEU B 1 32 ? 4.637 -1.751 -3.396 1 98.88 32 LEU B N 1
ATOM 2701 C CA . LEU B 1 32 ? 3.406 -2.197 -2.752 1 98.88 32 LEU B CA 1
ATOM 2702 C C . LEU B 1 32 ? 3.318 -3.721 -2.746 1 98.88 32 LEU B C 1
ATOM 2704 O O . LEU B 1 32 ? 2.932 -4.32 -1.74 1 98.88 32 LEU B O 1
ATOM 2708 N N . TYR B 1 33 ? 3.689 -4.352 -3.846 1 98.94 33 TYR B N 1
ATOM 2709 C CA . TYR B 1 33 ? 3.674 -5.809 -3.936 1 98.94 33 TYR B CA 1
ATOM 2710 C C . TYR B 1 33 ? 4.621 -6.43 -2.918 1 98.94 33 TYR B C 1
ATOM 2712 O O . TYR B 1 33 ? 4.262 -7.383 -2.227 1 98.94 33 TYR B O 1
ATOM 2720 N N . ALA B 1 34 ? 5.816 -5.883 -2.859 1 98.94 34 ALA B N 1
ATOM 2721 C CA . ALA B 1 34 ? 6.801 -6.398 -1.913 1 98.94 34 ALA B CA 1
ATOM 2722 C C . ALA B 1 34 ? 6.285 -6.309 -0.48 1 98.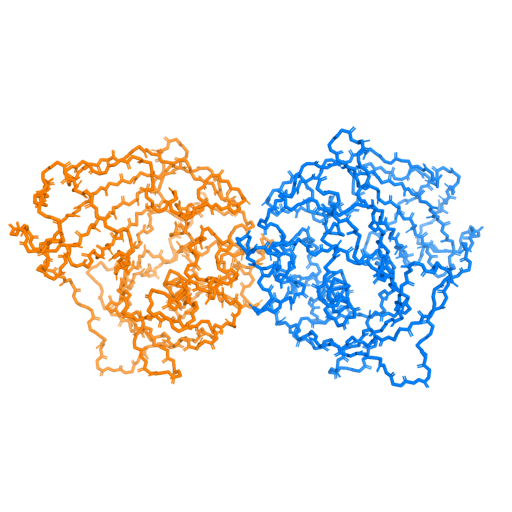94 34 ALA B C 1
ATOM 2724 O O . ALA B 1 34 ? 6.426 -7.254 0.299 1 98.94 34 ALA B O 1
ATOM 2725 N N . LEU B 1 35 ? 5.641 -5.188 -0.167 1 98.81 35 LEU B N 1
ATOM 2726 C CA . LEU B 1 35 ? 5.02 -5.051 1.146 1 98.81 35 LEU B CA 1
ATOM 2727 C C . LEU B 1 35 ? 3.906 -6.074 1.33 1 98.81 35 LEU B C 1
ATOM 2729 O O . LEU B 1 35 ? 3.783 -6.684 2.396 1 98.81 35 LEU B O 1
ATOM 2733 N N . GLY B 1 36 ? 3.18 -6.301 0.318 1 98.62 36 GLY B N 1
ATOM 2734 C CA . GLY B 1 36 ? 2.062 -7.227 0.358 1 98.62 36 GLY B CA 1
ATOM 2735 C C . GLY B 1 36 ? 2.488 -8.664 0.587 1 98.62 36 GLY B C 1
ATOM 2736 O O . GLY B 1 36 ? 1.773 -9.438 1.231 1 98.62 36 GLY B O 1
ATOM 2737 N N . VAL B 1 37 ? 3.648 -9.031 0.074 1 98.38 37 VAL B N 1
ATOM 2738 C CA . VAL B 1 37 ? 4.059 -10.422 0.235 1 98.38 37 VAL B CA 1
ATOM 2739 C C . VAL B 1 37 ? 4.949 -10.555 1.468 1 98.38 37 VAL B C 1
ATOM 2741 O O . VAL B 1 37 ? 5.586 -11.594 1.669 1 98.38 37 VAL B O 1
ATOM 2744 N N . GLY B 1 38 ? 5.09 -9.492 2.248 1 97.31 38 GLY B N 1
ATOM 2745 C CA . GLY B 1 38 ? 5.625 -9.625 3.594 1 97.31 38 GLY B CA 1
ATOM 2746 C C . GLY B 1 38 ? 7.109 -9.32 3.68 1 97.31 38 GLY B C 1
ATOM 2747 O O . GLY B 1 38 ? 7.773 -9.727 4.633 1 97.31 38 GLY B O 1
ATOM 2748 N N . VAL B 1 39 ? 7.68 -8.68 2.656 1 98.69 39 VAL B N 1
ATOM 2749 C CA . VAL B 1 39 ? 9.07 -8.242 2.758 1 98.69 39 VAL B CA 1
ATOM 2750 C C . VAL B 1 39 ? 9.227 -7.324 3.969 1 98.69 39 VAL B C 1
ATOM 2752 O O . VAL B 1 39 ? 8.406 -6.441 4.203 1 98.69 39 VAL B O 1
ATOM 2755 N N . LYS B 1 40 ? 10.242 -7.559 4.715 1 97.75 40 LYS B N 1
ATOM 2756 C CA . LYS B 1 40 ? 10.461 -6.816 5.953 1 97.75 40 LYS B CA 1
ATOM 2757 C C . LYS B 1 40 ? 11.203 -5.508 5.691 1 97.75 40 LYS B C 1
ATOM 2759 O O . LYS B 1 40 ? 11.859 -5.359 4.664 1 97.75 40 LYS B O 1
ATOM 2764 N N . GLU B 1 41 ? 11.133 -4.66 6.656 1 97.5 41 GLU B N 1
ATOM 2765 C CA . GLU B 1 41 ? 11.57 -3.273 6.508 1 97.5 41 GLU B CA 1
ATOM 2766 C C . GLU B 1 41 ? 13.078 -3.184 6.328 1 97.5 41 GLU B C 1
ATOM 2768 O O . GLU B 1 41 ? 13.594 -2.16 5.871 1 97.5 41 GLU B O 1
ATOM 2773 N N . ASP B 1 42 ? 13.789 -4.203 6.629 1 96.75 42 ASP B N 1
ATOM 2774 C CA . ASP B 1 42 ? 15.242 -4.156 6.52 1 96.75 42 ASP B CA 1
ATOM 2775 C C . ASP B 1 42 ? 15.703 -4.605 5.137 1 96.75 42 ASP B C 1
ATOM 2777 O O . ASP B 1 42 ? 16.906 -4.605 4.848 1 96.75 42 ASP B O 1
ATOM 2781 N N . GLU B 1 43 ? 14.828 -4.961 4.258 1 98.19 43 GLU B N 1
ATOM 2782 C CA . GLU B 1 43 ? 15.172 -5.324 2.887 1 98.19 43 GLU B CA 1
ATOM 2783 C C . GLU B 1 43 ? 14.781 -4.219 1.91 1 98.19 43 GLU B C 1
ATOM 2785 O O . GLU B 1 43 ? 14.016 -4.449 0.977 1 98.19 43 GLU B O 1
ATOM 2790 N N . LEU B 1 44 ? 15.477 -3.145 1.977 1 98.38 44 LEU B N 1
ATOM 2791 C CA . LEU B 1 44 ? 15.125 -1.919 1.27 1 98.38 44 LEU B CA 1
ATOM 2792 C C . LEU B 1 44 ? 15.305 -2.086 -0.235 1 98.38 44 LEU B C 1
ATOM 2794 O O . LEU B 1 44 ? 14.727 -1.335 -1.023 1 98.38 44 LEU B O 1
ATOM 2798 N N . LYS B 1 45 ? 16.109 -3.059 -0.722 1 98.31 45 LYS B N 1
ATOM 2799 C CA . LYS B 1 45 ? 16.281 -3.271 -2.154 1 98.31 45 LYS B CA 1
ATOM 2800 C C . LYS B 1 45 ? 14.953 -3.582 -2.832 1 98.31 45 LYS B C 1
ATOM 2802 O O . LYS B 1 45 ? 14.812 -3.412 -4.043 1 98.31 45 LYS B O 1
ATOM 2807 N N . TYR B 1 46 ? 13.977 -4.035 -1.982 1 98.88 46 TYR B N 1
ATOM 2808 C CA . TYR B 1 46 ? 12.664 -4.324 -2.547 1 98.88 46 TYR B CA 1
ATOM 2809 C C . TYR B 1 46 ? 11.656 -3.252 -2.148 1 98.88 46 TYR B C 1
ATOM 2811 O O . TYR B 1 46 ? 10.539 -3.223 -2.666 1 98.88 46 TYR B O 1
ATOM 2819 N N . LEU B 1 47 ? 11.984 -2.334 -1.159 1 98.88 47 LEU B N 1
ATOM 2820 C CA . LEU B 1 47 ? 10.969 -1.506 -0.516 1 98.88 47 LEU B CA 1
ATOM 2821 C C . LEU B 1 47 ? 11.297 -0.025 -0.676 1 98.88 47 LEU B C 1
ATOM 2823 O O . LEU B 1 47 ? 10.539 0.834 -0.213 1 98.88 47 LEU B O 1
ATOM 2827 N N . TYR B 1 48 ? 12.43 0.293 -1.365 1 98.69 48 TYR B N 1
ATOM 2828 C CA . TYR B 1 48 ? 12.898 1.668 -1.518 1 98.69 48 TYR B CA 1
ATOM 2829 C C . TYR B 1 48 ? 13.5 1.891 -2.9 1 98.69 48 TYR B C 1
ATOM 2831 O O . TYR B 1 48 ? 14.602 1.42 -3.188 1 98.69 48 TYR B O 1
ATOM 2839 N N . GLU B 1 49 ? 12.797 2.65 -3.762 1 98.44 49 GLU B N 1
ATOM 2840 C CA . GLU B 1 49 ? 13.109 2.779 -5.18 1 98.44 49 GLU B CA 1
ATOM 2841 C C . GLU B 1 49 ? 14.453 3.473 -5.391 1 98.44 49 GLU B C 1
ATOM 2843 O O . GLU B 1 49 ? 15.039 3.393 -6.473 1 98.44 49 GLU B O 1
ATOM 2848 N N . LEU B 1 50 ? 14.945 4.164 -4.336 1 97.56 50 LEU B N 1
ATOM 2849 C CA . LEU B 1 50 ? 16.219 4.852 -4.488 1 97.56 50 LEU B CA 1
ATOM 2850 C C . LEU B 1 50 ? 17.359 4.012 -3.932 1 97.56 50 LEU B C 1
ATOM 2852 O O . LEU B 1 50 ? 18.516 4.441 -3.945 1 97.56 50 LEU B O 1
ATOM 2856 N N . ASP B 1 51 ? 17.078 2.84 -3.414 1 97.81 51 ASP B N 1
ATOM 2857 C CA . ASP B 1 51 ? 18.141 1.909 -3.027 1 97.81 51 ASP B CA 1
ATOM 2858 C C . ASP B 1 51 ? 19.016 1.541 -4.227 1 97.81 51 ASP B C 1
ATOM 2860 O O . ASP B 1 51 ? 18.5 1.299 -5.32 1 97.81 51 ASP B O 1
ATOM 2864 N N . LYS B 1 52 ? 20.297 1.469 -4.039 1 96.31 52 LYS B N 1
ATOM 2865 C CA . LYS B 1 52 ? 21.234 1.234 -5.129 1 96.31 52 LYS B CA 1
ATOM 2866 C C . LYS B 1 52 ? 21 -0.123 -5.781 1 96.31 52 LYS B C 1
ATOM 2868 O O . LYS B 1 52 ? 21.297 -0.309 -6.965 1 96.31 52 LYS B O 1
ATOM 2873 N N . ASP B 1 53 ? 20.469 -1.052 -5.043 1 96.88 53 ASP B N 1
ATOM 2874 C CA . ASP B 1 53 ? 20.219 -2.398 -5.547 1 96.88 53 ASP B CA 1
ATOM 2875 C C . ASP B 1 53 ? 18.719 -2.652 -5.734 1 96.88 53 ASP B C 1
ATOM 2877 O O . ASP B 1 53 ? 18.266 -3.797 -5.676 1 96.88 53 ASP B O 1
ATOM 2881 N N . PHE B 1 54 ? 17.984 -1.566 -5.906 1 98.25 54 PHE B N 1
ATOM 2882 C CA . PHE B 1 54 ? 16.531 -1.703 -6.035 1 98.25 54 PHE B CA 1
ATOM 2883 C C . PHE B 1 54 ? 16.188 -2.693 -7.137 1 98.25 54 PHE B C 1
ATOM 2885 O O . PHE B 1 54 ? 16.766 -2.654 -8.227 1 98.25 54 PHE B O 1
ATOM 2892 N N . ALA B 1 55 ? 15.242 -3.604 -6.859 1 98.06 55 ALA B N 1
ATOM 2893 C CA . ALA B 1 55 ? 14.734 -4.578 -7.82 1 98.06 55 ALA B CA 1
ATOM 2894 C C . ALA B 1 55 ? 13.336 -5.051 -7.441 1 98.06 55 ALA B C 1
ATOM 2896 O O . ALA B 1 55 ? 13.031 -5.23 -6.262 1 98.06 55 ALA B O 1
ATOM 2897 N N . PRO B 1 56 ? 12.461 -5.215 -8.438 1 98.5 56 PRO B N 1
ATOM 2898 C CA . PRO B 1 56 ? 11.195 -5.891 -8.125 1 98.5 56 PRO B CA 1
ATOM 2899 C C . PRO B 1 56 ? 11.391 -7.363 -7.77 1 98.5 56 PRO B C 1
ATOM 2901 O O . PRO B 1 56 ? 12.352 -7.988 -8.219 1 98.5 56 PRO B O 1
ATOM 2904 N N . LEU B 1 57 ? 10.5 -7.863 -6.938 1 98.81 57 LEU B N 1
ATOM 2905 C CA . LEU B 1 57 ? 10.469 -9.312 -6.766 1 98.81 57 LEU B CA 1
ATOM 2906 C C . LEU B 1 57 ? 10.125 -10.008 -8.078 1 98.81 57 LEU B C 1
ATOM 2908 O O . LEU B 1 57 ? 9.188 -9.594 -8.773 1 98.81 57 LEU B O 1
ATOM 2912 N N . PRO B 1 58 ? 10.812 -11.062 -8.43 1 98.62 58 PRO B N 1
ATOM 2913 C CA . PRO B 1 58 ? 10.57 -11.734 -9.711 1 98.62 58 PRO B CA 1
ATOM 2914 C C . PRO B 1 58 ? 9.156 -12.305 -9.812 1 98.62 58 PRO B C 1
ATOM 2916 O O . PRO B 1 58 ? 8.68 -12.594 -10.914 1 98.62 58 PRO B O 1
ATOM 2919 N N . THR B 1 59 ? 8.445 -12.477 -8.695 1 98.88 59 THR B N 1
ATOM 2920 C CA . THR B 1 59 ? 7.109 -13.062 -8.688 1 98.88 59 THR B CA 1
ATOM 2921 C C . THR B 1 59 ? 6.051 -11.984 -8.93 1 98.88 59 THR B C 1
ATOM 2923 O O . THR B 1 59 ? 4.867 -12.297 -9.078 1 98.88 59 THR B O 1
ATOM 2926 N N . TYR B 1 60 ? 6.41 -10.711 -9.062 1 98.81 60 TYR B N 1
ATOM 2927 C CA . TYR B 1 60 ? 5.465 -9.609 -9.219 1 98.81 60 TYR B CA 1
ATOM 2928 C C . TYR B 1 60 ? 4.543 -9.852 -10.406 1 98.81 60 TYR B C 1
ATOM 2930 O O . TYR B 1 60 ? 3.334 -9.609 -10.32 1 98.81 60 TYR B O 1
ATOM 2938 N N . PRO B 1 61 ? 5.039 -10.352 -11.586 1 98.56 61 PRO B N 1
ATOM 2939 C CA . PRO B 1 61 ? 4.184 -10.461 -12.766 1 98.56 61 PRO B CA 1
ATOM 2940 C C . PRO B 1 61 ? 2.955 -11.336 -12.531 1 98.56 61 PRO B C 1
ATOM 2942 O O . PRO B 1 61 ? 1.982 -11.25 -13.289 1 98.56 61 PRO B O 1
ATOM 2945 N N . LEU B 1 62 ? 2.98 -12.141 -11.484 1 98.44 62 LEU B N 1
ATOM 2946 C CA . LEU B 1 62 ? 1.902 -13.086 -11.234 1 98.44 62 LEU B CA 1
ATOM 2947 C C . LEU B 1 62 ? 0.588 -12.359 -10.977 1 98.44 62 LEU B C 1
ATOM 2949 O O . LEU B 1 62 ? -0.49 -12.922 -11.164 1 98.44 62 LEU B O 1
ATOM 2953 N N . VAL B 1 63 ? 0.691 -11.102 -10.539 1 98.19 63 VAL B N 1
ATOM 2954 C CA . VAL B 1 63 ? -0.533 -10.406 -10.172 1 98.19 63 VAL B CA 1
ATOM 2955 C C . VAL B 1 63 ? -0.914 -9.414 -11.266 1 98.19 63 VAL B C 1
ATOM 2957 O O . VAL B 1 63 ? -1.997 -8.82 -11.227 1 98.19 63 VAL B O 1
ATOM 2960 N N . LEU B 1 64 ? -0.108 -9.266 -12.258 1 97.31 64 LEU B N 1
ATOM 2961 C CA . LEU B 1 64 ? -0.211 -8.156 -13.211 1 97.31 64 LEU B CA 1
ATOM 2962 C C . LEU B 1 64 ? -1.455 -8.305 -14.078 1 97.31 64 LEU B C 1
ATOM 2964 O O . LEU B 1 64 ? -2.086 -7.305 -14.438 1 97.31 64 LEU B O 1
ATOM 2968 N N . LEU B 1 65 ? -1.818 -9.531 -14.492 1 96.06 65 LEU B N 1
ATOM 2969 C CA . LEU B 1 65 ? -3.021 -9.727 -15.297 1 96.06 65 LEU B CA 1
ATOM 2970 C C . LEU B 1 65 ? -4.266 -9.305 -14.523 1 96.06 65 LEU B C 1
ATOM 2972 O O . LEU B 1 65 ? -5.223 -8.789 -15.102 1 96.06 65 LEU B O 1
ATOM 2976 N N . LEU B 1 66 ? -4.25 -9.555 -13.227 1 97.06 66 LEU B N 1
ATOM 2977 C CA . LEU B 1 66 ? -5.379 -9.156 -12.383 1 97.06 66 LEU B CA 1
ATOM 2978 C C . LEU B 1 66 ? -5.395 -7.648 -12.172 1 97.06 66 LEU B C 1
ATOM 2980 O O . LEU B 1 66 ? -6.461 -7.055 -11.992 1 97.06 66 LEU B O 1
ATOM 2984 N N . LYS B 1 67 ? -4.242 -7.004 -12.148 1 97.94 67 LYS B N 1
ATOM 2985 C CA . LYS B 1 67 ? -4.164 -5.551 -12.031 1 97.94 67 LYS B CA 1
ATOM 2986 C C . LYS B 1 67 ? -4.684 -4.871 -13.305 1 97.94 67 LYS B C 1
ATOM 2988 O O . LYS B 1 67 ? -5.438 -3.9 -13.227 1 97.94 67 LYS B O 1
ATOM 2993 N N . GLY B 1 68 ? -4.23 -5.332 -14.438 1 97.19 68 GLY B N 1
ATOM 2994 C CA . GLY B 1 68 ? -4.641 -4.766 -15.711 1 97.19 68 GLY B CA 1
ATOM 2995 C C . GLY B 1 68 ? -3.869 -3.51 -16.078 1 97.19 68 GLY B C 1
ATOM 2996 O O . GLY B 1 68 ? -2.664 -3.424 -15.836 1 97.19 68 GLY B O 1
ATOM 2997 N N . ASP B 1 69 ? -4.48 -2.572 -16.797 1 97.19 69 ASP B N 1
ATOM 2998 C CA . ASP B 1 69 ? -3.775 -1.43 -17.359 1 97.19 69 ASP B CA 1
ATOM 2999 C C . ASP B 1 69 ? -4.215 -0.126 -16.703 1 97.19 69 ASP B C 1
ATOM 3001 O O . ASP B 1 69 ? -4.121 0.945 -17.312 1 97.19 69 ASP B O 1
ATOM 3005 N N . ASP B 1 70 ? -4.715 -0.289 -15.516 1 95.88 70 ASP B N 1
ATOM 3006 C CA . ASP B 1 70 ? -5.152 0.886 -14.773 1 95.88 70 ASP B CA 1
ATOM 3007 C C . ASP B 1 70 ? -4.52 0.922 -13.383 1 95.88 70 ASP B C 1
ATOM 3009 O O . ASP B 1 70 ? -3.879 -0.043 -12.961 1 95.88 70 ASP B O 1
ATOM 3013 N N . TYR B 1 71 ? -4.641 2.066 -12.711 1 97.5 71 TYR B N 1
ATOM 3014 C CA . TYR B 1 71 ? -4.031 2.225 -11.391 1 97.5 71 TYR B CA 1
ATOM 3015 C C . TYR B 1 71 ? -5.102 2.379 -10.312 1 97.5 71 TYR B C 1
ATOM 3017 O O . TYR B 1 71 ? -4.812 2.85 -9.211 1 97.5 71 TYR B O 1
ATOM 3025 N N . ASN B 1 72 ? -6.371 2.066 -10.656 1 98.31 72 ASN B N 1
ATOM 3026 C CA . ASN B 1 72 ? -7.484 2.1 -9.719 1 98.31 72 ASN B CA 1
ATOM 3027 C C . ASN B 1 72 ? -7.93 0.694 -9.328 1 98.31 72 ASN B C 1
ATOM 3029 O O . ASN B 1 72 ? -7.352 -0.295 -9.781 1 98.31 72 ASN B O 1
ATOM 3033 N N . VAL B 1 73 ? -8.828 0.587 -8.375 1 98.38 73 VAL B N 1
ATOM 3034 C CA . VAL B 1 73 ? -9.461 -0.694 -8.086 1 98.38 73 VAL B CA 1
ATOM 3035 C C . VAL B 1 73 ? -10.203 -1.195 -9.328 1 98.38 73 VAL B C 1
ATOM 3037 O O . VAL B 1 73 ? -10.477 -0.422 -10.25 1 98.38 73 VAL B O 1
ATOM 3040 N N . ASN B 1 74 ? -10.406 -2.475 -9.406 1 97.06 74 ASN B N 1
ATOM 3041 C CA . ASN B 1 74 ? -11.125 -3.053 -10.539 1 97.06 74 ASN B CA 1
ATOM 3042 C C . ASN B 1 74 ? -12.148 -4.09 -10.094 1 97.06 74 ASN B C 1
ATOM 3044 O O . ASN B 1 74 ? -12.266 -4.371 -8.898 1 97.06 74 ASN B O 1
ATOM 3048 N N . LEU B 1 75 ? -12.961 -4.48 -11.031 1 94.19 75 LEU B N 1
ATOM 3049 C CA . LEU B 1 75 ? -13.875 -5.586 -10.781 1 94.19 75 LEU B CA 1
ATOM 3050 C C . LEU B 1 75 ? -13.188 -6.926 -11.039 1 94.19 75 LEU B C 1
ATOM 3052 O O . LEU B 1 75 ? -12.867 -7.25 -12.188 1 94.19 75 LEU B O 1
ATOM 3056 N N . PHE B 1 76 ? -13 -7.73 -10.016 1 94.56 76 PHE B N 1
ATOM 3057 C CA . PHE B 1 76 ? -12.273 -8.992 -10.086 1 94.56 76 PHE B CA 1
ATOM 3058 C C . PHE B 1 76 ? -12.859 -9.898 -11.164 1 94.56 76 PHE B C 1
ATOM 3060 O O . PHE B 1 76 ? -12.125 -10.5 -11.945 1 94.56 76 PHE B O 1
ATOM 3067 N N . LYS B 1 77 ? -14.148 -9.969 -11.188 1 89.38 77 LYS B N 1
ATOM 3068 C CA . LYS B 1 77 ? -14.828 -10.844 -12.133 1 89.38 77 LYS B CA 1
ATOM 3069 C C . LYS B 1 77 ? -14.422 -10.531 -13.57 1 89.38 77 LYS B C 1
ATOM 3071 O O . LYS B 1 77 ? -14.203 -11.445 -14.367 1 89.38 77 LYS B O 1
ATOM 3076 N N . GLU B 1 78 ? -14.273 -9.281 -13.836 1 88.31 78 GLU B N 1
ATOM 3077 C CA . GLU B 1 78 ? -13.914 -8.859 -15.188 1 88.31 78 GLU B CA 1
ATOM 3078 C C . GLU B 1 78 ? -12.453 -9.188 -15.5 1 88.31 78 GLU B C 1
ATOM 3080 O O . GLU B 1 78 ? -12.125 -9.562 -16.625 1 88.31 78 GLU B O 1
ATOM 3085 N N . ARG B 1 79 ? -11.625 -9.094 -14.492 1 89.75 79 ARG B N 1
ATOM 3086 C CA . ARG B 1 79 ? -10.203 -9.352 -14.695 1 89.75 79 ARG B CA 1
ATOM 3087 C C . ARG B 1 79 ? -9.922 -10.852 -14.719 1 89.75 79 ARG B C 1
ATOM 3089 O O . ARG B 1 79 ? -9.102 -11.312 -15.516 1 89.75 79 ARG B O 1
ATOM 3096 N N . ALA B 1 80 ? -10.609 -11.602 -13.883 1 85.12 80 ALA B N 1
ATOM 3097 C CA . ALA B 1 80 ? -10.391 -13.039 -13.781 1 85.12 80 ALA B CA 1
ATOM 3098 C C . ALA B 1 80 ? -10.891 -13.758 -15.031 1 85.12 80 ALA B C 1
ATOM 3100 O O . ALA B 1 80 ? -10.289 -14.742 -15.477 1 85.12 80 ALA B O 1
ATOM 3101 N N . GLN B 1 81 ? -11.969 -13.367 -15.594 1 79.69 81 GLN B N 1
ATOM 3102 C CA . GLN B 1 81 ? -12.555 -13.992 -16.781 1 79.69 81 GLN B CA 1
ATOM 3103 C C . GLN B 1 81 ? -11.812 -13.57 -18.047 1 79.69 81 GLN B C 1
ATOM 3105 O O . GLN B 1 81 ? -11.664 -14.359 -18.969 1 79.69 81 GLN B O 1
ATOM 3110 N N . GLY B 1 82 ? -11.172 -12.414 -17.969 1 77 82 GLY B N 1
ATOM 3111 C CA . GLY B 1 82 ? -10.516 -11.883 -19.156 1 77 82 GLY B CA 1
ATOM 3112 C C . GLY B 1 82 ? -11.492 -11.5 -20.25 1 77 82 GLY B C 1
ATOM 3113 O O . GLY B 1 82 ? -12.703 -11.438 -20.016 1 77 82 GLY B O 1
ATOM 3114 N N . LYS B 1 83 ? -10.867 -11.125 -21.312 1 78.5 83 LYS B N 1
ATOM 3115 C CA . LYS B 1 83 ? -11.68 -10.758 -22.469 1 78.5 83 LYS B CA 1
ATOM 3116 C C . LYS B 1 83 ? -11.961 -11.969 -23.359 1 78.5 83 LYS B C 1
ATOM 3118 O O . LYS B 1 83 ? -11.062 -12.773 -23.609 1 78.5 83 LYS B O 1
ATOM 3123 N N . GLY B 1 84 ? -13.18 -12.195 -23.578 1 79.31 84 GLY B N 1
ATOM 3124 C CA . GLY B 1 84 ? -13.531 -13.266 -24.5 1 79.31 84 GLY B CA 1
ATOM 3125 C C . GLY B 1 84 ? -13.961 -14.539 -23.812 1 79.31 84 GLY B C 1
ATOM 3126 O O . GLY B 1 84 ? -13.844 -14.656 -22.578 1 79.31 84 GLY B O 1
ATOM 3127 N N . THR B 1 85 ? -14.461 -15.461 -24.578 1 86.69 85 THR B N 1
ATOM 3128 C CA . THR B 1 85 ? -14.891 -16.766 -24.094 1 86.69 85 THR B CA 1
ATOM 3129 C C . THR B 1 85 ? -13.977 -17.875 -24.609 1 86.69 85 THR B C 1
ATOM 3131 O O . THR B 1 85 ? -13.352 -17.719 -25.656 1 86.69 85 THR B O 1
ATOM 3134 N N . LEU B 1 86 ? -13.766 -18.859 -23.766 1 92.81 86 LEU B N 1
ATOM 3135 C CA . LEU B 1 86 ? -13.031 -20.031 -24.203 1 92.81 86 LEU B CA 1
ATOM 3136 C C . LEU B 1 86 ? -13.898 -20.922 -25.078 1 92.81 86 LEU B C 1
ATOM 3138 O O . LEU B 1 86 ? -14.875 -21.516 -24.594 1 92.81 86 LEU B O 1
ATOM 3142 N N . PRO B 1 87 ? -13.602 -20.984 -26.359 1 94.5 87 PRO B N 1
ATOM 3143 C CA . PRO B 1 87 ? -14.422 -21.844 -27.219 1 94.5 87 PRO B CA 1
ATOM 3144 C C . PRO B 1 87 ? -14.43 -23.297 -26.75 1 94.5 87 PRO B C 1
ATOM 3146 O O . PRO B 1 87 ? -13.422 -23.797 -26.234 1 94.5 87 PRO B O 1
ATOM 3149 N N . GLY B 1 88 ? -15.57 -23.938 -26.906 1 94.31 88 GLY B N 1
ATOM 3150 C CA . GLY B 1 88 ? -15.664 -25.359 -26.578 1 94.31 88 GLY B CA 1
ATOM 3151 C C . GLY B 1 88 ? -15.977 -25.609 -25.109 1 94.31 88 GLY B C 1
ATOM 3152 O O . GLY B 1 88 ? -16.156 -26.75 -24.688 1 94.31 88 GLY B O 1
ATOM 3153 N N . MET B 1 89 ? -15.984 -24.578 -24.375 1 92.5 89 MET B N 1
ATOM 3154 C CA . MET B 1 89 ? -16.266 -24.719 -22.953 1 92.5 89 MET B CA 1
ATOM 3155 C C . MET B 1 89 ? -17.719 -24.344 -22.656 1 92.5 89 MET B C 1
ATOM 3157 O O . MET B 1 89 ? -18.188 -23.281 -23.062 1 92.5 89 MET B O 1
ATOM 3161 N N . PRO B 1 90 ? -18.375 -25.188 -22.047 1 87.69 90 PRO B N 1
ATOM 3162 C CA . PRO B 1 90 ? -19.719 -24.828 -21.594 1 87.69 90 PRO B CA 1
ATOM 3163 C C . PRO B 1 90 ? -19.703 -23.828 -20.438 1 87.69 90 PRO B C 1
ATOM 3165 O O . PRO B 1 90 ? -18.656 -23.641 -19.797 1 87.69 90 PRO B O 1
ATOM 3168 N N . PRO B 1 91 ? -20.891 -23.234 -20.281 1 86.06 91 PRO B N 1
ATOM 3169 C CA . PRO B 1 91 ? -20.969 -22.391 -19.094 1 86.06 91 PRO B CA 1
ATOM 3170 C C . PRO B 1 91 ? -20.766 -23.188 -17.797 1 86.06 91 PRO B C 1
ATOM 3172 O O . PRO B 1 91 ? -21.219 -24.328 -17.688 1 86.06 91 PRO B O 1
ATOM 3175 N N . TYR B 1 92 ? -20.016 -22.719 -16.922 1 87.25 92 TYR B N 1
ATOM 3176 C CA . TYR B 1 92 ? -19.859 -23.266 -15.594 1 87.25 92 TYR B CA 1
ATOM 3177 C C . TYR B 1 92 ? -19.812 -22.172 -14.539 1 87.25 92 TYR B C 1
ATOM 3179 O O . TYR B 1 92 ? -19.641 -21 -14.867 1 87.25 92 TYR B O 1
ATOM 3187 N N . ASP B 1 93 ? -20.109 -22.469 -13.328 1 86.31 93 ASP B N 1
ATOM 3188 C CA . ASP B 1 93 ? -20.203 -21.547 -12.203 1 86.31 93 ASP B CA 1
ATOM 3189 C C . ASP B 1 93 ? -18.812 -21.078 -11.766 1 86.31 93 ASP B C 1
ATOM 3191 O O . ASP B 1 93 ? -18.016 -21.875 -11.266 1 86.31 93 ASP B O 1
ATOM 3195 N N . PRO B 1 94 ? -18.578 -19.859 -11.922 1 85.12 94 PRO B N 1
ATOM 3196 C CA . PRO B 1 94 ? -17.266 -19.359 -11.523 1 85.12 94 PRO B CA 1
ATOM 3197 C C . PRO B 1 94 ? -16.984 -19.547 -10.039 1 85.12 94 PRO B C 1
ATOM 3199 O O . PRO B 1 94 ? -15.82 -19.594 -9.625 1 85.12 94 PRO B O 1
ATOM 3202 N N . ASN B 1 95 ? -17.984 -19.688 -9.211 1 84.38 95 ASN B N 1
ATOM 3203 C CA . ASN B 1 95 ? -17.812 -19.859 -7.773 1 84.38 95 ASN B CA 1
ATOM 3204 C C . ASN B 1 95 ? -17.266 -21.234 -7.438 1 84.38 95 ASN B C 1
ATOM 3206 O O . ASN B 1 95 ? -16.844 -21.484 -6.305 1 84.38 95 ASN B O 1
ATOM 3210 N N . LYS B 1 96 ? -17.172 -22.109 -8.438 1 90.06 96 LYS B N 1
ATOM 3211 C CA . LYS B 1 96 ? -16.688 -23.469 -8.234 1 90.06 96 LYS B CA 1
ATOM 3212 C C . LYS B 1 96 ? -15.227 -23.594 -8.648 1 90.06 96 LYS B C 1
ATOM 3214 O O . LYS B 1 96 ? -14.648 -24.672 -8.555 1 90.06 96 LYS B O 1
ATOM 3219 N N . ILE B 1 97 ? -14.719 -22.5 -9.07 1 91.75 97 ILE B N 1
ATOM 3220 C CA . ILE B 1 97 ? -13.344 -22.516 -9.555 1 91.75 97 ILE B CA 1
ATOM 3221 C C . ILE B 1 97 ? -12.383 -22.359 -8.383 1 91.75 97 ILE B C 1
ATOM 3223 O O . ILE B 1 97 ? -12.562 -21.484 -7.531 1 91.75 97 ILE B O 1
ATOM 3227 N N . VAL B 1 98 ? -11.383 -23.172 -8.328 1 93.12 98 VAL B N 1
ATOM 3228 C CA . VAL B 1 98 ? -10.312 -23.125 -7.344 1 93.12 98 VAL B CA 1
ATOM 3229 C C . VAL B 1 98 ? -8.961 -23.016 -8.055 1 93.12 98 VAL B C 1
ATOM 3231 O O . VAL B 1 98 ? -8.695 -23.766 -9 1 93.12 98 VAL B O 1
ATOM 3234 N N . HIS B 1 99 ? -8.172 -22.047 -7.656 1 96.12 99 HIS B N 1
ATOM 3235 C CA . HIS B 1 99 ? -6.797 -21.953 -8.141 1 96.12 99 HIS B CA 1
ATOM 3236 C C . HIS B 1 99 ? -5.93 -23.062 -7.555 1 96.12 99 HIS B C 1
ATOM 3238 O O . HIS B 1 99 ? -5.57 -23.016 -6.375 1 96.12 99 HIS B O 1
ATOM 3244 N N . GLY B 1 100 ? -5.527 -24 -8.359 1 97.19 100 GLY B N 1
ATOM 3245 C CA . GLY B 1 100 ? -4.906 -25.203 -7.84 1 97.19 100 GLY B CA 1
ATOM 3246 C C . GLY B 1 100 ? -3.391 -25.172 -7.906 1 97.19 100 GLY B C 1
ATOM 3247 O O . GLY B 1 100 ? -2.713 -25.562 -6.957 1 97.19 100 GLY B O 1
ATOM 3248 N N . GLU B 1 101 ? -2.9 -24.797 -9.031 1 98 101 GLU B N 1
ATOM 3249 C CA . GLU B 1 101 ? -1.456 -24.797 -9.242 1 98 101 GLU B CA 1
ATOM 3250 C C . GLU B 1 101 ? -1.004 -23.547 -9.984 1 98 101 GLU B C 1
ATOM 3252 O O . GLU B 1 101 ? -1.786 -22.922 -10.711 1 98 101 GLU B O 1
ATOM 3257 N N . GLN B 1 102 ? 0.227 -23.172 -9.75 1 98.69 102 GLN B N 1
ATOM 3258 C CA . GLN B 1 102 ? 0.827 -22 -10.391 1 98.69 102 GLN B CA 1
ATOM 3259 C C . GLN B 1 102 ? 2.307 -22.234 -10.688 1 98.69 102 GLN B C 1
ATOM 3261 O O . GLN B 1 102 ? 3.031 -22.797 -9.859 1 98.69 102 GLN B O 1
ATOM 3266 N N . SER B 1 103 ? 2.719 -21.859 -11.844 1 98.56 103 SER B N 1
ATOM 3267 C CA . SER B 1 103 ? 4.145 -21.828 -12.156 1 98.56 103 SER B CA 1
ATOM 3268 C C . SER B 1 103 ? 4.543 -20.484 -12.773 1 98.56 103 SER B C 1
ATOM 3270 O O . SER B 1 103 ? 3.697 -19.766 -13.289 1 98.56 103 SER B O 1
ATOM 3272 N N . LEU B 1 104 ? 5.738 -20.109 -12.609 1 98.88 104 LEU B N 1
ATOM 3273 C CA . LEU B 1 104 ? 6.367 -18.938 -13.195 1 98.88 104 LEU B CA 1
ATOM 3274 C C . LEU B 1 104 ? 7.773 -19.25 -13.695 1 98.88 104 LEU B C 1
ATOM 3276 O O . LEU B 1 104 ? 8.57 -19.859 -12.969 1 98.88 104 LEU B O 1
ATOM 3280 N N . GLN B 1 105 ? 8.008 -19 -14.898 1 98.75 105 GLN B N 1
ATOM 3281 C CA . GLN B 1 105 ? 9.344 -19.062 -15.492 1 98.75 105 GLN B CA 1
ATOM 3282 C C . GLN B 1 105 ? 9.805 -17.672 -15.93 1 98.75 105 GLN B C 1
ATOM 3284 O O . GLN B 1 105 ? 9.141 -17 -16.719 1 98.75 105 GLN B O 1
ATOM 3289 N N . VAL B 1 106 ? 10.914 -17.266 -15.406 1 98.56 106 VAL B N 1
ATOM 3290 C CA . VAL B 1 106 ? 11.484 -15.977 -15.781 1 98.56 106 VAL B CA 1
ATOM 3291 C C . VAL B 1 106 ? 12.43 -16.156 -16.969 1 98.56 106 VAL B C 1
ATOM 3293 O O . VAL B 1 106 ? 13.367 -16.953 -16.906 1 98.56 106 VAL B O 1
ATOM 3296 N N . HIS B 1 107 ? 12.18 -15.453 -18.031 1 98.25 107 HIS B N 1
ATOM 3297 C CA . HIS B 1 107 ? 13.039 -15.508 -19.203 1 98.25 107 HIS B CA 1
ATOM 3298 C C . HIS B 1 107 ? 14 -14.32 -19.234 1 98.25 107 HIS B C 1
ATOM 3300 O O . HIS B 1 107 ? 15.117 -14.438 -19.734 1 98.25 107 HIS B O 1
ATOM 3306 N N . LYS B 1 108 ? 13.555 -13.195 -18.797 1 97.19 108 LYS B N 1
ATOM 3307 C CA . LYS B 1 108 ? 14.32 -11.953 -18.703 1 97.19 108 LYS B CA 1
ATOM 3308 C C . LYS B 1 108 ? 13.961 -11.203 -17.422 1 97.19 108 LYS B C 1
ATOM 3310 O O . LYS B 1 108 ? 12.797 -11.164 -17.016 1 97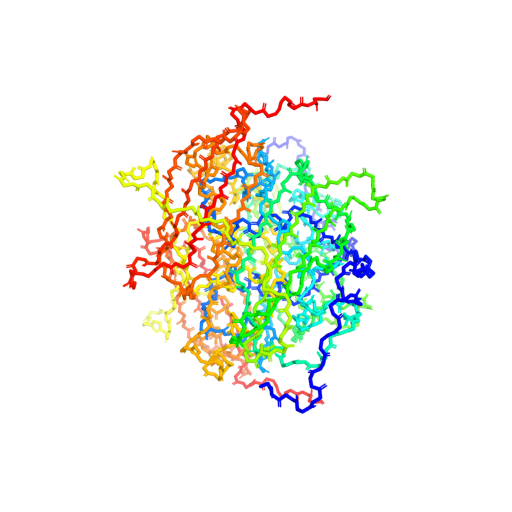.19 108 LYS B O 1
ATOM 3315 N N . VAL B 1 109 ? 15.008 -10.68 -16.797 1 95.69 109 VAL B N 1
ATOM 3316 C CA . VAL B 1 109 ? 14.781 -9.898 -15.578 1 95.69 109 VAL B CA 1
ATOM 3317 C C . VAL B 1 109 ? 13.773 -8.789 -15.859 1 95.69 109 VAL B C 1
ATOM 3319 O O . VAL B 1 109 ? 13.852 -8.109 -16.891 1 95.69 109 VAL B O 1
ATOM 3322 N N . PHE B 1 110 ? 12.789 -8.719 -14.992 1 96.62 110 PHE B N 1
ATOM 3323 C CA . PHE B 1 110 ? 11.719 -7.742 -15.148 1 96.62 110 PHE B CA 1
ATOM 3324 C C . PHE B 1 110 ? 12.266 -6.324 -15.055 1 96.62 110 PHE B C 1
ATOM 3326 O O . PHE B 1 110 ? 13.125 -6.039 -14.219 1 96.62 110 PHE B O 1
ATOM 3333 N N . PRO B 1 111 ? 11.812 -5.375 -15.867 1 96.75 111 PRO B N 1
ATOM 3334 C CA . PRO B 1 111 ? 12.398 -4.027 -15.875 1 96.75 111 PRO B CA 1
ATOM 3335 C C . PRO B 1 111 ? 12.141 -3.266 -14.578 1 96.75 111 PRO B C 1
ATOM 3337 O O . PRO B 1 111 ? 11 -3.234 -14.086 1 96.75 111 PRO B O 1
ATOM 3340 N N . ILE B 1 112 ? 13.109 -2.541 -14.086 1 97.06 112 ILE B N 1
ATOM 3341 C CA . ILE B 1 112 ? 13.102 -1.921 -12.766 1 97.06 112 ILE B CA 1
ATOM 3342 C C . ILE B 1 112 ? 12.125 -0.748 -12.75 1 97.06 112 ILE B C 1
ATOM 3344 O O . ILE B 1 112 ? 11.594 -0.382 -11.703 1 97.06 112 ILE B O 1
ATOM 3348 N N . ASP B 1 113 ? 11.812 -0.156 -13.898 1 97.44 113 ASP B N 1
ATOM 3349 C CA . ASP B 1 113 ? 10.953 1.021 -13.953 1 97.44 113 ASP B CA 1
ATOM 3350 C C . ASP B 1 113 ? 9.508 0.633 -14.273 1 97.44 113 ASP B C 1
ATOM 3352 O O . ASP B 1 113 ? 8.633 1.493 -14.336 1 97.44 113 ASP B O 1
ATOM 3356 N N . GLY B 1 114 ? 9.211 -0.644 -14.453 1 97.75 114 GLY B N 1
ATOM 3357 C CA . GLY B 1 114 ? 7.914 -1.051 -14.969 1 97.75 114 GLY B CA 1
ATOM 3358 C C . GLY B 1 114 ? 7.719 -0.71 -16.438 1 97.75 114 GLY B C 1
ATOM 3359 O O . GLY B 1 114 ? 8.672 -0.74 -17.219 1 97.75 114 GLY B O 1
ATOM 3360 N N . GLY B 1 115 ? 6.508 -0.606 -16.828 1 97.56 115 GLY B N 1
ATOM 3361 C CA . GLY B 1 115 ? 6.223 -0.284 -18.219 1 97.56 115 GLY B CA 1
ATOM 3362 C C . GLY B 1 115 ? 4.891 -0.831 -18.688 1 97.56 115 GLY B C 1
ATOM 3363 O O . GLY B 1 115 ? 3.994 -1.086 -17.891 1 97.56 115 GLY B O 1
ATOM 3364 N N . VAL B 1 116 ? 4.77 -0.767 -20 1 98.25 116 VAL B N 1
ATOM 3365 C CA . VAL B 1 116 ? 3.602 -1.305 -20.688 1 98.25 116 VAL B CA 1
ATOM 3366 C C . VAL B 1 116 ? 3.941 -2.664 -21.297 1 98.25 116 VAL B C 1
ATOM 3368 O O . VAL B 1 116 ? 4.984 -2.82 -21.938 1 98.25 116 VAL B O 1
ATOM 3371 N N . PHE B 1 117 ? 3.092 -3.65 -21.062 1 98.56 117 PHE B N 1
ATOM 3372 C CA . PHE B 1 117 ? 3.346 -5.016 -21.5 1 98.56 117 PHE B CA 1
ATOM 3373 C C . PHE B 1 117 ? 2.117 -5.598 -22.203 1 98.56 117 PHE B C 1
ATOM 3375 O O . PHE B 1 117 ? 1.01 -5.078 -22.047 1 98.56 117 PHE B O 1
ATOM 3382 N N . SER B 1 118 ? 2.391 -6.598 -22.969 1 98.12 118 SER B N 1
ATOM 3383 C CA . SER B 1 118 ? 1.355 -7.402 -23.609 1 98.12 118 SER B CA 1
ATOM 3384 C C . SER B 1 118 ? 1.27 -8.789 -22.984 1 98.12 118 SER B C 1
ATOM 3386 O O . SER B 1 118 ? 2.252 -9.539 -22.969 1 98.12 118 SER B O 1
ATOM 3388 N N . ALA B 1 119 ? 0.144 -9.125 -22.406 1 97.12 119 ALA B N 1
ATOM 3389 C CA . ALA B 1 119 ? -0.095 -10.453 -21.844 1 97.12 119 ALA B CA 1
ATOM 3390 C C . ALA B 1 119 ? -0.859 -11.336 -22.828 1 97.12 119 ALA B C 1
ATOM 3392 O O . ALA B 1 119 ? -1.991 -11.016 -23.203 1 97.12 119 ALA B O 1
ATOM 3393 N N . LYS B 1 120 ? -0.241 -12.383 -23.266 1 96.88 120 LYS B N 1
ATOM 3394 C CA . LYS B 1 120 ? -0.851 -13.344 -24.172 1 96.88 120 LYS B CA 1
ATOM 3395 C C . LYS B 1 120 ? -1.296 -14.602 -23.438 1 96.88 120 LYS B C 1
ATOM 3397 O O . LYS B 1 120 ? -0.463 -15.359 -22.938 1 96.88 120 LYS B O 1
ATOM 3402 N N . LYS B 1 121 ? -2.559 -14.797 -23.422 1 96.44 121 LYS B N 1
ATOM 3403 C CA . LYS B 1 121 ? -3.154 -15.922 -22.719 1 96.44 121 LYS B CA 1
ATOM 3404 C C . LYS B 1 121 ? -3.549 -17.047 -23.672 1 96.44 121 LYS B C 1
ATOM 3406 O O . LYS B 1 121 ? -4.152 -16.781 -24.719 1 96.44 121 LYS B O 1
ATOM 3411 N N . THR B 1 122 ? -3.182 -18.266 -23.375 1 97.38 122 THR B N 1
ATOM 3412 C CA . THR B 1 122 ? -3.498 -19.453 -24.156 1 97.38 122 THR B CA 1
ATOM 3413 C C . THR B 1 122 ? -4.051 -20.562 -23.266 1 97.38 122 THR B C 1
ATOM 3415 O O . THR B 1 122 ? -3.51 -20.844 -22.203 1 97.38 122 THR B O 1
ATOM 3418 N N . CYS B 1 123 ? -5.148 -21.141 -23.656 1 97.56 123 CYS B N 1
ATOM 3419 C CA . CYS B 1 123 ? -5.574 -22.375 -23.016 1 97.56 123 CYS B CA 1
ATOM 3420 C C . CYS B 1 123 ? -4.684 -23.547 -23.422 1 97.56 123 CYS B C 1
ATOM 3422 O O . CYS B 1 123 ? -4.688 -23.953 -24.594 1 97.56 123 CYS B O 1
ATOM 3424 N N . THR B 1 124 ? -3.99 -24.094 -22.484 1 98.12 124 THR B N 1
ATOM 3425 C CA . THR B 1 124 ? -2.984 -25.078 -22.859 1 98.12 124 THR B CA 1
ATOM 3426 C C . THR B 1 124 ? -3.406 -26.469 -22.422 1 98.12 124 THR B C 1
ATOM 3428 O O . THR B 1 124 ? -2.738 -27.453 -22.75 1 98.12 124 THR B O 1
ATOM 3431 N N . GLY B 1 125 ? -4.527 -26.547 -21.688 1 97.56 125 GLY B N 1
ATOM 3432 C CA . GLY B 1 125 ? -4.992 -27.875 -21.312 1 97.56 125 GLY B CA 1
ATOM 3433 C C . GLY B 1 125 ? -6.379 -27.859 -20.688 1 97.56 125 GLY B C 1
ATOM 3434 O O . GLY B 1 125 ? -6.73 -26.938 -19.969 1 97.56 125 GLY B O 1
ATOM 3435 N N . ILE B 1 126 ? -7.145 -28.844 -21 1 97.56 126 ILE B N 1
ATOM 3436 C CA . ILE B 1 126 ? -8.406 -29.172 -20.344 1 97.56 126 ILE B CA 1
ATOM 3437 C C . ILE B 1 126 ? -8.422 -30.641 -19.969 1 97.56 126 ILE B C 1
ATOM 3439 O O . ILE B 1 126 ? -8.273 -31.516 -20.828 1 97.56 126 ILE B O 1
ATOM 3443 N N . TYR B 1 127 ? -8.609 -30.906 -18.703 1 97.38 127 TYR B N 1
ATOM 3444 C CA . TYR B 1 127 ? -8.492 -32.281 -18.234 1 97.38 127 TYR B CA 1
ATOM 3445 C C . TYR B 1 127 ? -9.695 -32.688 -17.391 1 97.38 127 TYR B C 1
ATOM 3447 O O . TYR B 1 127 ? -10.188 -31.891 -16.594 1 97.38 127 TYR B O 1
ATOM 3455 N N . ASP B 1 128 ? -10.125 -33.844 -17.609 1 95.62 128 ASP B N 1
ATOM 3456 C CA . ASP B 1 128 ? -11.211 -34.438 -16.844 1 95.62 128 ASP B CA 1
ATOM 3457 C C . ASP B 1 128 ? -10.672 -35.281 -15.672 1 95.62 128 ASP B C 1
ATOM 3459 O O . ASP B 1 128 ? -10.164 -36.375 -15.859 1 95.62 128 ASP B O 1
ATOM 3463 N N . LYS B 1 129 ? -10.898 -34.781 -14.469 1 94.62 129 LYS B N 1
ATOM 3464 C CA . LYS B 1 129 ? -10.367 -35.469 -13.289 1 94.62 129 LYS B CA 1
ATOM 3465 C C . LYS B 1 129 ? -11.461 -36.219 -12.555 1 94.62 129 LYS B C 1
ATOM 3467 O O . LYS B 1 129 ? -11.281 -36.625 -11.414 1 94.62 129 LYS B O 1
ATOM 3472 N N . GLY B 1 130 ? -12.578 -36.375 -13.18 1 93.75 130 GLY B N 1
ATOM 3473 C CA . GLY B 1 130 ? -13.695 -37.094 -12.586 1 93.75 130 GLY B CA 1
ATOM 3474 C C . GLY B 1 130 ? -14.531 -36.219 -11.656 1 93.75 130 GLY B C 1
ATOM 3475 O O . GLY B 1 130 ? -15.633 -35.781 -12.016 1 93.75 130 GLY B O 1
ATOM 3476 N N . SER B 1 131 ? -13.914 -35.844 -10.57 1 93.62 131 SER B N 1
ATOM 3477 C CA . SER B 1 131 ? -14.617 -35.031 -9.594 1 93.62 131 SER B CA 1
ATOM 3478 C C . SER B 1 131 ? -14.742 -33.594 -10.062 1 93.62 131 SER B C 1
ATOM 3480 O O . SER B 1 131 ? -15.578 -32.812 -9.57 1 93.62 131 SER B O 1
ATOM 3482 N N . GLY B 1 132 ? -13.914 -33.281 -11.047 1 94.94 132 GLY B N 1
ATOM 3483 C CA . GLY B 1 132 ? -13.883 -31.922 -11.609 1 94.94 132 GLY B CA 1
ATOM 3484 C C . GLY B 1 132 ? -13.078 -31.828 -12.891 1 94.94 132 GLY B C 1
ATOM 3485 O O . GLY B 1 132 ? -12.664 -32.844 -13.445 1 94.94 132 GLY B O 1
ATOM 3486 N N . MET B 1 133 ? -13.016 -30.625 -13.367 1 95.88 133 MET B N 1
ATOM 3487 C CA . MET B 1 133 ? -12.281 -30.312 -14.586 1 95.88 133 MET B CA 1
ATOM 3488 C C . MET B 1 133 ? -11.117 -29.359 -14.289 1 95.88 133 MET B C 1
ATOM 3490 O O . MET B 1 133 ? -11.242 -28.453 -13.469 1 95.88 133 MET B O 1
ATOM 3494 N N . VAL B 1 134 ? -9.984 -29.656 -14.852 1 97.12 134 VAL B N 1
ATOM 3495 C CA . VAL B 1 134 ? -8.852 -28.75 -14.75 1 97.12 134 VAL B CA 1
ATOM 3496 C C . VAL B 1 134 ? -8.734 -27.922 -16.031 1 97.12 134 VAL B C 1
ATOM 3498 O O . VAL B 1 134 ? -8.789 -28.469 -17.141 1 97.12 134 VAL B O 1
ATOM 3501 N N . ILE B 1 135 ? -8.664 -26.688 -15.875 1 96.56 135 ILE B N 1
ATOM 3502 C CA . ILE B 1 135 ? -8.352 -25.766 -16.969 1 96.56 135 ILE B CA 1
ATOM 3503 C C . ILE B 1 135 ? -6.941 -25.203 -16.797 1 96.56 135 ILE B C 1
ATOM 3505 O O . ILE B 1 135 ? -6.648 -24.547 -15.789 1 96.56 135 ILE B O 1
ATOM 3509 N N . GLU B 1 136 ? -6.078 -25.547 -17.719 1 97.75 136 GLU B N 1
ATOM 3510 C CA . GLU B 1 136 ? -4.707 -25.047 -17.719 1 97.75 136 GLU B CA 1
ATOM 3511 C C . GLU B 1 136 ? -4.547 -23.859 -18.672 1 97.75 136 GLU B C 1
ATOM 3513 O O . GLU B 1 136 ? -4.93 -23.938 -19.828 1 97.75 136 GLU B O 1
ATOM 3518 N N . THR B 1 137 ? -4.039 -22.766 -18.156 1 97.12 137 THR B N 1
ATOM 3519 C CA . THR B 1 137 ? -3.836 -21.547 -18.922 1 97.12 137 THR B CA 1
ATOM 3520 C C . THR B 1 137 ? -2.387 -21.078 -18.812 1 97.12 137 THR B C 1
ATOM 3522 O O . THR B 1 137 ? -1.807 -21.078 -17.734 1 97.12 137 THR B O 1
ATOM 3525 N N . THR B 1 138 ? -1.822 -20.734 -19.969 1 98.25 138 THR B N 1
ATOM 3526 C CA . THR B 1 138 ? -0.497 -20.125 -20.016 1 98.25 138 THR B CA 1
ATOM 3527 C C . THR B 1 138 ? -0.595 -18.656 -20.375 1 98.25 138 THR B C 1
ATOM 3529 O O . THR B 1 138 ? -1.305 -18.281 -21.312 1 98.25 138 THR B O 1
ATOM 3532 N N . VAL B 1 139 ? 0.046 -17.844 -19.625 1 97.94 139 VAL B N 1
ATOM 3533 C CA . VAL B 1 139 ? 0.17 -16.438 -19.953 1 97.94 139 VAL B CA 1
ATOM 3534 C C . VAL B 1 139 ? 1.635 -16.078 -20.203 1 97.94 139 VAL B C 1
ATOM 3536 O O . VAL B 1 139 ? 2.494 -16.312 -19.359 1 97.94 139 VAL B O 1
ATOM 3539 N N . ASP B 1 140 ? 1.894 -15.594 -21.375 1 98.62 140 ASP B N 1
ATOM 3540 C CA . ASP B 1 140 ? 3.207 -15.055 -21.734 1 98.62 140 ASP B CA 1
ATOM 3541 C C . ASP B 1 140 ? 3.207 -13.531 -21.688 1 98.62 140 ASP B C 1
ATOM 3543 O O . ASP B 1 140 ? 2.322 -12.891 -22.266 1 98.62 140 ASP B O 1
ATOM 3547 N N . LEU B 1 141 ? 4.152 -13.016 -21 1 98.62 141 LEU B N 1
ATOM 3548 C CA . LEU B 1 141 ? 4.262 -11.57 -20.875 1 98.62 141 LEU B CA 1
ATOM 3549 C C . LEU B 1 141 ? 5.387 -11.031 -21.766 1 98.62 141 LEU B C 1
ATOM 3551 O O . LEU B 1 141 ? 6.539 -11.453 -21.625 1 98.62 141 LEU B O 1
ATOM 3555 N N . TYR B 1 142 ? 5.043 -10.117 -22.656 1 98.44 142 TYR B N 1
ATOM 3556 C CA . TYR B 1 142 ? 5.98 -9.477 -23.562 1 98.44 142 TYR B CA 1
ATOM 3557 C C . TYR B 1 142 ? 6.035 -7.969 -23.328 1 98.44 142 TYR B C 1
ATOM 3559 O O . TYR B 1 142 ? 5.156 -7.41 -22.672 1 98.44 142 TYR B O 1
ATOM 3567 N N . ASP B 1 143 ? 7.125 -7.367 -23.828 1 97.19 143 ASP B N 1
ATOM 3568 C CA . ASP B 1 143 ? 7.098 -5.91 -23.859 1 97.19 143 ASP B CA 1
ATOM 3569 C C . ASP B 1 143 ? 5.996 -5.402 -24.797 1 97.19 143 ASP B C 1
ATOM 3571 O O . ASP B 1 143 ? 5.34 -6.191 -25.469 1 97.19 143 ASP B O 1
ATOM 3575 N N . GLU B 1 144 ? 5.805 -4.125 -24.875 1 94.06 144 GLU B N 1
ATOM 3576 C CA . GLU B 1 144 ? 4.676 -3.523 -25.562 1 94.06 144 GLU B CA 1
ATOM 3577 C C . GLU B 1 144 ? 4.688 -3.881 -27.047 1 94.06 144 GLU B C 1
ATOM 3579 O O . GLU B 1 144 ? 3.633 -4.004 -27.672 1 94.06 144 GLU B O 1
ATOM 3584 N N . HIS B 1 145 ? 5.82 -4.121 -27.594 1 94.5 145 HIS B N 1
ATOM 3585 C CA . HIS B 1 145 ? 5.953 -4.418 -29.016 1 94.5 145 HIS B CA 1
ATOM 3586 C C . HIS B 1 145 ? 6.133 -5.914 -29.25 1 94.5 145 HIS B C 1
ATOM 3588 O O . HIS B 1 145 ? 6.379 -6.34 -30.391 1 94.5 145 HIS B O 1
ATOM 3594 N N . GLU B 1 146 ? 6.109 -6.707 -28.156 1 94.44 146 GLU B N 1
ATOM 3595 C CA . GLU B 1 146 ? 6.16 -8.164 -28.172 1 94.44 146 GLU B CA 1
ATOM 3596 C C . GLU B 1 146 ? 7.477 -8.672 -28.75 1 94.44 146 GLU B C 1
ATOM 3598 O O . GLU B 1 146 ? 7.5 -9.672 -29.469 1 94.44 146 GLU B O 1
ATOM 3603 N N . LYS B 1 147 ? 8.57 -7.969 -28.516 1 96.38 147 LYS B N 1
ATOM 3604 C CA . LYS B 1 147 ? 9.906 -8.352 -28.953 1 96.38 147 LYS B CA 1
ATOM 3605 C C . LYS B 1 147 ? 10.672 -9.055 -27.844 1 96.38 147 LYS B C 1
ATOM 3607 O O . LYS B 1 147 ? 11.523 -9.906 -28.109 1 96.38 147 LYS B O 1
ATOM 3612 N N . ILE B 1 148 ? 10.414 -8.633 -26.656 1 97.94 148 ILE B N 1
ATOM 3613 C CA . ILE B 1 148 ? 11.086 -9.219 -25.5 1 97.94 148 ILE B CA 1
ATOM 3614 C C . ILE B 1 148 ? 10.086 -10.047 -24.688 1 97.94 148 ILE B C 1
ATOM 3616 O O . ILE B 1 148 ? 9.039 -9.547 -24.297 1 97.94 148 ILE B O 1
ATOM 3620 N N . HIS B 1 149 ? 10.414 -11.312 -24.484 1 98.69 149 HIS B N 1
ATOM 3621 C CA . HIS B 1 149 ? 9.633 -12.234 -23.672 1 98.69 149 HIS B CA 1
ATOM 3622 C C . HIS B 1 149 ? 10.133 -12.273 -22.234 1 98.69 149 HIS B C 1
ATOM 3624 O O . HIS B 1 149 ? 11.219 -12.789 -21.969 1 98.69 149 HIS B O 1
ATOM 3630 N N . TYR B 1 150 ? 9.359 -11.758 -21.297 1 98.56 150 TYR B N 1
ATOM 3631 C CA . TYR B 1 150 ? 9.852 -11.57 -19.938 1 98.56 150 TYR B CA 1
ATOM 3632 C C . TYR B 1 150 ? 9.602 -12.812 -19.094 1 98.56 150 TYR B C 1
ATOM 3634 O O . TYR B 1 150 ? 10.469 -13.227 -18.312 1 98.56 150 TYR B O 1
ATOM 3642 N N . CYS B 1 151 ? 8.453 -13.391 -19.219 1 98.69 151 CYS B N 1
ATOM 3643 C CA . CYS B 1 151 ? 8.156 -14.547 -18.391 1 98.69 151 CYS B CA 1
ATOM 3644 C C . CYS B 1 151 ? 6.965 -15.328 -18.938 1 98.69 151 CYS B C 1
ATOM 3646 O O . CYS B 1 151 ? 6.254 -14.836 -19.812 1 98.69 151 CYS B O 1
ATOM 3648 N N . SER B 1 152 ? 6.82 -16.547 -18.5 1 98.81 152 SER B N 1
ATOM 3649 C CA . SER B 1 152 ? 5.684 -17.438 -18.719 1 98.81 152 SER B CA 1
ATOM 3650 C C . SER B 1 152 ? 5.074 -17.891 -17.406 1 98.81 152 SER B C 1
ATOM 3652 O O . SER B 1 152 ? 5.793 -18.312 -16.5 1 98.81 152 SER B O 1
ATOM 3654 N N . MET B 1 153 ? 3.789 -17.766 -17.297 1 98.75 153 MET B N 1
ATOM 3655 C CA . MET B 1 153 ? 3.049 -18.203 -16.125 1 98.75 153 MET B CA 1
ATOM 3656 C C . MET B 1 153 ? 1.987 -19.234 -16.484 1 98.75 153 MET B C 1
ATOM 3658 O O . MET B 1 153 ? 1.235 -19.047 -17.453 1 98.75 153 MET B O 1
ATOM 3662 N N . VAL B 1 154 ? 1.927 -20.297 -15.789 1 98.44 154 VAL B N 1
ATOM 3663 C CA . VAL B 1 154 ? 0.925 -21.328 -16.031 1 98.44 154 VAL B CA 1
ATOM 3664 C C . VAL B 1 154 ? 0.06 -21.516 -14.789 1 98.44 154 VAL B C 1
ATOM 3666 O O . VAL B 1 154 ? 0.581 -21.688 -13.68 1 98.44 154 VAL B O 1
ATOM 3669 N N . SER B 1 155 ? -1.164 -21.406 -14.945 1 98 155 SER B N 1
ATOM 3670 C CA . SER B 1 155 ? -2.123 -21.641 -13.875 1 98 155 SER B CA 1
ATOM 3671 C C . SER B 1 155 ? -3.035 -22.812 -14.195 1 98 155 SER B C 1
ATOM 3673 O O . SER B 1 155 ? -3.453 -22.984 -15.336 1 98 155 SER B O 1
ATOM 3675 N N . LYS B 1 156 ? -3.285 -23.625 -13.242 1 97.5 156 LYS B N 1
ATOM 3676 C CA . LYS B 1 156 ? -4.301 -24.672 -13.328 1 97.5 156 LYS B CA 1
ATOM 3677 C C . LYS B 1 156 ? -5.461 -24.391 -12.375 1 97.5 156 LYS B C 1
ATOM 3679 O O . LYS B 1 156 ? -5.262 -24.266 -11.164 1 97.5 156 LYS B O 1
ATOM 3684 N N . SER B 1 157 ? -6.547 -24.25 -12.93 1 96.69 157 SER B N 1
ATOM 3685 C CA . SER B 1 157 ? -7.777 -24.062 -12.164 1 96.69 157 SER B CA 1
ATOM 3686 C C . SER B 1 157 ? -8.617 -25.344 -12.141 1 96.69 157 SER B C 1
ATOM 3688 O O . SER B 1 157 ? -8.742 -26.031 -13.164 1 96.69 157 SER B O 1
ATOM 3690 N N . PHE B 1 158 ? -9.07 -25.656 -11.039 1 95.75 158 PHE B N 1
ATOM 3691 C CA . PHE B 1 158 ? -9.961 -26.797 -10.859 1 95.75 158 PHE B CA 1
ATOM 3692 C C . PHE B 1 158 ? -11.406 -26.344 -10.734 1 95.75 158 PHE B C 1
ATOM 3694 O O . PHE B 1 158 ? -11.742 -25.531 -9.867 1 95.75 158 PHE B O 1
ATOM 3701 N N . VAL B 1 159 ? -12.227 -26.781 -11.602 1 95.06 159 VAL B N 1
ATOM 3702 C CA . VAL B 1 159 ? -13.656 -26.5 -11.547 1 95.06 159 VAL B CA 1
ATOM 3703 C C . VAL B 1 159 ? -14.391 -27.672 -10.906 1 95.06 159 VAL B C 1
ATOM 3705 O O . VAL B 1 159 ? -14.703 -28.656 -11.57 1 95.06 159 VAL B O 1
ATOM 3708 N N . ARG B 1 160 ? -14.789 -27.531 -9.703 1 92.88 160 ARG B N 1
ATOM 3709 C CA . ARG B 1 160 ? -15.383 -28.594 -8.906 1 92.88 160 ARG B CA 1
ATOM 3710 C C . ARG B 1 160 ? -16.719 -29.031 -9.484 1 92.88 160 ARG B C 1
ATOM 3712 O O . ARG B 1 160 ? -17.562 -28.188 -9.836 1 92.88 160 ARG B O 1
ATOM 3719 N N . GLY B 1 161 ? -16.875 -30.219 -9.594 1 92.94 161 GLY B N 1
ATOM 3720 C CA . GLY B 1 161 ? -18.172 -30.766 -9.977 1 92.94 161 GLY B CA 1
ATOM 3721 C C . GLY B 1 161 ? -18.391 -30.781 -11.477 1 92.94 161 GLY B C 1
ATOM 3722 O O . GLY B 1 161 ? -19.469 -31.156 -11.945 1 92.94 161 GLY B O 1
ATOM 3723 N N . TYR B 1 162 ? -17.406 -30.422 -12.195 1 93.56 162 TYR B N 1
ATOM 3724 C CA . TYR B 1 162 ? -17.578 -30.312 -13.641 1 93.56 162 TYR B CA 1
ATOM 3725 C C . TYR B 1 162 ? -16.719 -31.344 -14.375 1 93.56 162 TYR B C 1
ATOM 3727 O O . TYR B 1 162 ? -16.25 -31.094 -15.492 1 93.56 162 TYR B O 1
ATOM 3735 N N . GLY B 1 163 ? -16.516 -32.469 -13.734 1 93.12 163 GLY B N 1
ATOM 3736 C CA . GLY B 1 163 ? -15.812 -33.594 -14.352 1 93.12 163 GLY B CA 1
ATOM 3737 C C . GLY B 1 163 ? -16.734 -34.719 -14.797 1 93.12 163 GLY B C 1
ATOM 3738 O O . GLY B 1 163 ? -17.953 -34.531 -14.852 1 93.12 163 GLY B O 1
ATOM 3739 N N . GLY B 1 164 ? -16.094 -35.781 -15.281 1 91.25 164 GLY B N 1
ATOM 3740 C CA . GLY B 1 164 ? -16.859 -36.969 -15.609 1 91.25 164 GLY B CA 1
ATOM 3741 C C . GLY B 1 164 ? -17.422 -36.969 -17.016 1 91.25 164 GLY B C 1
ATOM 3742 O O . GLY B 1 164 ? -18.453 -37.594 -17.297 1 91.25 164 GLY B O 1
ATOM 3743 N N . TRP B 1 165 ? -16.828 -36.219 -17.859 1 91.75 165 TRP B N 1
ATOM 3744 C CA . TRP B 1 165 ? -17.328 -36.156 -19.234 1 91.75 165 TRP B CA 1
ATOM 3745 C C . TRP B 1 165 ? -16.484 -37 -20.172 1 91.75 165 TRP B C 1
ATOM 3747 O O . TRP B 1 165 ? -16.516 -36.812 -21.391 1 91.75 165 TRP B O 1
ATOM 3757 N N . ASN B 1 166 ? -15.633 -37.875 -19.594 1 92.12 166 ASN B N 1
ATOM 3758 C CA . ASN B 1 166 ? -14.805 -38.812 -20.312 1 92.12 166 ASN B CA 1
ATOM 3759 C C . ASN B 1 166 ? -13.773 -38.125 -21.203 1 92.12 166 ASN B C 1
ATOM 3761 O O . ASN B 1 166 ? -13.539 -38.531 -22.328 1 92.12 166 ASN B O 1
ATOM 3765 N N . GLY B 1 167 ? -13.242 -37.031 -20.719 1 93.44 167 GLY B N 1
ATOM 3766 C CA . GLY B 1 167 ? -12.164 -36.312 -21.375 1 93.44 167 GLY B CA 1
ATOM 3767 C C . GLY B 1 167 ? -10.789 -36.812 -20.969 1 93.44 167 GLY B C 1
ATOM 3768 O O . GLY B 1 167 ? -10.664 -37.781 -20.219 1 93.44 167 GLY B O 1
ATOM 3769 N N . PRO B 1 168 ? -9.758 -36.219 -21.609 1 95.94 168 PRO B N 1
ATOM 3770 C CA . PRO B 1 168 ? -8.391 -36.594 -21.234 1 95.94 168 PRO B CA 1
ATOM 3771 C C . PRO B 1 168 ? -8.086 -36.312 -19.766 1 95.94 168 PRO B C 1
ATOM 3773 O O . PRO B 1 168 ? -8.531 -35.281 -19.219 1 95.94 168 PRO B O 1
ATOM 3776 N N . LYS B 1 169 ? -7.324 -37.125 -19.172 1 95.31 169 LYS B N 1
ATOM 3777 C CA . LYS B 1 169 ? -6.973 -36.969 -17.75 1 95.31 169 LYS B CA 1
ATOM 3778 C C . LYS B 1 169 ? -5.82 -36 -17.578 1 95.31 169 LYS B C 1
ATOM 3780 O O . LYS B 1 169 ? -5.629 -35.438 -16.484 1 95.31 169 LYS B O 1
ATOM 3785 N N . GLY B 1 170 ? -5.117 -35.656 -18.625 1 93.69 170 GLY B N 1
ATOM 3786 C CA . GLY B 1 170 ? -3.945 -34.812 -18.531 1 93.69 170 GLY B CA 1
ATOM 3787 C C . GLY B 1 170 ? -2.678 -35.562 -18.203 1 93.69 170 GLY B C 1
ATOM 3788 O O . GLY B 1 170 ? -2.721 -36.781 -17.922 1 93.69 170 GLY B O 1
ATOM 3789 N N . PRO B 1 171 ? -1.566 -34.938 -18.344 1 91.25 171 PRO B N 1
ATOM 3790 C CA . PRO B 1 171 ? -0.292 -35.594 -18.016 1 91.25 171 PRO B CA 1
ATOM 3791 C C . PRO B 1 171 ? -0.188 -35.969 -16.547 1 91.25 171 PRO B C 1
ATOM 3793 O O . PRO B 1 171 ? -0.876 -35.375 -15.695 1 91.25 171 PRO B O 1
ATOM 3796 N N . LYS B 1 172 ? 0.608 -36.969 -16.328 1 89.56 172 LYS B N 1
ATOM 3797 C CA . LYS B 1 172 ? 0.873 -37.312 -14.945 1 89.56 172 LYS B CA 1
ATOM 3798 C C . LYS B 1 172 ? 1.558 -36.188 -14.203 1 89.56 172 LYS B C 1
ATOM 3800 O O . LYS B 1 172 ? 2.449 -35.531 -14.75 1 89.56 172 LYS B O 1
ATOM 3805 N N . GLY B 1 173 ? 1.105 -35.875 -13.078 1 86.69 173 GLY B N 1
ATOM 3806 C CA . GLY B 1 173 ? 1.695 -34.812 -12.281 1 86.69 173 GLY B CA 1
ATOM 3807 C C . GLY B 1 173 ? 3.104 -35.156 -11.812 1 86.69 173 GLY B C 1
ATOM 3808 O O . GLY B 1 173 ? 3.422 -36.312 -11.516 1 86.69 173 GLY B O 1
ATOM 3809 N N . VAL B 1 174 ? 3.979 -34.188 -11.906 1 90.5 174 VAL B N 1
ATOM 3810 C CA . VAL B 1 174 ? 5.312 -34.312 -11.328 1 90.5 174 VAL B CA 1
ATOM 3811 C C . VAL B 1 174 ? 5.242 -34.125 -9.812 1 90.5 174 VAL B C 1
ATOM 3813 O O . VAL B 1 174 ? 4.543 -33.25 -9.32 1 90.5 174 VAL B O 1
ATOM 3816 N N . SER B 1 175 ? 5.848 -35 -9.055 1 95.69 175 SER B N 1
ATOM 3817 C CA . SER B 1 175 ? 5.855 -34.938 -7.594 1 95.69 175 SER B CA 1
ATOM 3818 C C . SER B 1 175 ? 7.223 -34.531 -7.062 1 95.69 175 SER B C 1
ATOM 3820 O O . SER B 1 175 ? 8.25 -35.031 -7.523 1 95.69 175 SER B O 1
ATOM 3822 N N . TYR B 1 176 ? 7.25 -33.594 -6.16 1 97.44 176 TYR B N 1
ATOM 3823 C CA . TYR B 1 176 ? 8.445 -33.125 -5.465 1 97.44 176 TYR B CA 1
ATOM 3824 C C . TYR B 1 176 ? 8.32 -33.344 -3.963 1 97.44 176 TYR B C 1
ATOM 3826 O O . TYR B 1 176 ? 8.234 -32.375 -3.191 1 97.44 176 TYR B O 1
ATOM 3834 N N . PRO B 1 177 ? 8.359 -34.594 -3.529 1 97.06 177 PRO B N 1
ATOM 3835 C CA . PRO B 1 177 ? 8.273 -34.844 -2.088 1 97.06 177 PRO B CA 1
ATOM 3836 C C . PRO B 1 177 ? 9.453 -34.25 -1.315 1 97.06 177 PRO B C 1
ATOM 3838 O O . PRO B 1 177 ? 10.594 -34.312 -1.781 1 97.06 177 PRO B O 1
ATOM 3841 N N . PRO B 1 178 ? 9.195 -33.688 -0.225 1 97.62 178 PRO B N 1
ATOM 3842 C CA . PRO B 1 178 ? 10.305 -33.188 0.602 1 97.62 178 PRO B CA 1
ATOM 3843 C C . PRO B 1 178 ? 11.281 -34.312 0.984 1 97.62 178 PRO B C 1
ATOM 3845 O O . PRO B 1 178 ? 10.867 -35.406 1.292 1 97.62 178 PRO B O 1
ATOM 3848 N N . PRO B 1 179 ? 12.555 -34.031 0.952 1 97.75 179 PRO B N 1
ATOM 3849 C CA . PRO B 1 179 ? 13.539 -35 1.411 1 97.75 179 PRO B CA 1
ATOM 3850 C C . PRO B 1 179 ? 13.375 -35.344 2.887 1 97.75 179 PRO B C 1
ATOM 3852 O O . PRO B 1 179 ? 12.859 -34.562 3.666 1 97.75 179 PRO B O 1
ATOM 3855 N N . LYS B 1 180 ? 13.867 -36.594 3.209 1 96.62 180 LYS B N 1
ATOM 3856 C CA . LYS B 1 180 ? 13.805 -37.031 4.59 1 96.62 180 LYS B CA 1
ATOM 3857 C C . LYS B 1 180 ? 14.961 -36.5 5.414 1 96.62 180 LYS B C 1
ATOM 3859 O O . LYS B 1 180 ? 15.719 -37.25 6.023 1 96.62 180 LYS B O 1
ATOM 3864 N N . ARG B 1 181 ? 15.352 -35.344 5.309 1 98 181 ARG B N 1
ATOM 3865 C CA . ARG B 1 181 ? 16.375 -34.656 6.082 1 98 181 ARG B CA 1
ATOM 3866 C C . ARG B 1 181 ? 15.891 -33.25 6.477 1 98 181 ARG B C 1
ATOM 3868 O O . ARG B 1 181 ? 14.852 -32.781 5.996 1 98 181 ARG B O 1
ATOM 3875 N N . ASN B 1 182 ? 16.641 -32.719 7.41 1 98.44 182 ASN B N 1
ATOM 3876 C CA . ASN B 1 182 ? 16.312 -31.359 7.82 1 98.44 182 ASN B CA 1
ATOM 3877 C C . ASN B 1 182 ? 16.391 -30.375 6.645 1 98.44 182 ASN B C 1
ATOM 3879 O O . ASN B 1 182 ? 17.234 -30.531 5.758 1 98.44 182 ASN B O 1
ATOM 3883 N N . PRO B 1 183 ? 15.516 -29.469 6.57 1 98.88 183 PRO B N 1
ATOM 3884 C CA . PRO B 1 183 ? 15.609 -28.469 5.516 1 98.88 183 PRO B CA 1
ATOM 3885 C C . PRO B 1 183 ? 16.938 -27.703 5.559 1 98.88 183 PRO B C 1
ATOM 3887 O O . PRO B 1 183 ? 17.562 -27.594 6.613 1 98.88 183 PRO B O 1
ATOM 3890 N N . ASP B 1 184 ? 17.312 -27.25 4.395 1 98.81 184 ASP B N 1
ATOM 3891 C CA . ASP B 1 184 ? 18.5 -26.422 4.309 1 98.81 184 ASP B CA 1
ATOM 3892 C C . ASP B 1 184 ? 18.219 -25.016 4.848 1 98.81 184 ASP B C 1
ATOM 3894 O O . ASP B 1 184 ? 19.141 -24.344 5.324 1 98.81 184 ASP B O 1
ATOM 3898 N N . ALA B 1 185 ? 17 -24.547 4.781 1 98.88 185 ALA B N 1
ATOM 3899 C CA . ALA B 1 185 ? 16.594 -23.25 5.316 1 98.88 185 ALA B CA 1
ATOM 3900 C C . ALA B 1 185 ? 15.102 -23.234 5.668 1 98.88 185 ALA B C 1
ATOM 3902 O O . ALA B 1 185 ? 14.312 -23.984 5.082 1 98.88 185 ALA B O 1
ATOM 3903 N N . VAL B 1 186 ? 14.727 -22.5 6.656 1 98.88 186 VAL B N 1
ATOM 3904 C CA . VAL B 1 186 ? 13.344 -22.203 7.027 1 98.88 186 VAL B CA 1
ATOM 3905 C C . VAL B 1 186 ? 13.148 -20.703 7.184 1 98.88 186 VAL B C 1
ATOM 3907 O O . VAL B 1 186 ? 13.914 -20.047 7.891 1 98.88 186 VAL B O 1
ATOM 3910 N N . GLU B 1 187 ? 12.289 -20.141 6.453 1 98.69 187 GLU B N 1
ATOM 3911 C CA . GLU B 1 187 ? 11.883 -18.75 6.598 1 98.69 187 GLU B CA 1
ATOM 3912 C C . GLU B 1 187 ? 10.461 -18.641 7.137 1 98.69 187 GLU B C 1
ATOM 3914 O O . GLU B 1 187 ? 9.664 -19.562 6.992 1 98.69 187 GLU B O 1
ATOM 3919 N N . VAL B 1 188 ? 10.219 -17.547 7.84 1 98.5 188 VAL B N 1
ATOM 3920 C CA . VAL B 1 188 ? 8.922 -17.344 8.469 1 98.5 188 VAL B CA 1
ATOM 3921 C C . VAL B 1 188 ? 8.281 -16.062 7.926 1 98.5 188 VAL B C 1
ATOM 3923 O O . VAL B 1 188 ? 8.914 -15.008 7.891 1 98.5 188 VAL B O 1
ATOM 3926 N N . PHE B 1 189 ? 7.121 -16.141 7.395 1 97.88 189 PHE B N 1
ATOM 3927 C CA . PHE B 1 189 ? 6.254 -15.023 7.027 1 97.88 189 PHE B CA 1
ATOM 3928 C C . PHE B 1 189 ? 5.086 -14.906 7.996 1 97.88 189 PHE B C 1
ATOM 3930 O O . PHE B 1 189 ? 4.078 -15.602 7.844 1 97.88 189 PHE B O 1
ATOM 3937 N N . ALA B 1 190 ? 5.207 -14.055 8.984 1 98.06 190 ALA B N 1
ATOM 3938 C CA . ALA B 1 190 ? 4.105 -13.758 9.898 1 98.06 190 ALA B CA 1
ATOM 3939 C C . ALA B 1 190 ? 3.15 -12.734 9.289 1 98.06 190 ALA B C 1
ATOM 3941 O O . ALA B 1 190 ? 3.375 -11.523 9.391 1 98.06 190 ALA B O 1
ATOM 3942 N N . SER B 1 191 ? 2.076 -13.25 8.664 1 98.25 191 SER B N 1
ATOM 3943 C CA . SER B 1 191 ? 1.129 -12.328 8.039 1 98.25 191 SER B CA 1
ATOM 3944 C C . SER B 1 191 ? 0.378 -11.516 9.094 1 98.25 191 SER B C 1
ATOM 3946 O O . SER B 1 191 ? 0.194 -11.969 10.219 1 98.25 191 SER B O 1
ATOM 3948 N N . THR B 1 192 ? 0.02 -10.312 8.734 1 97.69 192 THR B N 1
ATOM 3949 C CA . THR B 1 192 ? -0.737 -9.461 9.641 1 97.69 192 THR B CA 1
ATOM 3950 C C . THR B 1 192 ? -2.236 -9.594 9.391 1 97.69 192 THR B C 1
ATOM 3952 O O . THR B 1 192 ? -2.65 -10.094 8.344 1 97.69 192 THR B O 1
ATOM 3955 N N . PRO B 1 193 ? -3.035 -9.156 10.328 1 97.31 193 PRO B N 1
ATOM 3956 C CA . PRO B 1 193 ? -4.48 -9.18 10.102 1 97.31 193 PRO B CA 1
ATOM 3957 C C . PRO B 1 193 ? -4.906 -8.367 8.883 1 97.31 193 PRO B C 1
ATOM 3959 O O . PRO B 1 193 ? -5.938 -8.656 8.273 1 97.31 193 PRO B O 1
ATOM 3962 N N . SER B 1 194 ? -4.098 -7.391 8.484 1 97.94 194 SER B N 1
ATOM 3963 C CA . SER B 1 194 ? -4.43 -6.539 7.344 1 97.94 194 SER B CA 1
ATOM 3964 C C . SER B 1 194 ? -3.684 -6.98 6.09 1 97.94 194 SER B C 1
ATOM 3966 O O . SER B 1 194 ? -3.67 -6.262 5.086 1 97.94 194 SER B O 1
ATOM 3968 N N . GLN B 1 195 ? -3.027 -8.117 6.148 1 98.69 195 GLN B N 1
ATOM 3969 C CA . GLN B 1 195 ? -2.131 -8.523 5.07 1 98.69 195 GLN B CA 1
ATOM 3970 C C . GLN B 1 195 ? -2.877 -8.625 3.744 1 98.69 195 GLN B C 1
ATOM 3972 O O . GLN B 1 195 ? -2.391 -8.164 2.711 1 98.69 195 GLN B O 1
ATOM 3977 N N . ALA B 1 196 ? -4.082 -9.219 3.779 1 98.88 196 ALA B N 1
ATOM 3978 C CA . ALA B 1 196 ? -4.875 -9.383 2.564 1 98.88 196 ALA B CA 1
ATOM 3979 C C . ALA B 1 196 ? -5.297 -8.023 2.002 1 98.88 196 ALA B C 1
ATOM 3981 O O . ALA B 1 196 ? -5.352 -7.84 0.784 1 98.88 196 ALA B O 1
ATOM 3982 N N . LEU B 1 197 ? -5.574 -7.055 2.91 1 98.88 197 LEU B N 1
ATOM 3983 C CA . LEU B 1 197 ? -6.02 -5.723 2.514 1 98.88 197 LEU B CA 1
ATOM 3984 C C . LEU B 1 197 ? -4.875 -4.93 1.894 1 98.88 197 LEU B C 1
ATOM 3986 O O . LEU B 1 197 ? -5.102 -4.047 1.063 1 98.88 197 LEU B O 1
ATOM 3990 N N . ILE B 1 198 ? -3.633 -5.254 2.211 1 98.88 198 ILE B N 1
ATOM 3991 C CA . ILE B 1 198 ? -2.471 -4.633 1.585 1 98.88 198 ILE B CA 1
ATOM 3992 C C . ILE B 1 198 ? -2.195 -5.297 0.237 1 98.88 198 ILE B C 1
ATOM 3994 O O . ILE B 1 198 ? -2.094 -4.617 -0.787 1 98.88 198 ILE B O 1
ATOM 3998 N N . TYR B 1 199 ? -2.189 -6.617 0.174 1 98.88 199 TYR B N 1
ATOM 3999 C CA . TYR B 1 199 ? -1.817 -7.348 -1.033 1 98.88 199 TYR B CA 1
ATOM 4000 C C . TYR B 1 199 ? -2.807 -7.074 -2.16 1 98.88 199 TYR B C 1
ATOM 4002 O O . TYR B 1 199 ? -2.418 -6.996 -3.328 1 98.88 199 TYR B O 1
ATOM 4010 N N . ARG B 1 200 ? -4.086 -6.988 -1.796 1 98.88 200 ARG B N 1
ATOM 4011 C CA . ARG B 1 200 ? -5.094 -6.859 -2.844 1 98.88 200 ARG B CA 1
ATOM 4012 C C . ARG B 1 200 ? -4.863 -5.602 -3.672 1 98.88 200 ARG B C 1
ATOM 4014 O O . ARG B 1 200 ? -5.199 -5.562 -4.859 1 98.88 200 ARG B O 1
ATOM 4021 N N . LEU B 1 201 ? -4.152 -4.637 -3.074 1 98.88 201 LEU B N 1
ATOM 4022 C CA . LEU B 1 201 ? -3.904 -3.383 -3.777 1 98.88 201 LEU B CA 1
ATOM 4023 C C . LEU B 1 201 ? -2.877 -3.576 -4.891 1 98.88 201 LEU B C 1
ATOM 4025 O O . LEU B 1 201 ? -2.66 -2.674 -5.703 1 98.88 201 LEU B O 1
ATOM 4029 N N . SER B 1 202 ? -2.291 -4.766 -4.984 1 98.75 202 SER B N 1
ATOM 4030 C CA . SER B 1 202 ? -1.4 -5.094 -6.094 1 98.75 202 SER B CA 1
ATOM 4031 C C . SER B 1 202 ? -2.188 -5.52 -7.328 1 98.75 202 SER B C 1
ATOM 4033 O O . SER B 1 202 ? -1.622 -5.645 -8.414 1 98.75 202 SER B O 1
ATOM 4035 N N . GLY B 1 203 ? -3.537 -5.785 -7.18 1 98.31 203 GLY B N 1
ATOM 4036 C CA . GLY B 1 203 ? -4.297 -6.043 -8.391 1 98.31 203 GLY B CA 1
ATOM 4037 C C . GLY B 1 203 ? -5.383 -7.086 -8.203 1 98.31 203 GLY B C 1
ATOM 4038 O O . GLY B 1 203 ? -6.336 -7.137 -8.984 1 98.31 203 GLY B O 1
ATOM 4039 N N . ASP B 1 204 ? -5.289 -7.941 -7.199 1 98.06 204 ASP B N 1
ATOM 4040 C CA . ASP B 1 204 ? -6.273 -8.992 -6.961 1 98.06 204 ASP B CA 1
ATOM 4041 C C . ASP B 1 204 ? -7.371 -8.516 -6.012 1 98.06 204 ASP B C 1
ATOM 4043 O O . ASP B 1 204 ? -7.266 -8.695 -4.797 1 98.06 204 ASP B O 1
ATOM 4047 N N . TYR B 1 205 ? -8.445 -8.031 -6.648 1 98.38 205 TYR B N 1
ATOM 4048 C CA . TYR B 1 205 ? -9.508 -7.406 -5.871 1 98.38 205 TYR B CA 1
ATOM 4049 C C . TYR B 1 205 ? -10.664 -8.375 -5.66 1 98.38 205 TYR B C 1
ATOM 4051 O O . TYR B 1 205 ? -11.82 -7.957 -5.543 1 98.38 205 TYR B O 1
ATOM 4059 N N . ASN B 1 206 ? -10.414 -9.711 -5.68 1 97.06 206 ASN B N 1
ATOM 4060 C CA . ASN B 1 206 ? -11.414 -10.711 -5.324 1 97.06 206 ASN B CA 1
ATOM 4061 C C . ASN B 1 206 ? -12.039 -10.422 -3.961 1 97.06 206 ASN B C 1
ATOM 4063 O O . ASN B 1 206 ? -11.336 -10.391 -2.947 1 97.06 206 ASN B O 1
ATOM 4067 N N . PRO B 1 207 ? -13.375 -10.211 -3.922 1 97.06 207 PRO B N 1
ATOM 4068 C CA . PRO B 1 207 ? -14.031 -9.875 -2.658 1 97.06 207 PRO B CA 1
ATOM 4069 C C . PRO B 1 207 ? -13.805 -10.93 -1.576 1 97.06 207 PRO B C 1
ATOM 4071 O O . PRO B 1 207 ? -13.891 -10.625 -0.384 1 97.06 207 PRO B O 1
ATOM 4074 N N . LEU B 1 208 ? -13.43 -12.102 -1.956 1 96.19 208 LEU B N 1
ATOM 4075 C CA . LEU B 1 208 ? -13.188 -13.203 -1.025 1 96.19 208 LEU B CA 1
ATOM 4076 C C . LEU B 1 208 ? -12.102 -12.828 -0.02 1 96.19 208 LEU B C 1
ATOM 4078 O O . LEU B 1 208 ? -12.039 -13.398 1.07 1 96.19 208 LEU B O 1
ATOM 4082 N N . HIS B 1 209 ? -11.258 -11.922 -0.341 1 98.19 209 HIS B N 1
ATOM 4083 C CA . HIS B 1 209 ? -10.086 -11.594 0.469 1 98.19 209 HIS B CA 1
ATOM 4084 C C . HIS B 1 209 ? -10.352 -10.383 1.355 1 98.19 209 HIS B C 1
ATOM 4086 O O . HIS B 1 209 ? -9.484 -9.969 2.121 1 98.19 209 HIS B O 1
ATOM 4092 N N . ALA B 1 210 ? -11.555 -9.789 1.314 1 98.38 210 ALA B N 1
ATOM 4093 C CA . ALA B 1 210 ? -11.828 -8.594 2.113 1 98.38 210 ALA B CA 1
ATOM 4094 C C . ALA B 1 210 ? -13.242 -8.641 2.699 1 98.38 210 ALA B C 1
ATOM 4096 O O . ALA B 1 210 ? -13.477 -8.156 3.809 1 98.38 210 ALA B O 1
ATOM 4097 N N . ASP B 1 211 ? -14.195 -9.211 2.006 1 97.62 211 ASP B N 1
ATOM 4098 C CA . ASP B 1 211 ? -15.617 -9.125 2.312 1 97.62 211 ASP B CA 1
ATOM 4099 C C . ASP B 1 211 ? -16.016 -10.117 3.398 1 97.62 211 ASP B C 1
ATOM 4101 O O . ASP B 1 211 ? -16.156 -11.312 3.129 1 97.62 211 ASP B O 1
ATOM 4105 N N . THR B 1 212 ? -16.25 -9.617 4.578 1 97.25 212 THR B N 1
ATOM 4106 C CA . THR B 1 212 ? -16.531 -10.469 5.73 1 97.25 212 THR B CA 1
ATOM 4107 C C . THR B 1 212 ? -17.922 -11.078 5.629 1 97.25 212 THR B C 1
ATOM 4109 O O . THR B 1 212 ? -18.219 -12.07 6.289 1 97.25 212 THR B O 1
ATOM 4112 N N . ALA B 1 213 ? -18.766 -10.5 4.809 1 95.94 213 ALA B N 1
ATOM 4113 C CA . ALA B 1 213 ? -20.109 -11.047 4.602 1 95.94 213 ALA B CA 1
ATOM 4114 C C . ALA B 1 213 ? -20.094 -12.148 3.543 1 95.94 213 ALA B C 1
ATOM 4116 O O . ALA B 1 213 ? -20.844 -13.125 3.639 1 95.94 213 ALA B O 1
ATOM 4117 N N . LEU B 1 214 ? -19.234 -12.047 2.6 1 94.69 214 LEU B N 1
ATOM 4118 C CA . LEU B 1 214 ? -19.172 -12.977 1.473 1 94.69 214 LEU B CA 1
ATOM 4119 C C . LEU B 1 214 ? -18.469 -14.266 1.865 1 94.69 214 LEU B C 1
ATOM 4121 O O . LEU B 1 214 ? -18.906 -15.359 1.475 1 94.69 214 LEU B O 1
ATOM 4125 N N . ALA B 1 215 ? -17.406 -14.18 2.637 1 93.62 215 ALA B N 1
ATOM 4126 C CA . ALA B 1 215 ? -16.516 -15.312 2.91 1 93.62 215 ALA B CA 1
ATOM 4127 C C . ALA B 1 215 ? -17.297 -16.484 3.508 1 93.62 215 ALA B C 1
ATOM 4129 O O . ALA B 1 215 ? -17.203 -17.609 3.02 1 93.62 215 ALA B O 1
ATOM 4130 N N . PRO B 1 216 ? -18.188 -16.234 4.473 1 93.06 216 PRO B N 1
ATOM 4131 C CA . PRO B 1 216 ? -18.938 -17.344 5.047 1 93.06 216 PRO B CA 1
ATOM 4132 C C . PRO B 1 216 ? -19.906 -17.984 4.051 1 93.06 216 PRO B C 1
ATOM 4134 O O . PRO B 1 216 ? -20.219 -19.172 4.156 1 93.06 216 PRO B O 1
ATOM 4137 N N . THR B 1 217 ? -20.344 -17.266 3.088 1 91.69 217 THR B N 1
ATOM 4138 C CA . THR B 1 217 ? -21.312 -17.766 2.121 1 91.69 217 THR B CA 1
ATOM 4139 C C . THR B 1 217 ? -20.656 -18.766 1.18 1 91.69 217 THR B C 1
ATOM 4141 O O . THR B 1 217 ? -21.344 -19.594 0.569 1 91.69 217 THR B O 1
ATOM 4144 N N . ILE B 1 218 ? -19.406 -18.719 1.144 1 87.69 218 ILE B N 1
ATOM 4145 C CA . ILE B 1 218 ? -18.75 -19.641 0.213 1 87.69 218 ILE B CA 1
ATOM 4146 C C . ILE B 1 218 ? -17.891 -20.625 0.986 1 87.69 218 ILE B C 1
ATOM 4148 O O . ILE B 1 218 ? -16.938 -21.203 0.432 1 87.69 218 ILE B O 1
ATOM 4152 N N . GLY B 1 219 ? -18.016 -20.656 2.357 1 90.19 219 GLY B N 1
ATOM 4153 C CA . GLY B 1 219 ? -17.484 -21.797 3.096 1 90.19 219 GLY B CA 1
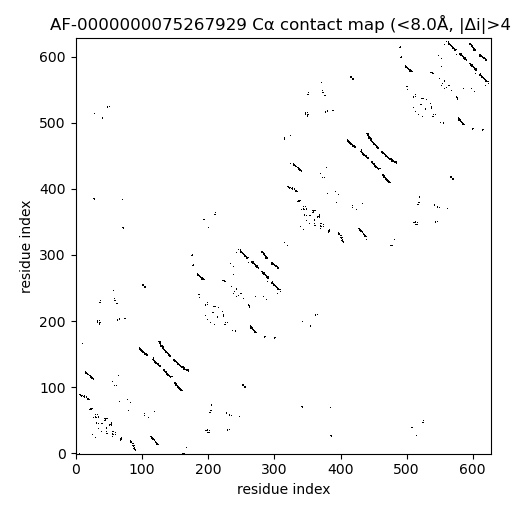ATOM 4154 C C . GLY B 1 219 ? -16.281 -21.438 3.953 1 90.19 219 GLY B C 1
ATOM 4155 O O . GLY B 1 219 ? -15.633 -22.312 4.52 1 90.19 219 GLY B O 1
ATOM 4156 N N . PHE B 1 220 ? -15.93 -20.188 4.027 1 93.94 220 PHE B N 1
ATOM 4157 C CA . PHE B 1 220 ? -14.836 -19.766 4.898 1 93.94 220 PHE B CA 1
ATOM 4158 C C . PHE B 1 220 ? -15.359 -18.969 6.086 1 93.94 220 PHE B C 1
ATOM 4160 O O . PHE B 1 220 ? -16.266 -18.141 5.941 1 93.94 220 PHE B O 1
ATOM 4167 N N . PRO B 1 221 ? -14.82 -19.172 7.211 1 96 221 PRO B N 1
ATOM 4168 C CA . PRO B 1 221 ? -15.32 -18.453 8.383 1 96 221 PRO B CA 1
ATOM 4169 C C . PRO B 1 221 ? -15.008 -16.953 8.32 1 96 221 PRO B C 1
ATOM 4171 O O . PRO B 1 221 ? -15.664 -16.156 8.992 1 96 221 PRO B O 1
ATOM 4174 N N . LYS B 1 222 ? -14.031 -16.562 7.621 1 97.19 222 LYS B N 1
ATOM 4175 C CA . LYS B 1 222 ? -13.586 -15.188 7.379 1 97.19 222 LYS B CA 1
ATOM 4176 C C . LYS B 1 222 ? -12.789 -15.094 6.082 1 97.19 222 LYS B C 1
ATOM 4178 O O . LYS B 1 222 ? -12.445 -16.109 5.48 1 97.19 222 LYS B O 1
ATOM 4183 N N . PRO B 1 223 ? -12.531 -13.875 5.625 1 98 223 PRO B N 1
ATOM 4184 C CA . PRO B 1 223 ? -11.734 -13.727 4.402 1 98 223 PRO B CA 1
ATOM 4185 C C . PRO B 1 223 ? -10.367 -14.406 4.496 1 98 223 PRO B C 1
ATOM 4187 O O . PRO B 1 223 ? -9.742 -14.391 5.559 1 98 223 PRO B O 1
ATOM 4190 N N . ILE B 1 224 ? -9.945 -14.969 3.416 1 98.31 224 ILE B N 1
ATOM 4191 C CA . ILE B 1 224 ? -8.68 -15.703 3.391 1 98.31 224 ILE B CA 1
ATOM 4192 C C . ILE B 1 224 ? -7.602 -14.852 2.73 1 98.31 224 ILE B C 1
ATOM 4194 O O . ILE B 1 224 ? -7.91 -13.859 2.059 1 98.31 224 ILE B O 1
ATOM 4198 N N . LEU B 1 225 ? -6.359 -15.125 3.018 1 98.75 225 LEU B N 1
ATOM 4199 C CA . LEU B 1 225 ? -5.227 -14.516 2.338 1 98.75 225 LEU B CA 1
ATOM 4200 C C . LEU B 1 225 ? -5.113 -15.023 0.904 1 98.75 225 LEU B C 1
ATOM 4202 O O . LEU B 1 225 ? -5.41 -16.188 0.628 1 98.75 225 LEU B O 1
ATOM 4206 N N . HIS B 1 226 ? -4.699 -14.219 0.019 1 98.62 226 HIS B N 1
ATOM 4207 C CA . HIS B 1 226 ? -4.473 -14.633 -1.36 1 98.62 226 HIS B CA 1
ATOM 4208 C C . HIS B 1 226 ? -3.453 -15.766 -1.434 1 98.62 226 HIS B C 1
ATOM 4210 O O . HIS B 1 226 ? -2.359 -15.656 -0.878 1 98.62 226 HIS B O 1
ATOM 4216 N N . GLY B 1 227 ? -3.824 -16.828 -2.143 1 98.56 227 GLY B N 1
ATOM 4217 C CA . GLY B 1 227 ? -2.828 -17.859 -2.402 1 98.56 227 GLY B CA 1
ATOM 4218 C C . GLY B 1 227 ? -1.566 -17.312 -3.049 1 98.56 227 GLY B C 1
ATOM 4219 O O . GLY B 1 227 ? -0.457 -17.719 -2.689 1 98.56 227 GLY B O 1
ATOM 4220 N N . LEU B 1 228 ? -1.743 -16.375 -3.953 1 98.69 228 LEU B N 1
ATOM 4221 C CA . LEU B 1 228 ? -0.613 -15.797 -4.668 1 98.69 228 LEU B CA 1
ATOM 4222 C C . LEU B 1 228 ? 0.22 -14.914 -3.738 1 98.69 228 LEU B C 1
ATOM 4224 O O . LEU B 1 228 ? 1.399 -14.672 -4 1 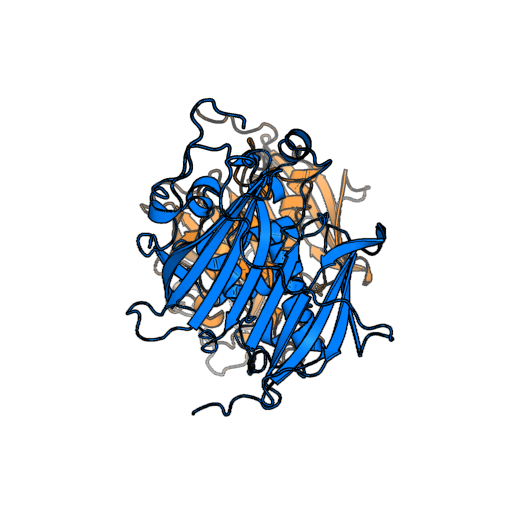98.69 228 LEU B O 1
ATOM 4228 N N . CYS B 1 229 ? -0.371 -14.391 -2.686 1 98.81 229 CYS B N 1
ATOM 4229 C CA . CYS B 1 229 ? 0.419 -13.719 -1.662 1 98.81 229 CYS B CA 1
ATOM 4230 C C . CYS B 1 229 ? 1.364 -14.695 -0.97 1 98.81 229 CYS B C 1
ATOM 4232 O O . CYS B 1 229 ? 2.572 -14.461 -0.914 1 98.81 229 CYS B O 1
ATOM 4234 N N . THR B 1 230 ? 0.819 -15.812 -0.508 1 98.88 230 THR B N 1
ATOM 4235 C CA . THR B 1 230 ? 1.619 -16.859 0.113 1 98.88 230 THR B CA 1
ATOM 4236 C C . THR B 1 230 ? 2.68 -17.375 -0.855 1 98.88 230 THR B C 1
ATOM 4238 O O . THR B 1 230 ? 3.834 -17.578 -0.472 1 98.88 230 THR B O 1
ATOM 4241 N N . TYR B 1 231 ? 2.227 -17.547 -2.086 1 98.88 231 TYR B N 1
ATOM 4242 C CA . TYR B 1 231 ? 3.115 -18.031 -3.139 1 98.88 231 TYR B CA 1
ATOM 4243 C C . TYR B 1 231 ? 4.27 -17.062 -3.361 1 98.88 231 TYR B C 1
ATOM 4245 O O . TYR B 1 231 ? 5.426 -17.469 -3.471 1 98.88 231 TYR B O 1
ATOM 4253 N N . GLY B 1 232 ? 3.971 -15.766 -3.418 1 98.88 232 GLY B N 1
ATOM 4254 C CA . GLY B 1 232 ? 4.996 -14.742 -3.51 1 98.88 232 GLY B CA 1
ATOM 4255 C C . GLY B 1 232 ? 5.949 -14.742 -2.326 1 98.88 232 GLY B C 1
ATOM 4256 O O . GLY B 1 232 ? 7.156 -14.562 -2.494 1 98.88 232 GLY B O 1
ATOM 4257 N N . ALA B 1 233 ? 5.438 -14.969 -1.137 1 98.88 233 ALA B N 1
ATOM 4258 C CA . ALA B 1 233 ? 6.27 -15.078 0.058 1 98.88 233 ALA B CA 1
ATOM 4259 C C . ALA B 1 233 ? 7.246 -16.25 -0.052 1 98.88 233 ALA B C 1
ATOM 4261 O O . ALA B 1 233 ? 8.391 -16.156 0.391 1 98.88 233 ALA B O 1
ATOM 4262 N N . CYS B 1 234 ? 6.762 -17.344 -0.626 1 98.94 234 CYS B N 1
ATOM 4263 C CA . CYS B 1 234 ? 7.645 -18.469 -0.86 1 98.94 234 CYS B CA 1
ATOM 4264 C C . CYS B 1 234 ? 8.789 -18.094 -1.797 1 98.94 234 CYS B C 1
ATOM 4266 O O . CYS B 1 234 ? 9.953 -18.359 -1.502 1 98.94 234 CYS B O 1
ATOM 4268 N N . GLY B 1 235 ? 8.422 -17.469 -2.943 1 98.94 235 GLY B N 1
ATOM 4269 C CA . GLY B 1 235 ? 9.453 -17.016 -3.865 1 98.94 235 GLY B CA 1
ATOM 4270 C C . GLY B 1 235 ? 10.477 -16.109 -3.219 1 98.94 235 GLY B C 1
ATOM 4271 O O . GLY B 1 235 ? 11.688 -16.312 -3.371 1 98.94 235 GLY B O 1
ATOM 4272 N N . HIS B 1 236 ? 10.023 -15.148 -2.467 1 98.88 236 HIS B N 1
ATOM 4273 C CA . HIS B 1 236 ? 10.898 -14.219 -1.758 1 98.88 236 HIS B CA 1
ATOM 4274 C C . HIS B 1 236 ? 11.797 -14.961 -0.775 1 98.88 236 HIS B C 1
ATOM 4276 O O . HIS B 1 236 ? 13 -14.695 -0.708 1 98.88 236 HIS B O 1
ATOM 4282 N N . SER B 1 237 ? 11.211 -15.875 -0.004 1 98.88 237 SER B N 1
ATOM 4283 C CA . SER B 1 237 ? 11.953 -16.625 1.009 1 98.88 237 SER B CA 1
ATOM 4284 C C . SER B 1 237 ? 13.07 -17.453 0.381 1 98.88 237 SER B C 1
ATOM 4286 O O . SER B 1 237 ? 14.18 -17.516 0.924 1 98.88 237 SER B O 1
ATOM 4288 N N . ILE B 1 2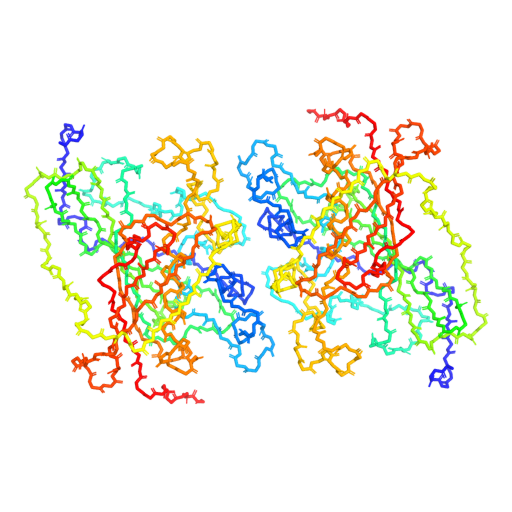38 ? 12.797 -18.047 -0.744 1 98.94 238 ILE B N 1
ATOM 4289 C CA . ILE B 1 238 ? 13.781 -18.859 -1.446 1 98.94 238 ILE B CA 1
ATOM 4290 C C . ILE B 1 238 ? 14.953 -17.984 -1.89 1 98.94 238 ILE B C 1
ATOM 4292 O O . ILE B 1 238 ? 16.109 -18.344 -1.688 1 98.94 238 ILE B O 1
ATOM 4296 N N . ILE B 1 239 ? 14.68 -16.844 -2.443 1 98.75 239 ILE B N 1
ATOM 4297 C CA . ILE B 1 239 ? 15.711 -15.914 -2.881 1 98.75 239 ILE B CA 1
ATOM 4298 C C . ILE B 1 239 ? 16.547 -15.469 -1.681 1 98.75 239 ILE B C 1
ATOM 4300 O O . ILE B 1 239 ? 17.781 -15.484 -1.73 1 98.75 239 ILE B O 1
ATOM 4304 N N . LYS B 1 240 ? 15.812 -15.117 -0.62 1 98.62 240 LYS B N 1
ATOM 4305 C CA . LYS B 1 240 ? 16.453 -14.586 0.581 1 98.62 240 LYS B CA 1
ATOM 4306 C C . LYS B 1 240 ? 17.391 -15.617 1.202 1 98.62 240 LYS B C 1
ATOM 4308 O O . LYS B 1 240 ? 18.547 -15.305 1.508 1 98.62 240 LYS B O 1
ATOM 4313 N N . ALA B 1 241 ? 16.969 -16.797 1.275 1 98.69 241 ALA B N 1
ATOM 4314 C CA . ALA B 1 241 ? 17.672 -17.812 2.051 1 98.69 241 ALA B CA 1
ATOM 4315 C C . ALA B 1 241 ? 18.734 -18.531 1.198 1 98.69 241 ALA B C 1
ATOM 4317 O O . ALA B 1 241 ? 19.766 -18.953 1.708 1 98.69 241 ALA B O 1
ATOM 4318 N N . LEU B 1 242 ? 18.438 -18.641 -0.132 1 98.62 242 LEU B N 1
ATOM 4319 C CA . LEU B 1 242 ? 19.234 -19.609 -0.869 1 98.62 242 LEU B CA 1
ATOM 4320 C C . LEU B 1 242 ? 19.891 -18.969 -2.09 1 98.62 242 LEU B C 1
ATOM 4322 O O . LEU B 1 242 ? 20.641 -19.609 -2.814 1 98.62 242 LEU B O 1
ATOM 4326 N N . ALA B 1 243 ? 19.641 -17.75 -2.34 1 97.94 243 ALA B N 1
ATOM 4327 C CA . ALA B 1 243 ? 20.234 -17.062 -3.486 1 97.94 243 ALA B CA 1
ATOM 4328 C C . ALA B 1 243 ? 20.953 -15.789 -3.055 1 97.94 243 ALA B C 1
ATOM 4330 O O . ALA B 1 243 ? 21.031 -14.82 -3.812 1 97.94 243 ALA B O 1
ATOM 4331 N N . ASN B 1 244 ? 21.391 -15.719 -1.773 1 96.38 244 ASN B N 1
ATOM 4332 C CA . ASN B 1 244 ? 22.062 -14.547 -1.228 1 96.38 244 ASN B CA 1
ATOM 4333 C C . ASN B 1 244 ? 21.219 -13.289 -1.379 1 96.38 244 ASN B C 1
ATOM 4335 O O . ASN B 1 244 ? 21.75 -12.203 -1.632 1 96.38 244 ASN B O 1
ATOM 4339 N N . ASN B 1 245 ? 19.906 -13.508 -1.424 1 97.56 245 ASN B N 1
ATOM 4340 C CA . ASN B 1 245 ? 18.922 -12.438 -1.575 1 97.56 245 ASN B CA 1
ATOM 4341 C C . ASN B 1 245 ? 19.125 -11.664 -2.877 1 97.56 245 ASN B C 1
ATOM 4343 O O . ASN B 1 245 ? 18.891 -10.461 -2.928 1 97.56 245 ASN B O 1
ATOM 4347 N N . ASP B 1 246 ? 19.641 -12.305 -3.916 1 96.94 246 ASP B N 1
ATOM 4348 C CA . ASP B 1 246 ? 19.797 -11.781 -5.27 1 96.94 246 ASP B CA 1
ATOM 4349 C C . ASP B 1 246 ? 18.656 -12.242 -6.176 1 96.94 246 ASP B C 1
ATOM 4351 O O . ASP B 1 246 ? 18.656 -13.383 -6.645 1 96.94 246 ASP B O 1
ATOM 4355 N N . PRO B 1 247 ? 17.781 -11.328 -6.484 1 97.44 247 PRO B N 1
ATOM 4356 C CA . PRO B 1 247 ? 16.594 -11.742 -7.25 1 97.44 247 PRO B CA 1
ATOM 4357 C C . PRO B 1 247 ? 16.953 -12.156 -8.68 1 97.44 247 PRO B C 1
ATOM 4359 O O . PRO B 1 247 ? 16.156 -12.828 -9.344 1 97.44 247 PRO B O 1
ATOM 4362 N N . THR B 1 248 ? 18.094 -11.789 -9.195 1 96.31 248 THR B N 1
ATOM 4363 C CA . THR B 1 248 ? 18.469 -12.125 -10.562 1 96.31 248 THR B CA 1
ATOM 4364 C C . THR B 1 248 ? 18.797 -13.609 -10.688 1 96.31 248 THR B C 1
ATOM 4366 O O . THR B 1 248 ? 18.891 -14.141 -11.797 1 96.31 248 THR B O 1
ATOM 4369 N N . ARG B 1 249 ? 18.938 -14.305 -9.609 1 97.69 249 ARG B N 1
ATOM 4370 C CA . ARG B 1 249 ? 19.25 -15.727 -9.617 1 97.69 249 ARG B CA 1
ATOM 4371 C C . ARG B 1 249 ? 17.984 -16.562 -9.695 1 97.69 249 ARG B C 1
ATOM 4373 O O . ARG B 1 249 ? 18.047 -17.781 -9.93 1 97.69 249 ARG B O 1
ATOM 4380 N N . PHE B 1 250 ? 16.891 -15.969 -9.492 1 98.5 250 PHE B N 1
ATOM 4381 C CA . PHE B 1 250 ? 15.609 -16.672 -9.5 1 98.5 250 PHE B CA 1
ATOM 4382 C C . PHE B 1 250 ? 15.18 -17 -10.922 1 98.5 250 PHE B C 1
ATOM 4384 O O . PHE B 1 250 ? 15.016 -16.094 -11.758 1 98.5 250 PHE B O 1
ATOM 4391 N N . LYS B 1 251 ? 14.953 -18.25 -11.258 1 98.44 251 LYS B N 1
ATOM 4392 C CA . LYS B 1 251 ? 14.641 -18.656 -12.625 1 98.44 251 LYS B CA 1
ATOM 4393 C C . LYS B 1 251 ? 13.188 -19.109 -12.734 1 98.44 251 LYS B C 1
ATOM 4395 O O . LYS B 1 251 ? 12.492 -18.766 -13.688 1 98.44 251 LYS B O 1
ATOM 4400 N N . SER B 1 252 ? 12.789 -19.984 -11.805 1 98.81 252 SER B N 1
ATOM 4401 C CA . SER B 1 252 ? 11.438 -20.516 -11.93 1 98.81 252 SER B CA 1
ATOM 4402 C C . SER B 1 252 ? 10.898 -20.984 -10.578 1 98.81 252 SER B C 1
ATOM 4404 O O . SER B 1 252 ? 11.672 -21.188 -9.633 1 98.81 252 SER B O 1
ATOM 4406 N N . ILE B 1 253 ? 9.594 -21.125 -10.516 1 98.94 253 ILE B N 1
ATOM 4407 C CA . ILE B 1 253 ? 8.922 -21.672 -9.344 1 98.94 253 ILE B CA 1
ATOM 4408 C C . ILE B 1 253 ? 7.602 -22.312 -9.758 1 98.94 253 ILE B C 1
ATOM 4410 O O . ILE B 1 253 ? 6.926 -21.828 -10.672 1 98.94 253 ILE B O 1
ATOM 4414 N N . GLU B 1 254 ? 7.215 -23.391 -9.133 1 98.75 254 GLU B N 1
ATOM 4415 C CA . GLU B 1 254 ? 5.906 -24.016 -9.273 1 98.75 254 GLU B CA 1
ATOM 4416 C C . GLU B 1 254 ? 5.438 -24.609 -7.949 1 98.75 254 GLU B C 1
ATOM 4418 O O . GLU B 1 254 ? 6.246 -24.875 -7.059 1 98.75 254 GLU B O 1
ATOM 4423 N N . GLY B 1 255 ? 4.238 -24.719 -7.77 1 98.38 255 GLY B N 1
ATOM 4424 C CA . GLY B 1 255 ? 3.654 -25.281 -6.562 1 98.38 255 GLY B CA 1
ATOM 4425 C C . GLY B 1 255 ? 2.148 -25.438 -6.652 1 98.38 255 GLY B C 1
ATOM 4426 O O . GLY B 1 255 ? 1.532 -25.047 -7.641 1 98.38 255 GLY B O 1
ATOM 4427 N N . ARG B 1 256 ? 1.623 -26.078 -5.613 1 98.19 256 ARG B N 1
ATOM 4428 C CA . ARG B 1 256 ? 0.195 -26.359 -5.504 1 98.19 256 ARG B CA 1
ATOM 4429 C C . ARG B 1 256 ? -0.392 -25.719 -4.25 1 98.19 256 ARG B C 1
ATOM 4431 O O . ARG B 1 256 ? 0.212 -25.766 -3.176 1 98.19 256 ARG B O 1
ATOM 4438 N N . PHE B 1 257 ? -1.498 -25.031 -4.477 1 98.38 257 PHE B N 1
ATOM 4439 C CA . PHE B 1 257 ? -2.221 -24.5 -3.32 1 98.38 257 PHE B CA 1
ATOM 4440 C C . PHE B 1 257 ? -3.016 -25.609 -2.635 1 98.38 257 PHE B C 1
ATOM 4442 O O . PHE B 1 257 ? -3.848 -26.266 -3.266 1 98.38 257 PHE B O 1
ATOM 4449 N N . ALA B 1 258 ? -2.789 -25.766 -1.328 1 98.06 258 ALA B N 1
ATOM 4450 C CA . ALA B 1 258 ? -3.326 -26.953 -0.658 1 98.06 258 ALA B CA 1
ATOM 4451 C C . ALA B 1 258 ? -4.418 -26.562 0.335 1 98.06 258 ALA B C 1
ATOM 4453 O O . ALA B 1 258 ? -5.379 -27.312 0.528 1 98.06 258 ALA B O 1
ATOM 4454 N N . SER B 1 259 ? -4.262 -25.469 1.06 1 98 259 SER B N 1
ATOM 4455 C CA . SER B 1 259 ? -5.219 -25.016 2.059 1 98 259 SER B CA 1
ATOM 4456 C C . SER B 1 259 ? -5.191 -23.484 2.191 1 98 259 SER B C 1
ATOM 4458 O O . SER B 1 259 ? -4.211 -22.844 1.819 1 98 259 SER B O 1
ATOM 4460 N N . PRO B 1 260 ? -6.285 -22.969 2.633 1 97.81 260 PRO B N 1
ATOM 4461 C CA . PRO B 1 260 ? -6.32 -21.516 2.789 1 97.81 260 PRO B CA 1
ATOM 4462 C C . PRO B 1 260 ? -5.449 -21.016 3.943 1 97.81 260 PRO B C 1
ATOM 4464 O O . PRO B 1 260 ? -5.164 -21.781 4.875 1 97.81 260 PRO B O 1
ATOM 4467 N N . VAL B 1 261 ? -4.953 -19.844 3.838 1 98.75 261 VAL B N 1
ATOM 4468 C CA . VAL B 1 261 ? -4.316 -19.094 4.914 1 98.75 261 VAL B CA 1
ATOM 4469 C C . VAL B 1 261 ? -5.242 -17.969 5.379 1 98.75 261 VAL B C 1
ATOM 4471 O O . VAL B 1 261 ? -5.891 -17.312 4.559 1 98.75 261 VAL B O 1
ATOM 4474 N N . PHE B 1 262 ? -5.371 -17.781 6.633 1 98.69 262 PHE B N 1
ATOM 4475 C CA . PHE B 1 262 ? -6.117 -16.641 7.164 1 98.69 262 PHE B CA 1
ATOM 4476 C C . PHE B 1 262 ? -5.172 -15.531 7.59 1 98.69 262 PHE B C 1
ATOM 4478 O O . PHE B 1 262 ? -4.152 -15.781 8.234 1 98.69 262 PHE B O 1
ATOM 4485 N N . PRO B 1 263 ? -5.535 -14.273 7.195 1 98.5 263 PRO B N 1
ATOM 4486 C CA . PRO B 1 263 ? -4.676 -13.172 7.629 1 98.5 263 PRO B CA 1
ATOM 4487 C C . PRO B 1 263 ? -4.414 -13.188 9.133 1 98.5 263 PRO B C 1
ATOM 4489 O O . PRO B 1 263 ? -5.344 -13.367 9.922 1 98.5 263 PRO B O 1
ATOM 4492 N N . GLY B 1 264 ? -3.176 -12.969 9.516 1 98.19 264 GLY B N 1
ATOM 4493 C CA . GLY B 1 264 ? -2.777 -13.047 10.914 1 98.19 264 GLY B CA 1
ATOM 4494 C C . GLY B 1 264 ? -2.053 -14.328 11.258 1 98.19 264 GLY B C 1
ATOM 4495 O O . GLY B 1 264 ? -1.388 -14.414 12.297 1 98.19 264 GLY B O 1
ATOM 4496 N N . GLU B 1 265 ? -2.137 -15.305 10.367 1 98.75 265 GLU B N 1
ATOM 4497 C CA . GLU B 1 265 ? -1.445 -16.562 10.594 1 98.75 265 GLU B CA 1
ATOM 4498 C C . GLU B 1 265 ? 0.017 -16.484 10.172 1 98.75 265 GLU B C 1
ATOM 4500 O O . GLU B 1 265 ? 0.384 -15.625 9.359 1 98.75 265 GLU B O 1
ATOM 4505 N N . THR B 1 266 ? 0.814 -17.328 10.758 1 98.81 266 THR B N 1
ATOM 4506 C CA . THR B 1 266 ? 2.248 -17.406 10.5 1 98.81 266 THR B CA 1
ATOM 4507 C C . THR B 1 266 ? 2.566 -18.547 9.547 1 98.81 266 THR B C 1
ATOM 4509 O O . THR B 1 266 ? 2.215 -19.703 9.812 1 98.81 266 THR B O 1
ATOM 4512 N N . ILE B 1 267 ? 3.229 -18.25 8.453 1 98.88 267 ILE B N 1
ATOM 4513 C CA . ILE B 1 267 ? 3.584 -19.25 7.453 1 98.88 267 ILE B CA 1
ATOM 4514 C C . ILE B 1 267 ? 5.062 -19.609 7.582 1 98.88 267 ILE B C 1
ATOM 4516 O O . ILE B 1 267 ? 5.93 -18.719 7.492 1 98.88 267 ILE B O 1
ATOM 4520 N N . GLU B 1 268 ? 5.34 -20.828 7.828 1 98.94 268 GLU B N 1
ATOM 4521 C CA . GLU B 1 268 ? 6.699 -21.359 7.777 1 98.94 268 GLU B CA 1
ATOM 4522 C C . GLU B 1 268 ? 6.996 -22 6.418 1 98.94 268 GLU B C 1
ATOM 4524 O O . GLU B 1 268 ? 6.223 -22.812 5.93 1 98.94 268 GLU B O 1
ATOM 4529 N N . ILE B 1 269 ? 8.07 -21.594 5.805 1 98.94 269 ILE B N 1
ATOM 4530 C CA . ILE B 1 269 ? 8.461 -22.078 4.484 1 98.94 269 ILE B CA 1
ATOM 4531 C C . ILE B 1 269 ? 9.734 -22.922 4.598 1 98.94 269 ILE B C 1
ATOM 4533 O O . ILE B 1 269 ? 10.805 -22.391 4.922 1 98.94 269 ILE B O 1
ATOM 4537 N N . TYR B 1 270 ? 9.602 -24.141 4.332 1 98.94 270 TYR B N 1
ATOM 4538 C CA . TYR B 1 270 ? 10.688 -25.109 4.406 1 98.94 270 TYR B CA 1
ATOM 4539 C C . TYR B 1 270 ? 11.305 -25.344 3.029 1 98.94 270 TYR B C 1
ATOM 4541 O O . TYR B 1 270 ? 10.586 -25.516 2.041 1 98.94 270 TYR B O 1
ATOM 4549 N N . MET B 1 271 ? 12.664 -25.375 2.986 1 98.94 271 MET B N 1
ATOM 4550 C CA . MET B 1 271 ? 13.328 -25.406 1.689 1 98.94 271 MET B CA 1
ATOM 4551 C C . MET B 1 271 ? 14.484 -26.406 1.707 1 98.94 271 MET B C 1
ATOM 4553 O O . MET B 1 271 ? 15.281 -26.438 2.648 1 98.94 271 MET B O 1
ATOM 4557 N N . TRP B 1 272 ? 14.57 -27.25 0.683 1 98.94 272 TRP B N 1
ATOM 4558 C CA . TRP B 1 272 ? 15.641 -28.219 0.508 1 98.94 272 TRP B CA 1
ATOM 4559 C C . TRP B 1 272 ? 16.328 -28.047 -0.845 1 98.94 272 TRP B C 1
ATOM 4561 O O . TRP B 1 272 ? 15.672 -28.125 -1.889 1 98.94 272 TRP B O 1
ATOM 4571 N N . LYS B 1 273 ? 17.609 -27.844 -0.852 1 98.69 273 LYS B N 1
ATOM 4572 C CA . LYS B 1 273 ? 18.375 -27.875 -2.1 1 98.69 273 LYS B CA 1
ATOM 4573 C C . LYS B 1 273 ? 18.453 -29.281 -2.666 1 98.69 273 LYS B C 1
ATOM 4575 O O . LYS B 1 273 ? 18.688 -30.25 -1.926 1 98.69 273 LYS B O 1
ATOM 4580 N N . VAL B 1 274 ? 18.203 -29.406 -3.928 1 98.38 274 VAL B N 1
ATOM 4581 C CA . VAL B 1 274 ? 18.312 -30.688 -4.613 1 98.38 274 VAL B CA 1
ATOM 4582 C C . VAL B 1 274 ? 19 -30.5 -5.957 1 98.38 274 VAL B C 1
ATOM 4584 O O . VAL B 1 274 ? 19.125 -29.375 -6.453 1 98.38 274 VAL B O 1
ATOM 4587 N N . ASP B 1 275 ? 19.469 -31.609 -6.516 1 96.31 275 ASP B N 1
ATOM 4588 C CA . ASP B 1 275 ? 20.031 -31.547 -7.859 1 96.31 275 ASP B CA 1
ATOM 4589 C C . ASP B 1 275 ? 18.938 -31.344 -8.906 1 96.31 275 ASP B C 1
ATOM 4591 O O . ASP B 1 275 ? 17.797 -31.781 -8.711 1 96.31 275 ASP B O 1
ATOM 4595 N N . ASP B 1 276 ? 19.281 -30.578 -9.883 1 96.06 276 ASP B N 1
ATOM 4596 C CA . ASP B 1 276 ? 18.422 -30.391 -11.039 1 96.06 276 ASP B CA 1
ATOM 4597 C C . ASP B 1 276 ? 19.047 -30.984 -12.297 1 96.06 276 ASP B C 1
ATOM 4599 O O . ASP B 1 276 ? 20.266 -31.172 -12.367 1 96.06 276 ASP B O 1
ATOM 4603 N N . LYS B 1 277 ? 18.172 -31.328 -13.266 1 95.31 277 LYS B N 1
ATOM 4604 C CA . LYS B 1 277 ? 18.656 -31.859 -14.531 1 95.31 277 LYS B CA 1
ATOM 4605 C C . LYS B 1 277 ? 19.547 -30.844 -15.25 1 95.31 277 LYS B C 1
ATOM 4607 O O . LYS B 1 277 ? 20.469 -31.203 -15.977 1 95.31 277 LYS B O 1
ATOM 4612 N N . ASP B 1 278 ? 19.219 -29.594 -15.133 1 95.81 278 ASP B N 1
ATOM 4613 C CA . ASP B 1 278 ? 20.031 -28.516 -15.672 1 95.81 278 ASP B CA 1
ATOM 4614 C C . ASP B 1 278 ? 21.188 -28.188 -14.742 1 95.81 278 ASP B C 1
ATOM 4616 O O . ASP B 1 278 ? 20.984 -27.688 -13.641 1 95.81 278 ASP B O 1
ATOM 4620 N N . PRO B 1 279 ? 22.406 -28.422 -15.156 1 94.62 279 PRO B N 1
ATOM 4621 C CA . PRO B 1 279 ? 23.562 -28.219 -14.281 1 94.62 279 PRO B CA 1
ATOM 4622 C C . PRO B 1 279 ? 23.797 -26.734 -13.961 1 94.62 279 PRO B C 1
ATOM 4624 O O . PRO B 1 279 ? 24.594 -26.422 -13.062 1 94.62 279 PRO B O 1
ATOM 4627 N N . LYS B 1 280 ? 23.156 -25.875 -14.625 1 95.75 280 LYS B N 1
ATOM 4628 C CA . LYS B 1 280 ? 23.375 -24.453 -14.422 1 95.75 280 LYS B CA 1
ATOM 4629 C C . LYS B 1 280 ? 22.5 -23.922 -13.289 1 95.75 280 LYS B C 1
ATOM 4631 O O . LYS B 1 280 ? 22.672 -22.781 -12.844 1 95.75 280 LYS B O 1
ATOM 4636 N N . VAL B 1 281 ? 21.594 -24.75 -12.805 1 97.38 281 VAL B N 1
ATOM 4637 C CA . VAL B 1 281 ? 20.688 -24.234 -11.781 1 97.38 281 VAL B CA 1
ATOM 4638 C C . VAL B 1 281 ? 20.719 -25.141 -10.555 1 97.38 281 VAL B C 1
ATOM 4640 O O . VAL B 1 281 ? 21.203 -26.281 -10.625 1 97.38 281 VAL B O 1
ATOM 4643 N N . GLN B 1 282 ? 20.406 -24.531 -9.43 1 98.06 282 GLN B N 1
ATOM 4644 C CA . GLN B 1 282 ? 20.125 -25.219 -8.172 1 98.06 282 GLN B CA 1
ATOM 4645 C C . GLN B 1 282 ? 18.625 -25.438 -7.992 1 98.06 282 GLN B C 1
ATOM 4647 O O . GLN B 1 282 ? 17.859 -24.469 -7.996 1 98.06 282 GLN B O 1
ATOM 4652 N N . GLY B 1 283 ? 18.234 -26.719 -7.875 1 98.69 283 GLY B N 1
ATOM 4653 C CA . GLY B 1 283 ? 16.844 -27.016 -7.535 1 98.69 283 GLY B CA 1
ATOM 4654 C C . GLY B 1 283 ? 16.531 -26.797 -6.066 1 98.69 283 GLY B C 1
ATOM 4655 O O . GLY B 1 283 ? 17.391 -27 -5.207 1 98.69 283 GLY B O 1
ATOM 4656 N N . VAL B 1 284 ? 15.32 -26.359 -5.793 1 98.94 284 VAL B N 1
ATOM 4657 C CA . VAL B 1 284 ? 14.836 -26.188 -4.43 1 98.94 284 VAL B CA 1
ATOM 4658 C C . VAL B 1 284 ? 13.438 -26.781 -4.297 1 98.94 284 VAL B C 1
ATOM 4660 O O . VAL B 1 284 ? 12.484 -26.281 -4.91 1 98.94 284 VAL B O 1
ATOM 4663 N N . ILE B 1 285 ? 13.289 -27.844 -3.52 1 98.94 285 ILE B N 1
ATOM 4664 C CA . ILE B 1 285 ? 11.977 -28.312 -3.088 1 98.94 285 ILE B CA 1
ATOM 4665 C C . ILE B 1 285 ? 11.508 -27.484 -1.894 1 98.94 285 ILE B C 1
ATOM 4667 O O . ILE B 1 285 ? 12.289 -27.188 -0.986 1 98.94 285 ILE B O 1
ATOM 4671 N N . PHE B 1 286 ? 10.219 -27.047 -1.889 1 98.94 286 PHE B N 1
ATOM 4672 C CA . PHE B 1 286 ? 9.766 -26.281 -0.741 1 98.94 286 PHE B CA 1
ATOM 4673 C C . PHE B 1 286 ? 8.328 -26.641 -0.38 1 98.94 286 PHE B C 1
ATOM 4675 O O . PHE B 1 286 ? 7.582 -27.156 -1.216 1 98.94 286 PHE B O 1
ATOM 4682 N N . VAL B 1 287 ? 8 -26.453 0.845 1 98.94 287 VAL B N 1
ATOM 4683 C CA . VAL B 1 287 ? 6.672 -26.625 1.423 1 98.94 287 VAL B CA 1
ATOM 4684 C C . VAL B 1 287 ? 6.383 -25.469 2.383 1 98.94 287 VAL B C 1
ATOM 4686 O O . VAL B 1 287 ? 7.262 -25.047 3.135 1 98.94 287 VAL B O 1
ATOM 4689 N N . ALA B 1 288 ? 5.203 -24.922 2.297 1 98.94 288 ALA B N 1
ATOM 4690 C CA . ALA B 1 288 ? 4.773 -23.891 3.246 1 98.94 288 ALA B CA 1
ATOM 4691 C C . ALA B 1 288 ? 3.67 -24.422 4.16 1 98.94 288 ALA B C 1
ATOM 4693 O O . ALA B 1 288 ? 2.748 -25.109 3.703 1 98.94 288 ALA B O 1
ATOM 4694 N N . LYS B 1 289 ? 3.771 -24.094 5.414 1 98.88 289 LYS B N 1
ATOM 4695 C CA . LYS B 1 289 ? 2.807 -24.516 6.426 1 98.88 289 LYS B CA 1
ATOM 4696 C C . LYS B 1 289 ? 2.385 -23.344 7.309 1 98.88 289 LYS B C 1
ATOM 4698 O O . LYS B 1 289 ? 3.195 -22.469 7.617 1 98.88 289 LYS B O 1
ATOM 4703 N N . VAL B 1 290 ? 1.131 -23.375 7.645 1 98.88 290 VAL B N 1
ATOM 4704 C CA . VAL B 1 290 ? 0.683 -22.453 8.695 1 98.88 290 VAL B CA 1
ATOM 4705 C C . VAL B 1 290 ? 1.02 -23.047 10.062 1 98.88 290 VAL B C 1
ATOM 4707 O O . VAL B 1 290 ? 0.641 -24.172 10.375 1 98.88 290 VAL B O 1
ATOM 4710 N N . LYS B 1 291 ? 1.69 -22.281 10.836 1 98.69 291 LYS B N 1
ATOM 4711 C CA . LYS B 1 291 ? 2.197 -22.734 12.125 1 98.69 291 LYS B CA 1
ATOM 4712 C C . LYS B 1 291 ? 1.054 -23 13.102 1 98.69 291 LYS B C 1
ATOM 4714 O O . LYS B 1 291 ? 1.021 -24.031 13.766 1 98.69 291 LYS B O 1
ATOM 4719 N N . GLU B 1 292 ? 0.074 -22.078 13.203 1 98.5 292 GLU B N 1
ATOM 4720 C CA . GLU B 1 292 ? -0.978 -22.094 14.211 1 98.5 292 GLU B CA 1
ATOM 4721 C C . GLU B 1 292 ? -1.854 -23.328 14.078 1 98.5 292 GLU B C 1
ATOM 4723 O O . GLU B 1 292 ? -2.312 -23.891 15.078 1 98.5 292 GLU B O 1
ATOM 4728 N N . ARG B 1 293 ? -2.096 -23.797 12.773 1 98.19 293 ARG B N 1
ATOM 4729 C CA . ARG B 1 293 ? -2.975 -24.938 12.531 1 98.19 293 ARG B CA 1
ATOM 4730 C C . ARG B 1 293 ? -2.176 -26.156 12.109 1 98.19 293 ARG B C 1
ATOM 4732 O O . ARG B 1 293 ? -2.73 -27.25 11.977 1 98.19 293 ARG B O 1
ATOM 4739 N N . ASP B 1 294 ? -0.871 -25.984 11.906 1 98.19 294 ASP B N 1
ATOM 4740 C CA . ASP B 1 294 ? -0.006 -27.062 11.43 1 98.19 294 ASP B CA 1
ATOM 4741 C C . ASP B 1 294 ? -0.575 -27.703 10.164 1 98.19 294 ASP B C 1
ATOM 4743 O O . ASP B 1 294 ? -0.738 -28.922 10.102 1 98.19 294 ASP B O 1
ATOM 4747 N N . VAL B 1 295 ? -0.891 -26.844 9.219 1 98.62 295 VAL B N 1
ATOM 4748 C CA . VAL B 1 295 ? -1.467 -27.312 7.961 1 98.62 295 VAL B CA 1
ATOM 4749 C C . VAL B 1 295 ? -0.607 -26.828 6.793 1 98.62 295 VAL B C 1
ATOM 4751 O O . VAL B 1 295 ? -0.105 -25.703 6.801 1 98.62 295 VAL B O 1
ATOM 4754 N N . VAL B 1 296 ? -0.391 -27.781 5.805 1 98.81 296 VAL B N 1
ATOM 4755 C CA . VAL B 1 296 ? 0.308 -27.422 4.574 1 98.81 296 VAL B CA 1
ATOM 4756 C C . VAL B 1 296 ? -0.576 -26.516 3.721 1 98.81 296 VAL B C 1
ATOM 4758 O O . VAL B 1 296 ? -1.749 -26.812 3.492 1 98.81 296 VAL B O 1
ATOM 4761 N N . VAL B 1 297 ? -0.006 -25.406 3.248 1 98.88 297 VAL B N 1
ATOM 4762 C CA . VAL B 1 297 ? -0.809 -24.453 2.475 1 98.88 297 VAL B CA 1
ATOM 4763 C C . VAL B 1 297 ? -0.269 -24.359 1.051 1 98.88 297 VAL B C 1
ATOM 4765 O O . VAL B 1 297 ? -1.007 -24.031 0.12 1 98.88 297 VAL B O 1
ATOM 4768 N N . VAL B 1 298 ? 1.028 -24.594 0.821 1 98.88 298 VAL B N 1
ATOM 4769 C CA . VAL B 1 298 ? 1.643 -24.781 -0.488 1 98.88 298 VAL B CA 1
ATOM 4770 C C . VAL B 1 298 ? 2.465 -26.078 -0.484 1 98.88 298 VAL B C 1
ATOM 4772 O O . VAL B 1 298 ? 3.342 -26.25 0.363 1 98.88 298 VAL B O 1
ATOM 4775 N N . ASN B 1 299 ? 2.141 -26.953 -1.36 1 98.38 299 ASN B N 1
ATOM 4776 C CA . ASN B 1 299 ? 2.873 -28.219 -1.439 1 98.38 299 ASN B CA 1
ATOM 4777 C C . ASN B 1 299 ? 3.402 -28.469 -2.85 1 98.38 299 ASN B C 1
ATOM 4779 O O . ASN B 1 299 ? 3.25 -27.625 -3.734 1 98.38 299 ASN B O 1
ATOM 4783 N N . ASN B 1 300 ? 4.18 -29.531 -2.945 1 98.69 300 ASN B N 1
ATOM 4784 C CA . ASN B 1 300 ? 4.785 -29.938 -4.211 1 98.69 300 ASN B CA 1
ATOM 4785 C C . ASN B 1 300 ? 5.551 -28.781 -4.859 1 98.69 300 ASN B C 1
ATOM 4787 O O . ASN B 1 300 ? 5.527 -28.625 -6.082 1 98.69 300 ASN B O 1
ATOM 4791 N N . GLY B 1 301 ? 6.129 -27.953 -4.012 1 98.88 301 GLY B N 1
ATOM 4792 C CA . GLY B 1 301 ? 6.863 -26.797 -4.492 1 98.88 301 GLY B CA 1
ATOM 4793 C C . GLY B 1 301 ? 8.227 -27.141 -5.066 1 98.88 301 GLY B C 1
ATOM 4794 O O . GLY B 1 301 ? 8.93 -28 -4.531 1 98.88 301 GLY B O 1
ATOM 4795 N N . TYR B 1 302 ? 8.562 -26.516 -6.156 1 98.88 302 TYR B N 1
ATOM 4796 C CA . TYR B 1 302 ? 9.875 -26.641 -6.777 1 98.88 302 TYR B CA 1
ATOM 4797 C C . TYR B 1 302 ? 10.312 -25.328 -7.418 1 98.88 302 TYR B C 1
ATOM 4799 O O . TYR B 1 302 ? 9.539 -24.703 -8.141 1 98.88 302 TYR B O 1
ATOM 4807 N N . ALA B 1 303 ? 11.461 -24.875 -7.105 1 98.94 303 ALA B N 1
ATOM 4808 C CA . ALA B 1 303 ? 12.047 -23.672 -7.691 1 98.94 303 ALA B CA 1
ATOM 4809 C C . ALA B 1 303 ? 13.453 -23.938 -8.227 1 98.94 303 ALA B C 1
ATOM 4811 O O . ALA B 1 303 ? 14.086 -24.922 -7.848 1 98.94 303 ALA B O 1
ATOM 4812 N N . THR B 1 304 ? 13.859 -23.125 -9.156 1 98.81 304 THR B N 1
ATOM 4813 C CA . THR B 1 304 ? 15.227 -23.203 -9.648 1 98.81 304 THR B CA 1
ATOM 4814 C C . THR B 1 304 ? 15.914 -21.844 -9.555 1 98.81 304 THR B C 1
ATOM 4816 O O . THR B 1 304 ? 15.305 -20.812 -9.836 1 98.81 304 THR B O 1
ATOM 4819 N N . LEU B 1 305 ? 17.109 -21.859 -9.078 1 98.62 305 LEU B N 1
ATOM 4820 C CA . LEU B 1 305 ? 17.984 -20.688 -8.945 1 98.62 305 LEU B CA 1
ATOM 4821 C C . LEU B 1 305 ? 19.234 -20.844 -9.82 1 98.62 305 LEU B C 1
ATOM 4823 O O . LEU B 1 305 ? 19.859 -21.906 -9.828 1 98.62 305 LEU B O 1
ATOM 4827 N N . TYR B 1 306 ? 19.562 -19.828 -10.539 1 97.94 306 TYR B N 1
ATOM 4828 C CA . TYR B 1 306 ? 20.859 -19.859 -11.219 1 97.94 306 TYR B CA 1
ATOM 4829 C C . TYR B 1 306 ? 22 -19.969 -10.219 1 97.94 306 TYR B C 1
ATOM 4831 O O . TYR B 1 306 ? 22.016 -19.266 -9.211 1 97.94 306 TYR B O 1
ATOM 4839 N N . LYS B 1 307 ? 22.969 -20.828 -10.461 1 95.06 307 LYS B N 1
ATOM 4840 C CA . LYS B 1 307 ? 24.125 -20.984 -9.586 1 95.06 307 LYS B CA 1
ATOM 4841 C C . LYS B 1 307 ? 25.016 -19.75 -9.633 1 95.06 307 LYS B C 1
ATOM 4843 O O . LYS B 1 307 ? 25.578 -19.344 -8.609 1 95.06 307 LYS B O 1
ATOM 4848 N N . LYS B 1 308 ? 25.156 -19.156 -10.789 1 86.12 308 LYS B N 1
ATOM 4849 C CA . LYS B 1 308 ? 25.875 -17.891 -10.961 1 86.12 308 LYS B CA 1
ATOM 4850 C C . LYS B 1 308 ? 24.938 -16.781 -11.43 1 86.12 308 LYS B C 1
ATOM 4852 O O . LYS B 1 308 ? 24 -17.031 -12.188 1 86.12 308 LYS B O 1
ATOM 4857 N N . ALA B 1 309 ? 25.172 -15.57 -10.734 1 74.19 309 ALA B N 1
ATOM 4858 C CA . ALA B 1 309 ? 24.344 -14.469 -11.219 1 74.19 309 ALA B CA 1
ATOM 4859 C C . ALA B 1 309 ? 24.562 -14.234 -12.711 1 74.19 309 ALA B C 1
ATOM 4861 O O . ALA B 1 309 ? 25.688 -14.344 -13.211 1 74.19 309 ALA B O 1
ATOM 4862 N N . PRO B 1 310 ? 23.375 -14.203 -13.398 1 63.97 310 PRO B N 1
ATOM 4863 C CA . PRO B 1 310 ? 23.562 -13.945 -14.828 1 63.97 310 PRO B CA 1
ATOM 4864 C C . PRO B 1 310 ? 24.406 -12.695 -15.094 1 63.97 310 PRO B C 1
ATOM 4866 O O . PRO B 1 310 ? 24.406 -11.758 -14.289 1 63.97 310 PRO B O 1
ATOM 4869 N N . GLU B 1 311 ? 25.547 -12.828 -15.711 1 56.97 311 GLU B N 1
ATOM 4870 C CA . GLU B 1 311 ? 26.391 -11.695 -16.094 1 56.97 311 GLU B CA 1
ATOM 4871 C C . GLU B 1 311 ? 25.547 -10.523 -16.594 1 56.97 311 GLU B C 1
ATOM 4873 O O . GLU B 1 311 ? 24.641 -10.695 -17.406 1 56.97 311 GLU B O 1
ATOM 4878 N N . SER B 1 312 ? 25.281 -9.594 -15.766 1 44.94 312 SER B N 1
ATOM 4879 C CA . SER B 1 312 ? 24.594 -8.375 -16.188 1 44.94 312 SER B CA 1
ATOM 4880 C C . SER B 1 312 ? 25.125 -7.879 -17.531 1 44.94 312 SER B C 1
ATOM 4882 O O . SER B 1 312 ? 26.344 -7.84 -17.734 1 44.94 312 SER B O 1
ATOM 4884 N N . LYS B 1 313 ? 24.641 -8.117 -18.766 1 37.62 313 LYS B N 1
ATOM 4885 C CA . LYS B 1 313 ? 25.062 -7.289 -19.891 1 37.62 313 LYS B CA 1
ATOM 4886 C C . LYS B 1 313 ? 24.922 -5.805 -19.578 1 37.62 313 LYS B C 1
ATOM 4888 O O . LYS B 1 313 ? 23.812 -5.336 -19.297 1 37.62 313 LYS B O 1
ATOM 4893 N N . LEU B 1 314 ? 25.984 -5.094 -19.016 1 27.52 314 LEU B N 1
ATOM 4894 C CA . LEU B 1 314 ? 26.016 -3.682 -19.391 1 27.52 314 LEU B CA 1
ATOM 4895 C C . LEU B 1 314 ? 25.641 -3.494 -20.844 1 27.52 314 LEU B C 1
ATOM 4897 O O . LEU B 1 314 ? 26.078 -4.266 -21.703 1 27.52 314 LEU B O 1
#

Organism: NCBI:txid747725

Foldseek 3Di:
DPDDVFWFDFVQQAFDKDDKAKWWDFLVLQQLQCVLLFPDPVPCLRNPLPPPNNAGFLLLVVQGLLQGHDQDADDNVDSVCDPDDRPRGDDDDPLQKDWWKKKKFFPAGADNGIGMKIKMKGFHDWAAQPQWIKTKMKIWIAHPVRPDTTMIMIIIMTRGRSHDNPGHHDDDDDFDDDDPDAFPDKDKRQFAQCSQVSNCSSRNVPCLQPPQVVVVVSPHNGRFHDLSSNVSNLSQRCCVRPVVSRSLFWGMKMWTFDDTHHGRWMKMKGWHWDDDPDNQKIKIAIWIATPVVRGTGIHSMITITGPDRDPPPD/DPDDVFWFDFVQQAFDKDDKAKWWDFLVLQQLQCVLLFPDPVPCLRNPLPPPNNAGFLLLVVQGLLQGHDQDADDNVDSVCDPDDRPRGDDDDPLQKDWWKKKKFFPAGADNGIGMKIKMKGFHDWAAQPQWIKTKMKIWIAHPVRPDTTMIMIIIMTRGRSHDPPGHHDDDDDFDDDDPDAFPDKDKRQFAQCSQVSNCSSRNVPCLQPPQVVVVVSPHNGRFHDLSSNVSNLSQRCCVRPVVSRSLFWGMKMWTFDDTHHGRWMKMKGWHWDDDPDNQKIKIAIWIATPVVRGTGIHSMITITGPDRDPPPD